Protein AF-0000000084984190 (afdb_homodimer)

Secondary structure (DSSP, 8-state):
-HHHHHHHHHHHHHHHHH-THHHHHHHHHHHHHHHHHHTTSS---SS--S-EEE-GGGT--TT-SEEEEEEE--SHHHHS-SS-TTTTTGGGG-EEESSEEEEEEEESEEEEEETTEEEEEETTEEEEE-TT--EEEE--STT-EEEEEEE-HHHHHHHHHHHHTT--HHHHHHHHHHH--SSS-SEEEEEPPTT-HHHHHHHHHHHHHHHT-TTHHHHHHHHHHHHHHHHHHHHHHHHHT--GGG---HHHHHHHHHHHTTT--HHHHHHHHT--HHHHHHHHHHHHSS-HHHHHHHHHHHHHHHHHHH----HHHHHHHTT-S-HHHHHHHHHHHHSS-HHHHHHHHHHS-SS------/-HHHHHHHHHHHHHHHHH-THHHHHHHHHHHHHHHHHHTTSS---SS--S-EEE-GGGT--TT-SEEEEEEE--SHHHHS-SS-TTTTTGGGG-EEESSEEEEEEEESEEEEEETTEEEEEETTEEEEE-TT--EEEE--STT-EEEEEEE-HHHHHHHHHHHHTT--HHHHHHHHHHH--SSS-SEEEEEPPTT-HHHHHHHHHHHHHHHT-TTHHHHHHHHHHHHHHHHHHHHHHHHHT--GGG---HHHHHHHHHHHTTT--HHHHHHHHT--HHHHHHHHHHHHSS-HHHHHHHHHHHHHHHHHHH----HHHHHHHTT-S-HHHHHHHHHHHHSS-HHHHHHHHHHS-SS------

Sequence (722 aa):
MQENLEARVRAIIHRMRENPVHMYAMQRRSAEIVEKVQKGEIKLPQDTPGFWQMNEYSFFEEDEDICVYLDFRNQVFSRADSLDKTKSHFKEYLHSHEFFELFYVYSGTCHCYFDGREFRLPKGTIWIFNTQCAHNVYLPDDRTNLVNILLRKSTFSAALLGMINDNDLFLSFFLNSIYNSDSAPKQLQFTTEPGGMSEFYIFKIIEEYAGKSPYSQSIMKHLFCCLLAELTRQYRERADNRGRESGLHISQVISYISDNYRIATLQSTAEHFHYNPSYLSKYMLKHTNQTFSEYLTRFKLEKAAHLLTSTALPLE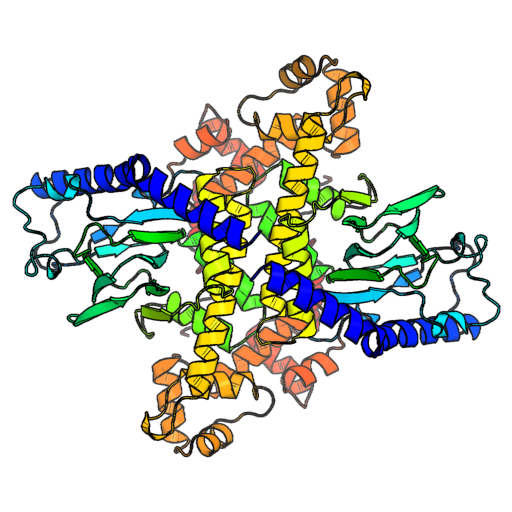RVASLTGYSERSAFDKAFKKFSGLTPRQYRSQKQAAPLVPQEATRMQENLEARVRAIIHRMRENPVHMYAMQRRSAEIVEKVQKGEIKLPQDTPGFWQMNEYSFFEEDEDICVYLDFRNQVFSRADSLDKTKSHFKEYLHSHEFFELFYVYSGTCHCYFDGREFRLPKGTIWIFNTQCAHNVYLPDDRTNLVNILLRKSTFSAALLGMINDNDLFLSFFLNSIYNSDSAPKQLQFTTEPGGMSEFYIFKIIEEYAGKSPYSQSIMKHLFCCLLAELTRQYRERADNRGRESGLHISQVISYISDNYRIATLQSTAEHFHYNPSYLSKYMLKHTNQTFSEYLTRFKLEKAAHLLTSTALPLERVASLTGYSERSAFDKAFKKFSGLTPRQYRSQKQAAPLVPQEATR

Structure (mmCIF, N/CA/C/O backbone):
data_AF-0000000084984190-model_v1
#
loop_
_entity.id
_entity.type
_entity.pdbx_description
1 polymer 'Transcriptional regulator, AraC family'
#
loop_
_atom_site.group_PDB
_atom_site.id
_atom_site.type_symbol
_atom_site.label_atom_id
_atom_site.label_alt_id
_atom_site.label_comp_id
_atom_site.label_asym_id
_atom_site.label_entity_id
_atom_site.label_seq_id
_atom_site.pdbx_PDB_ins_code
_atom_site.Cartn_x
_atom_site.Cartn_y
_atom_site.Cartn_z
_atom_site.occupancy
_atom_site.B_iso_or_equiv
_atom_site.auth_seq_id
_atom_site.auth_comp_id
_atom_site.auth_asym_id
_atom_site.auth_atom_id
_atom_site.pdbx_PDB_model_num
ATOM 1 N N . MET A 1 1 ? 2.18 -13.32 19.375 1 42.28 1 MET A N 1
ATOM 2 C CA . MET A 1 1 ? 2.785 -12.891 18.109 1 42.28 1 MET A CA 1
ATOM 3 C C . MET A 1 1 ? 3.338 -11.477 18.234 1 42.28 1 MET A C 1
ATOM 5 O O . MET A 1 1 ? 4.453 -11.203 17.781 1 42.28 1 MET A O 1
ATOM 9 N N . GLN A 1 2 ? 2.426 -10.484 18.938 1 51.34 2 GLN A N 1
ATOM 10 C CA . GLN A 1 2 ? 2.963 -9.141 19.141 1 51.34 2 GLN A CA 1
ATOM 11 C C . GLN A 1 2 ? 4.121 -9.148 20.125 1 51.34 2 GLN A C 1
ATOM 13 O O . GLN A 1 2 ? 5.141 -8.492 19.906 1 51.34 2 GLN A O 1
ATOM 18 N N . GLU A 1 3 ? 3.758 -9.805 21.344 1 54.53 3 GLU A N 1
ATOM 19 C CA . GLU A 1 3 ? 4.871 -9.945 22.281 1 54.53 3 GLU A CA 1
ATOM 20 C C . GLU A 1 3 ? 6.094 -10.547 21.609 1 54.53 3 GLU A C 1
ATOM 22 O O . GLU A 1 3 ? 7.227 -10.148 21.875 1 54.53 3 GLU A O 1
ATOM 27 N N . ASN A 1 4 ? 5.668 -11.234 20.531 1 82.19 4 ASN A N 1
ATOM 28 C CA . ASN A 1 4 ? 6.727 -11.898 19.781 1 82.19 4 ASN A CA 1
ATOM 29 C C . ASN A 1 4 ? 7.41 -10.938 18.812 1 82.19 4 ASN A C 1
ATOM 31 O O . ASN A 1 4 ? 8.641 -10.922 18.719 1 82.19 4 ASN A O 1
ATOM 35 N N . LEU A 1 5 ? 6.652 -9.922 18.5 1 86.62 5 LEU A N 1
ATOM 36 C CA . LEU A 1 5 ? 7.254 -8.969 17.578 1 86.62 5 LEU A CA 1
ATOM 37 C C . LEU A 1 5 ? 8.195 -8.023 18.312 1 86.62 5 LEU A C 1
ATOM 39 O O . LEU A 1 5 ? 9.297 -7.738 17.828 1 86.62 5 LEU A O 1
ATOM 43 N N . GLU A 1 6 ? 7.734 -7.531 19.562 1 89.44 6 GLU A N 1
ATOM 44 C CA . GLU A 1 6 ? 8.57 -6.633 20.359 1 89.44 6 GLU A CA 1
ATOM 45 C C . GLU A 1 6 ? 9.891 -7.293 20.734 1 89.44 6 GLU A C 1
ATOM 47 O O . GLU A 1 6 ? 10.945 -6.652 20.688 1 89.44 6 GLU A O 1
ATOM 52 N N . ALA A 1 7 ? 9.758 -8.539 21.062 1 92.12 7 ALA A N 1
ATOM 53 C CA . ALA A 1 7 ? 10.969 -9.281 21.406 1 92.12 7 ALA A CA 1
ATOM 54 C C . ALA A 1 7 ? 11.891 -9.43 20.203 1 92.12 7 ALA A C 1
ATOM 56 O O . ALA A 1 7 ? 13.109 -9.281 20.328 1 92.12 7 ALA A O 1
ATOM 57 N N . ARG A 1 8 ? 11.32 -9.711 19.047 1 92.75 8 ARG A N 1
ATOM 58 C CA . ARG A 1 8 ? 12.117 -9.859 17.828 1 92.75 8 ARG A CA 1
ATOM 59 C C . ARG A 1 8 ? 12.781 -8.547 17.438 1 92.75 8 ARG A C 1
ATOM 61 O O . ARG A 1 8 ? 13.961 -8.531 17.078 1 92.75 8 ARG A O 1
ATOM 68 N N . VAL A 1 9 ? 12.07 -7.461 17.609 1 94.5 9 VAL A N 1
ATOM 69 C CA . VAL A 1 9 ? 12.609 -6.152 17.266 1 94.5 9 VAL A CA 1
ATOM 70 C C . VAL A 1 9 ? 13.727 -5.773 18.234 1 94.5 9 VAL A C 1
ATOM 72 O O . VAL A 1 9 ? 14.75 -5.23 17.828 1 94.5 9 VAL A O 1
ATOM 75 N N . ARG A 1 10 ? 13.484 -6.09 19.516 1 94.44 10 ARG A N 1
ATOM 76 C CA . ARG A 1 10 ? 14.523 -5.852 20.5 1 94.44 10 ARG A CA 1
ATOM 77 C C . ARG A 1 10 ? 15.812 -6.586 20.141 1 94.44 10 ARG A C 1
ATOM 79 O O . ARG A 1 10 ? 16.906 -6.02 20.219 1 94.44 10 ARG A O 1
ATOM 86 N N . ALA A 1 11 ? 15.672 -7.82 19.688 1 94.19 11 ALA A N 1
ATOM 87 C CA . ALA A 1 11 ? 16.828 -8.609 19.281 1 94.19 11 ALA A CA 1
ATOM 88 C C . ALA A 1 11 ? 17.5 -7.996 18.047 1 94.19 11 ALA A C 1
ATOM 90 O O . ALA A 1 11 ? 18.719 -7.965 17.969 1 94.19 11 ALA A O 1
ATOM 91 N N . ILE A 1 12 ? 16.703 -7.52 17.156 1 93.75 12 ILE A N 1
ATOM 92 C CA . ILE A 1 12 ? 17.219 -6.91 15.938 1 93.75 12 ILE A CA 1
ATOM 93 C C . ILE A 1 12 ? 18 -5.641 16.281 1 93.75 12 ILE A C 1
ATOM 95 O O . ILE A 1 12 ? 19.109 -5.434 15.781 1 93.75 12 ILE A O 1
ATOM 99 N N . ILE A 1 13 ? 17.391 -4.809 17.156 1 92 13 ILE A N 1
ATOM 100 C CA . ILE A 1 13 ? 18.031 -3.564 17.562 1 92 13 ILE A CA 1
ATOM 101 C C . ILE A 1 13 ? 19.359 -3.869 18.25 1 92 13 ILE A C 1
ATOM 103 O O . ILE A 1 13 ? 20.359 -3.195 17.984 1 92 13 ILE A O 1
ATOM 107 N N . HIS A 1 14 ? 19.344 -4.887 19.016 1 90.38 14 HIS A N 1
ATOM 108 C CA . HIS A 1 14 ? 20.578 -5.301 19.688 1 90.38 14 HIS A CA 1
ATOM 109 C C . HIS A 1 14 ? 21.625 -5.727 18.672 1 90.38 14 HIS A C 1
ATOM 111 O O . HIS A 1 14 ? 22.797 -5.359 18.797 1 90.38 14 HIS A O 1
ATOM 117 N N . ARG A 1 15 ? 21.266 -6.453 17.688 1 88.06 15 ARG A N 1
ATOM 118 C CA . ARG A 1 15 ? 22.188 -6.91 16.641 1 88.06 15 ARG A CA 1
ATOM 119 C C . ARG A 1 15 ? 22.719 -5.734 15.836 1 88.06 15 ARG A C 1
ATOM 121 O O . ARG A 1 15 ? 23.891 -5.715 15.453 1 88.06 15 ARG A O 1
ATOM 128 N N . MET A 1 16 ? 21.859 -4.852 15.547 1 83.94 16 MET A N 1
ATOM 129 C CA . MET A 1 16 ? 22.266 -3.67 14.789 1 83.94 16 MET A CA 1
ATOM 130 C C . MET A 1 16 ? 23.297 -2.859 15.562 1 83.94 16 MET A C 1
ATOM 132 O O . MET A 1 16 ? 24.188 -2.264 14.961 1 83.94 16 MET A O 1
ATOM 136 N N . ARG A 1 17 ? 23.188 -2.832 16.812 1 81.56 17 ARG A N 1
ATOM 137 C CA . ARG A 1 17 ? 24.125 -2.105 17.672 1 81.56 17 ARG A CA 1
ATOM 138 C C . ARG A 1 17 ? 25.5 -2.768 17.656 1 81.56 17 ARG A C 1
ATOM 140 O O . ARG A 1 17 ? 26.516 -2.082 17.703 1 81.56 17 ARG A O 1
ATOM 147 N N . GLU A 1 18 ? 25.516 -4.047 17.594 1 78.31 18 GLU A N 1
ATOM 148 C CA . GLU A 1 18 ? 26.766 -4.801 17.656 1 78.31 18 GLU A CA 1
ATOM 149 C C . GLU A 1 18 ? 27.484 -4.801 16.312 1 78.31 18 GLU A C 1
ATOM 151 O O . GLU A 1 18 ? 28.703 -4.973 16.25 1 78.31 18 GLU A O 1
ATOM 156 N N . ASN A 1 19 ? 26.75 -4.84 15.211 1 65 19 ASN A N 1
ATOM 157 C CA . ASN A 1 19 ? 27.312 -4.832 13.867 1 65 19 ASN A CA 1
ATOM 158 C C . ASN A 1 19 ? 26.875 -3.602 13.078 1 65 19 ASN A C 1
ATOM 160 O O . ASN A 1 19 ? 26 -3.689 12.219 1 65 19 ASN A O 1
ATOM 164 N N . PRO A 1 20 ? 27.516 -2.6 13.469 1 55.41 20 PRO A N 1
ATOM 165 C CA . PRO A 1 20 ? 27.031 -1.354 12.859 1 55.41 20 PRO A CA 1
ATOM 166 C C . PRO A 1 20 ? 27.359 -1.264 11.367 1 55.41 20 PRO A C 1
ATOM 168 O O . PRO A 1 20 ? 27.484 -0.163 10.828 1 55.41 20 PRO A O 1
ATOM 171 N N . VAL A 1 21 ? 27.469 -2.344 10.688 1 47.03 21 VAL A N 1
ATOM 172 C CA . VAL A 1 21 ? 27.844 -2.348 9.273 1 47.03 21 VAL A CA 1
ATOM 173 C C . VAL A 1 21 ? 26.969 -1.345 8.516 1 47.03 21 VAL A C 1
ATOM 175 O O . VAL A 1 21 ? 27.469 -0.592 7.68 1 47.03 21 VAL A O 1
ATOM 178 N N . HIS A 1 22 ? 25.797 -1.426 8.703 1 47.09 22 HIS A N 1
ATOM 179 C CA . HIS A 1 22 ? 24.938 -0.581 7.891 1 47.09 22 HIS A CA 1
ATOM 180 C C . HIS A 1 22 ? 25.125 0.893 8.242 1 47.09 22 HIS A C 1
ATOM 182 O O . HIS A 1 22 ? 24.859 1.769 7.414 1 47.09 22 HIS A O 1
ATOM 188 N N . MET A 1 23 ? 25.531 1.084 9.469 1 45.47 23 MET A N 1
ATOM 189 C CA . MET A 1 23 ? 25.906 2.436 9.883 1 45.47 23 MET A CA 1
ATOM 190 C C . MET A 1 23 ? 27.156 2.912 9.148 1 45.47 23 MET A C 1
ATOM 192 O O . MET A 1 23 ? 27.297 4.105 8.867 1 45.47 23 MET A O 1
ATOM 196 N N . TYR A 1 24 ? 27.891 1.934 8.82 1 41.38 24 TYR A N 1
ATOM 197 C CA . TYR A 1 24 ? 29.172 2.248 8.195 1 41.38 24 TYR A CA 1
ATOM 198 C C . TYR A 1 24 ? 28.969 2.887 6.824 1 41.38 24 TYR A C 1
ATOM 200 O O . TYR A 1 24 ? 29.703 3.787 6.434 1 41.38 24 TYR A O 1
ATOM 208 N N . ALA A 1 25 ? 28 2.373 6.242 1 41.16 25 ALA A N 1
ATOM 209 C CA . ALA A 1 25 ? 27.812 3.039 4.953 1 41.16 25 ALA A CA 1
ATOM 210 C C . ALA A 1 25 ? 27.484 4.52 5.145 1 41.16 25 ALA A C 1
ATOM 212 O O . ALA A 1 25 ? 27.984 5.371 4.402 1 41.16 25 ALA A O 1
ATOM 213 N N . MET A 1 26 ? 26.766 4.809 6.191 1 42.97 26 MET A N 1
ATOM 214 C CA . MET A 1 26 ? 26.5 6.207 6.516 1 42.97 26 MET A CA 1
ATOM 215 C C . MET A 1 26 ? 27.766 6.906 6.992 1 42.97 26 MET A C 1
ATOM 217 O O . MET A 1 26 ? 28.047 8.047 6.602 1 42.97 26 MET A O 1
ATOM 221 N N . GLN A 1 27 ? 28.406 6.148 7.859 1 43.44 27 GLN A N 1
ATOM 222 C CA . GLN A 1 27 ? 29.641 6.703 8.43 1 43.44 27 GLN A CA 1
ATOM 223 C C . GLN A 1 27 ? 30.719 6.863 7.363 1 43.44 27 GLN A C 1
ATOM 225 O O . GLN A 1 27 ? 31.422 7.879 7.332 1 43.44 27 GLN A O 1
ATOM 230 N N . ARG A 1 28 ? 30.844 5.793 6.738 1 42.25 28 ARG A N 1
ATOM 231 C CA . ARG A 1 28 ? 31.891 5.871 5.723 1 42.25 28 ARG A CA 1
ATOM 232 C C . ARG A 1 28 ? 31.609 7.004 4.738 1 42.25 28 ARG A C 1
ATOM 234 O O . ARG A 1 28 ? 32.531 7.754 4.375 1 42.25 28 ARG A O 1
ATOM 241 N N . ARG A 1 29 ? 30.328 7.016 4.398 1 42.56 29 ARG A N 1
ATOM 242 C CA . ARG A 1 29 ? 30.031 8.031 3.393 1 42.56 29 ARG A CA 1
ATOM 243 C C . ARG A 1 29 ? 30 9.422 4.012 1 42.56 29 ARG A C 1
ATOM 245 O O . ARG A 1 29 ? 30.438 10.391 3.398 1 42.56 29 ARG A O 1
ATOM 252 N N . SER A 1 30 ? 29.594 9.383 5.273 1 44.19 30 SER A N 1
ATOM 253 C CA . SER A 1 30 ? 29.719 10.633 6.012 1 44.19 30 SER A CA 1
ATOM 254 C C . SER A 1 30 ? 31.188 10.984 6.262 1 44.19 30 SER A C 1
ATOM 256 O O . SER A 1 30 ? 31.578 12.148 6.137 1 44.19 30 SER A O 1
ATOM 258 N N . ALA A 1 31 ? 31.875 9.93 6.562 1 45.47 31 ALA A N 1
ATOM 259 C CA . ALA A 1 31 ? 33.281 10.164 6.801 1 45.47 31 ALA A CA 1
ATOM 260 C C . ALA A 1 31 ? 34 10.617 5.523 1 45.47 31 ALA A C 1
ATOM 262 O O . ALA A 1 31 ? 34.844 11.5 5.559 1 45.47 31 ALA A O 1
ATOM 263 N N . GLU A 1 32 ? 33.625 10.031 4.496 1 46.75 32 GLU A N 1
ATOM 264 C CA . GLU A 1 32 ? 34.219 10.461 3.2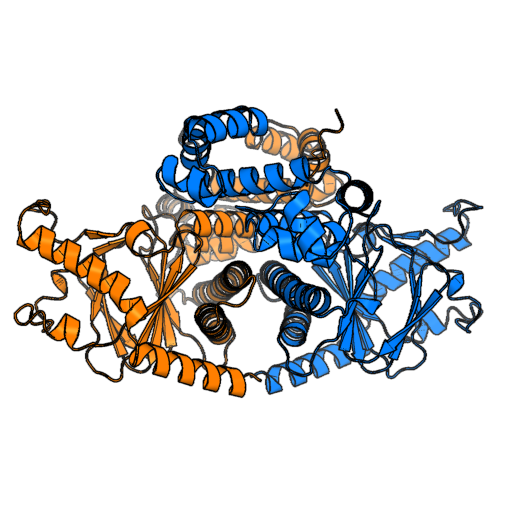38 1 46.75 32 GLU A CA 1
ATOM 265 C C . GLU A 1 32 ? 33.875 11.906 2.91 1 46.75 32 GLU A C 1
ATOM 267 O O . GLU A 1 32 ? 34.719 12.672 2.457 1 46.75 32 GLU A O 1
ATOM 272 N N . ILE A 1 33 ? 32.656 12.195 3.213 1 46.66 33 ILE A N 1
ATOM 273 C CA . ILE A 1 33 ? 32.219 13.57 2.963 1 46.66 33 ILE A CA 1
ATOM 274 C C . ILE A 1 33 ? 32.906 14.508 3.957 1 46.66 33 ILE A C 1
ATOM 276 O O . ILE A 1 33 ? 33.406 15.57 3.576 1 46.66 33 ILE A O 1
ATOM 280 N N . VAL A 1 34 ? 33 14.016 5.145 1 46.94 34 VAL A N 1
ATOM 281 C CA . VAL A 1 34 ? 33.688 14.805 6.152 1 46.94 34 VAL A CA 1
ATOM 282 C C . VAL A 1 34 ? 35.156 14.938 5.777 1 46.94 34 VAL A C 1
ATOM 284 O O . VAL A 1 34 ? 35.75 16.031 5.855 1 46.94 34 VAL A O 1
ATOM 287 N N . GLU A 1 35 ? 35.688 13.812 5.324 1 50.47 35 GLU A N 1
ATOM 288 C CA . GLU A 1 35 ? 37.094 13.852 4.922 1 50.47 35 GLU A CA 1
ATOM 289 C C . GLU A 1 35 ? 37.281 14.75 3.707 1 50.47 35 GLU A C 1
ATOM 291 O O . GLU A 1 35 ? 38.25 15.531 3.656 1 50.47 35 GLU A O 1
ATOM 296 N N . LYS A 1 36 ? 36.375 14.664 2.846 1 48.69 36 LYS A N 1
ATOM 297 C CA . LYS A 1 36 ? 36.531 15.492 1.652 1 48.69 36 LYS A CA 1
ATOM 298 C C . LYS A 1 36 ? 36.281 16.969 1.972 1 48.69 36 LYS A C 1
ATOM 300 O O . LYS A 1 36 ? 36.938 17.844 1.388 1 48.69 36 LYS A O 1
ATOM 305 N N . VAL A 1 37 ? 35.531 17.234 2.857 1 47.47 37 VAL A N 1
ATOM 306 C CA . VAL A 1 37 ? 35.344 18.609 3.32 1 47.47 37 VAL A CA 1
ATOM 307 C C . VAL A 1 37 ? 36.594 19.094 4.059 1 47.47 37 VAL A C 1
ATOM 309 O O . VAL A 1 37 ? 37.031 20.219 3.842 1 47.47 37 VAL A O 1
ATOM 312 N N . GLN A 1 38 ? 37.062 18.141 4.871 1 50.84 38 GLN A N 1
ATOM 313 C CA . GLN A 1 38 ? 38.281 18.469 5.625 1 50.84 38 GLN A CA 1
ATOM 314 C C . GLN A 1 38 ? 39.469 18.688 4.695 1 50.84 38 GLN A C 1
ATOM 316 O O . GLN A 1 38 ? 40.312 19.562 4.938 1 50.84 38 GLN A O 1
ATOM 321 N N . LYS A 1 39 ? 39.375 17.875 3.621 1 53.09 39 LYS A N 1
ATOM 322 C CA . LYS A 1 39 ? 40.469 17.984 2.68 1 53.09 39 LYS A CA 1
ATOM 323 C C . LYS A 1 39 ? 40.25 19.125 1.691 1 53.09 39 LYS A C 1
ATOM 325 O O . LYS A 1 39 ? 41.094 19.391 0.836 1 53.09 39 LYS A O 1
ATOM 330 N N . GLY A 1 40 ? 39.188 19.812 1.853 1 47.97 40 GLY A N 1
ATOM 331 C CA . GLY A 1 40 ? 38.938 20.969 0.998 1 47.97 40 GLY A CA 1
ATOM 332 C C . GLY A 1 40 ? 38.5 20.578 -0.396 1 47.97 40 GLY A C 1
ATOM 333 O O . GLY A 1 40 ? 38.5 21.406 -1.31 1 47.97 40 GLY A O 1
ATOM 334 N N . GLU A 1 41 ? 38.375 19.422 -0.741 1 53.16 41 GLU A N 1
ATOM 335 C CA . GLU A 1 41 ? 38.031 18.953 -2.082 1 53.16 41 GLU A CA 1
ATOM 336 C C . GLU A 1 41 ? 36.562 19.266 -2.412 1 53.16 41 GLU A C 1
ATOM 338 O O . GLU A 1 41 ? 36.219 19.438 -3.582 1 53.16 41 GLU A O 1
ATOM 343 N N . ILE A 1 42 ? 35.844 19.203 -1.594 1 43.69 42 ILE A N 1
ATOM 344 C CA . ILE A 1 42 ? 34.469 19.688 -1.695 1 43.69 42 ILE A CA 1
ATOM 345 C C . ILE A 1 42 ? 34.312 20.969 -0.882 1 43.69 42 ILE A C 1
ATOM 347 O O . ILE A 1 42 ? 34.75 21.031 0.275 1 43.69 42 ILE A O 1
ATOM 351 N N . LYS A 1 43 ? 34.469 22.156 -1.607 1 41.41 43 LYS A N 1
ATOM 352 C CA . LYS A 1 43 ? 34.188 23.422 -0.959 1 41.41 43 LYS A CA 1
ATOM 353 C C . LYS A 1 43 ? 32.781 23.453 -0.374 1 41.41 43 LYS A C 1
ATOM 355 O O . LYS A 1 43 ? 31.797 23.156 -1.07 1 41.41 43 LYS A O 1
ATOM 360 N N . LEU A 1 44 ? 32.844 23.297 0.934 1 40.12 44 LEU A N 1
ATOM 361 C CA . LEU A 1 44 ? 31.547 23.578 1.58 1 40.12 44 LEU A CA 1
ATOM 362 C C . LEU A 1 44 ? 31.047 24.969 1.214 1 40.12 44 LEU A C 1
ATOM 364 O O . LEU A 1 44 ? 31.844 25.906 1.135 1 40.12 44 LEU A O 1
ATOM 368 N N . PRO A 1 45 ? 30.094 25.109 0.47 1 35.88 45 PRO A N 1
ATOM 369 C CA . PRO A 1 45 ? 29.781 26.531 0.292 1 35.88 45 PRO A CA 1
ATOM 370 C C . PRO A 1 45 ? 30 27.344 1.562 1 35.88 45 PRO A C 1
ATOM 372 O O . PRO A 1 45 ? 29.844 26.828 2.67 1 35.88 45 PRO A O 1
ATOM 375 N N . GLN A 1 46 ? 31 28.234 1.627 1 33.75 46 GLN A N 1
ATOM 376 C CA . GLN A 1 46 ? 31.344 29.141 2.709 1 33.75 46 GLN A CA 1
ATOM 377 C C . GLN A 1 46 ? 30.141 29.422 3.604 1 33.75 46 GLN A C 1
ATOM 379 O O . GLN A 1 46 ? 30.266 29.469 4.828 1 33.75 46 GLN A O 1
ATOM 384 N N . ASP A 1 47 ? 29.281 30.422 3.336 1 33.78 47 ASP A N 1
ATOM 385 C CA . ASP A 1 47 ? 28.328 31.172 4.141 1 33.78 47 ASP A CA 1
ATOM 386 C C . ASP A 1 47 ? 27.203 30.25 4.637 1 33.78 47 ASP A C 1
ATOM 388 O O . ASP A 1 47 ? 26.297 30.703 5.34 1 33.78 47 ASP A O 1
ATOM 392 N N . THR A 1 48 ? 26.5 29.438 3.785 1 34.94 48 THR A N 1
ATOM 393 C CA . THR A 1 48 ? 25.328 28.891 4.449 1 34.94 48 THR A CA 1
ATOM 394 C C . THR A 1 48 ? 25.719 27.766 5.398 1 34.94 48 THR A C 1
ATOM 396 O O . THR A 1 48 ? 26.234 26.734 4.965 1 34.94 48 THR A O 1
ATOM 399 N N . PRO A 1 49 ? 26.219 28.016 6.621 1 38.16 49 PRO A N 1
ATOM 400 C CA . PRO A 1 49 ? 26.641 27 7.582 1 38.16 49 PRO A CA 1
ATOM 401 C C . PRO A 1 49 ? 26.141 25.609 7.227 1 38.16 49 PRO A C 1
ATOM 403 O O . PRO A 1 49 ? 26.875 24.625 7.363 1 38.16 49 PRO A O 1
ATOM 406 N N . GLY A 1 50 ? 24.828 25.312 7.625 1 40 50 GLY A N 1
ATOM 407 C CA . GLY A 1 50 ? 24.047 24.109 7.902 1 40 50 GLY A CA 1
ATOM 408 C C . GLY A 1 50 ? 24.125 23.078 6.797 1 40 50 GLY A C 1
ATOM 409 O O . GLY A 1 50 ? 23.953 21.891 7.051 1 40 50 GLY A O 1
ATOM 410 N N . PHE A 1 51 ? 23.688 23.328 5.492 1 47.12 51 PHE A N 1
ATOM 411 C CA . PHE A 1 51 ? 22.719 22.594 4.688 1 47.12 51 PHE A CA 1
ATOM 412 C C . PHE A 1 51 ? 23.375 21.406 3.982 1 47.12 51 PHE A C 1
ATOM 414 O O . PHE A 1 51 ? 23.984 21.578 2.918 1 47.12 51 PHE A O 1
ATOM 421 N N . TRP A 1 52 ? 24.109 20.672 4.648 1 55.12 52 TRP A N 1
ATOM 422 C CA . TRP A 1 52 ? 24.438 19.438 3.951 1 55.12 52 TRP A CA 1
ATOM 423 C C . TRP A 1 52 ? 23.188 18.781 3.373 1 55.12 52 TRP A C 1
ATOM 425 O O . TRP A 1 52 ? 22.234 18.531 4.102 1 55.12 52 TRP A O 1
ATOM 435 N N . GLN A 1 53 ? 23.156 18.969 2.08 1 64.19 53 GLN A N 1
ATOM 436 C CA . GLN A 1 53 ? 22.094 18.172 1.486 1 64.19 53 GLN A CA 1
ATOM 437 C C . GLN A 1 53 ? 22.562 16.766 1.177 1 64.19 53 GLN A C 1
ATOM 439 O O . GLN A 1 53 ? 23.5 16.562 0.398 1 64.19 53 GLN A O 1
ATOM 444 N N . MET A 1 54 ? 22.188 15.852 1.907 1 69.12 54 MET A N 1
ATOM 445 C CA . MET A 1 54 ? 22.516 14.445 1.723 1 69.12 54 MET A CA 1
ATOM 446 C C . MET A 1 54 ? 21.734 13.844 0.567 1 69.12 54 MET A C 1
ATOM 448 O O . MET A 1 54 ? 20.531 14.102 0.436 1 69.12 54 MET A O 1
ATOM 452 N N . ASN A 1 55 ? 22.5 13.164 -0.272 1 71.06 55 ASN A N 1
ATOM 453 C CA . ASN A 1 55 ? 21.859 12.594 -1.457 1 71.06 55 ASN A CA 1
ATOM 454 C C . ASN A 1 55 ? 21.484 11.133 -1.24 1 71.06 55 ASN A C 1
ATOM 456 O O . ASN A 1 55 ? 21.984 10.484 -0.321 1 71.06 55 ASN A O 1
ATOM 460 N N . GLU A 1 56 ? 20.625 10.602 -2.023 1 75.81 56 GLU A N 1
ATOM 461 C CA . GLU A 1 56 ? 20.094 9.242 -1.917 1 75.81 56 GLU A CA 1
ATOM 462 C C . GLU A 1 56 ? 21.188 8.203 -2.164 1 75.81 56 GLU A C 1
ATOM 464 O O . GLU A 1 56 ? 21.156 7.121 -1.574 1 75.81 56 GLU A O 1
ATOM 469 N N . TYR A 1 57 ? 22.094 8.484 -3.021 1 70.12 57 TYR A N 1
ATOM 470 C CA . TYR A 1 57 ? 23.109 7.523 -3.439 1 70.12 57 TYR A CA 1
ATOM 471 C C . TYR A 1 57 ? 23.953 7.066 -2.252 1 70.12 57 TYR A C 1
ATOM 473 O O . TYR A 1 57 ? 24.438 5.934 -2.23 1 70.12 57 TYR A O 1
ATOM 481 N N . SER A 1 58 ? 24 7.922 -1.316 1 68.44 58 SER A N 1
ATOM 482 C CA . SER A 1 58 ? 24.859 7.617 -0.176 1 68.44 58 SER A CA 1
ATOM 483 C C . SER A 1 58 ? 24.141 6.75 0.846 1 68.44 58 SER A C 1
ATOM 485 O O . SER A 1 58 ? 24.766 6.141 1.711 1 68.44 58 SER A O 1
ATOM 487 N N . PHE A 1 59 ? 22.891 6.66 0.698 1 76.44 59 PHE A N 1
ATOM 488 C CA . PHE A 1 59 ? 22.141 6.066 1.802 1 76.44 59 PHE A CA 1
ATOM 489 C C . PHE A 1 59 ? 21.375 4.836 1.336 1 76.44 59 PHE A C 1
ATOM 491 O O . PHE A 1 59 ? 21.016 3.979 2.146 1 76.44 59 PHE A O 1
ATOM 498 N N . PHE A 1 60 ? 21.109 4.734 0.075 1 82.12 60 PHE A N 1
ATOM 499 C CA . PHE A 1 60 ? 20.297 3.637 -0.441 1 82.12 60 PHE A CA 1
ATOM 500 C C . PHE A 1 60 ? 21.141 2.723 -1.33 1 82.12 60 PHE A C 1
ATOM 502 O O . PHE A 1 60 ? 21.938 3.195 -2.141 1 82.12 60 PHE A O 1
ATOM 509 N N . GLU A 1 61 ? 20.953 1.43 -1.095 1 77.88 61 GLU A N 1
ATOM 510 C CA . GLU A 1 61 ? 21.406 0.502 -2.125 1 77.88 61 GLU A CA 1
ATOM 511 C C . GLU A 1 61 ? 20.578 0.628 -3.393 1 77.88 61 GLU A C 1
ATOM 513 O O . GLU A 1 61 ? 19.484 1.212 -3.369 1 77.88 61 GLU A O 1
ATOM 518 N N . GLU A 1 62 ? 21.109 0.097 -4.379 1 72.62 62 GLU A N 1
ATOM 519 C CA . GLU A 1 62 ? 20.516 0.262 -5.699 1 72.62 62 GLU A CA 1
ATOM 520 C C . GLU A 1 62 ? 19.094 -0.301 -5.734 1 72.62 62 GLU A C 1
ATOM 522 O O . GLU A 1 62 ? 18.203 0.285 -6.352 1 72.62 62 GLU A O 1
ATOM 527 N N . ASP A 1 63 ? 18.828 -1.315 -5.047 1 73.25 63 ASP A N 1
ATOM 528 C CA . ASP A 1 63 ? 17.531 -1.982 -5.137 1 73.25 63 ASP A CA 1
ATOM 529 C C . ASP A 1 63 ? 16.656 -1.651 -3.924 1 73.25 63 ASP A C 1
ATOM 531 O O . ASP A 1 63 ? 15.648 -2.312 -3.682 1 73.25 63 ASP A O 1
ATOM 535 N N . GLU A 1 64 ? 17.062 -0.573 -3.217 1 84.56 64 GLU A N 1
ATOM 536 C CA . GLU A 1 64 ? 16.297 -0.227 -2.016 1 84.56 64 GLU A CA 1
ATOM 537 C C . GLU A 1 64 ? 15.477 1.037 -2.229 1 84.56 64 GLU A C 1
ATOM 539 O O . GLU A 1 64 ? 15.961 2.018 -2.795 1 84.56 64 GLU A O 1
ATOM 544 N N . ASP A 1 65 ? 14.234 0.946 -1.867 1 87.56 65 ASP A N 1
ATOM 545 C CA . ASP A 1 65 ? 13.359 2.113 -1.828 1 87.56 65 ASP A CA 1
ATOM 546 C C . ASP A 1 65 ? 13.258 2.674 -0.411 1 87.56 65 ASP A C 1
ATOM 548 O O . ASP A 1 65 ? 13.07 3.879 -0.226 1 87.56 65 ASP A O 1
ATOM 552 N N . ILE A 1 66 ? 13.32 1.771 0.508 1 91.5 66 ILE A N 1
ATOM 553 C CA . ILE A 1 66 ? 13.266 2.096 1.929 1 91.5 66 ILE A CA 1
ATOM 554 C C . ILE A 1 66 ? 14.445 1.452 2.65 1 91.5 66 ILE A C 1
ATOM 556 O O . ILE A 1 66 ? 14.789 0.299 2.383 1 91.5 66 ILE A O 1
ATOM 560 N N . CYS A 1 67 ? 15.07 2.18 3.434 1 91 67 CYS A N 1
ATOM 561 C CA . CYS A 1 67 ? 16.125 1.613 4.266 1 91 67 CYS A CA 1
ATOM 562 C C . CYS A 1 67 ? 15.945 2.018 5.723 1 91 67 CYS A C 1
ATOM 564 O O . CYS A 1 67 ? 15.305 3.027 6.02 1 91 67 CYS A O 1
ATOM 566 N N . VAL A 1 68 ? 16.406 1.211 6.629 1 91.69 68 VAL A N 1
ATOM 567 C CA . VAL A 1 68 ? 16.312 1.43 8.07 1 91.69 68 VAL A CA 1
ATOM 568 C C . VAL A 1 68 ? 17.703 1.433 8.695 1 91.69 68 VAL A C 1
ATOM 570 O O . VAL A 1 68 ? 18.5 0.522 8.453 1 91.69 68 VAL A O 1
ATOM 573 N N . TYR A 1 69 ? 17.891 2.488 9.469 1 86.25 69 TYR A N 1
ATOM 574 C CA . TYR A 1 69 ? 19.172 2.605 10.164 1 86.25 69 TYR A CA 1
ATOM 575 C C . TYR A 1 69 ? 18.969 2.883 11.648 1 86.25 69 TYR A C 1
ATOM 577 O O . TYR A 1 69 ? 17.938 3.439 12.047 1 86.25 69 TYR A O 1
ATOM 585 N N . LEU A 1 70 ? 19.969 2.436 12.359 1 87.81 70 LEU A N 1
ATOM 586 C CA . LEU A 1 70 ? 19.969 2.715 13.789 1 87.81 70 LEU A CA 1
ATOM 587 C C . LEU A 1 70 ? 21.031 3.744 14.141 1 87.81 70 LEU A C 1
ATOM 589 O O . LEU A 1 70 ? 22.203 3.578 13.789 1 87.81 70 LEU A O 1
ATOM 593 N N . ASP A 1 71 ? 20.594 4.844 14.664 1 79.06 71 ASP A N 1
ATOM 594 C CA . ASP A 1 71 ? 21.531 5.805 15.25 1 79.06 71 ASP A CA 1
ATOM 595 C C . ASP A 1 71 ? 21.688 5.574 16.75 1 79.06 71 ASP A C 1
ATOM 597 O O . ASP A 1 71 ? 20.703 5.414 17.469 1 79.06 71 ASP A O 1
ATOM 601 N N . PHE A 1 72 ? 22.938 5.367 17.109 1 64.75 72 PHE A N 1
ATOM 602 C CA . PHE A 1 72 ? 23.266 5.23 18.516 1 64.75 72 PHE A CA 1
ATOM 603 C C . PHE A 1 72 ? 24.625 5.871 18.828 1 64.75 72 PHE A C 1
ATOM 605 O O . PHE A 1 72 ? 25.375 6.188 17.906 1 64.75 72 PHE A O 1
ATOM 612 N N . ARG A 1 73 ? 24.719 6.363 19.969 1 59.78 73 ARG A N 1
ATOM 613 C CA . ARG A 1 73 ? 25.953 7.043 20.328 1 59.78 73 ARG A CA 1
ATOM 614 C C . ARG A 1 73 ? 27.172 6.145 20.078 1 59.78 73 ARG A C 1
ATOM 616 O O . ARG A 1 73 ? 27.266 5.059 20.656 1 59.78 73 ARG A O 1
ATOM 623 N N . ASN A 1 74 ? 27.391 5.82 18.766 1 51.22 74 ASN A N 1
ATOM 624 C CA . ASN A 1 74 ? 28.594 5.008 18.609 1 51.22 74 ASN A CA 1
ATOM 625 C C . ASN A 1 74 ? 29.859 5.812 18.891 1 51.22 74 ASN A C 1
ATOM 627 O O . ASN A 1 74 ? 29.859 7.035 18.734 1 51.22 74 ASN A O 1
ATOM 631 N N . GLN A 1 75 ? 30.844 5.109 19.578 1 41.22 75 GLN A N 1
ATOM 632 C CA . GLN A 1 75 ? 32.219 5.543 19.859 1 41.22 75 GLN A CA 1
ATOM 633 C C . GLN A 1 75 ? 32.906 6.055 18.609 1 41.22 75 GLN A C 1
ATOM 635 O O . GLN A 1 75 ? 33.781 6.906 18.672 1 41.22 75 GLN A O 1
ATOM 640 N N . VAL A 1 76 ? 32.594 5.438 17.578 1 36.59 76 VAL A N 1
ATOM 641 C CA . VAL A 1 76 ? 33.469 5.762 16.469 1 36.59 76 VAL A CA 1
ATOM 642 C C . VAL A 1 76 ? 33.219 7.199 16.016 1 36.59 76 VAL A C 1
ATOM 644 O O . VAL A 1 76 ? 34.188 7.926 15.711 1 36.59 76 VAL A O 1
ATOM 647 N N . PHE A 1 77 ? 31.938 7.523 15.797 1 38.81 77 PHE A N 1
ATOM 648 C CA . PHE A 1 77 ? 31.812 8.953 15.562 1 38.81 77 PHE A CA 1
ATOM 649 C C . PHE A 1 77 ? 32.188 9.742 16.812 1 38.81 77 PHE A C 1
ATOM 651 O O . PHE A 1 77 ? 32.281 10.977 16.766 1 38.81 77 PHE A O 1
ATOM 658 N N . SER A 1 78 ? 32.156 9.023 17.812 1 35.41 78 SER A N 1
ATOM 659 C CA . SER A 1 78 ? 32.75 9.625 19 1 35.41 78 SER A CA 1
ATOM 660 C C . SER A 1 78 ? 34.219 9.883 18.828 1 35.41 78 SER A C 1
ATOM 662 O O . SER A 1 78 ? 34.844 10.633 19.594 1 35.41 78 SER A O 1
ATOM 664 N N . ARG A 1 79 ? 34.875 8.922 18.109 1 32.09 79 ARG A N 1
ATOM 665 C CA . ARG A 1 79 ? 36.312 9.18 17.984 1 32.09 79 ARG A CA 1
ATOM 666 C C . ARG A 1 79 ? 36.562 10.383 17.078 1 32.09 79 ARG A C 1
ATOM 668 O O . ARG A 1 79 ? 37.719 10.695 16.781 1 32.09 79 ARG A O 1
ATOM 675 N N . ALA A 1 80 ? 35.781 10.516 15.93 1 32.69 80 ALA A N 1
ATOM 676 C CA . ALA A 1 80 ? 36.25 11.844 15.578 1 32.69 80 ALA A CA 1
ATOM 677 C C . ALA A 1 80 ? 36.406 12.719 16.828 1 32.69 80 ALA A C 1
ATOM 679 O O . ALA A 1 80 ? 35.438 12.977 17.531 1 32.69 80 ALA A O 1
ATOM 680 N N . ASP A 1 81 ? 37.438 12.531 17.562 1 34.03 81 ASP A N 1
ATOM 681 C CA . ASP A 1 81 ? 38.031 13.156 18.75 1 34.03 81 ASP A CA 1
ATOM 682 C C . ASP A 1 81 ? 37.281 14.445 19.094 1 34.03 81 ASP A C 1
ATOM 684 O O . ASP A 1 81 ? 36.875 14.633 20.25 1 34.03 81 ASP A O 1
ATOM 688 N N . SER A 1 82 ? 37.906 15.648 18.531 1 32.66 82 SER A N 1
ATOM 689 C CA . SER A 1 82 ? 37.812 17.078 18.828 1 32.66 82 SER A CA 1
ATOM 690 C C . SER A 1 82 ? 36.438 17.609 18.547 1 32.66 82 SER A C 1
ATOM 692 O O . SER A 1 82 ? 36.188 18.812 18.703 1 32.66 82 SER A O 1
ATOM 694 N N . LEU A 1 83 ? 35.719 17.047 17.531 1 34.59 83 LEU A N 1
ATOM 695 C CA . LEU A 1 83 ? 34.406 17.719 17.516 1 34.59 83 LEU A CA 1
ATOM 696 C C . LEU A 1 83 ? 33.594 17.312 18.734 1 34.59 83 LEU A C 1
ATOM 698 O O . LEU A 1 83 ? 33.156 16.156 18.859 1 34.59 83 LEU A O 1
ATOM 702 N N . ASP A 1 84 ? 33.906 17.656 19.906 1 35.03 84 ASP A N 1
ATOM 703 C CA . ASP A 1 84 ? 33.125 17.781 21.141 1 35.03 84 ASP A CA 1
ATOM 704 C C . ASP A 1 84 ? 31.625 17.766 20.828 1 35.03 84 ASP A C 1
ATOM 706 O O . ASP A 1 84 ? 31.078 18.766 20.375 1 35.03 84 ASP A O 1
ATOM 710 N N . LYS A 1 85 ? 31.125 16.781 20.234 1 41.09 85 LYS A N 1
ATOM 711 C CA . LYS A 1 85 ? 29.656 16.688 20.281 1 41.09 85 LYS A CA 1
ATOM 712 C C . LYS A 1 85 ? 29.109 17.234 21.594 1 41.09 85 LYS A C 1
ATOM 714 O O . LYS A 1 85 ? 28.062 16.797 22.047 1 41.09 85 LYS A O 1
ATOM 719 N N . THR A 1 86 ? 29.844 17.781 22.453 1 37.56 86 THR A N 1
ATOM 720 C CA . THR A 1 86 ? 29.281 18.672 23.469 1 37.56 86 THR A CA 1
ATOM 721 C C . THR A 1 86 ? 28.203 19.562 22.875 1 37.56 86 THR A C 1
ATOM 723 O O . THR A 1 86 ? 28.141 19.75 21.656 1 37.56 86 THR A O 1
ATOM 726 N N . LYS A 1 87 ? 27.328 20.156 23.719 1 46.25 87 LYS A N 1
ATOM 727 C CA . LYS A 1 87 ? 26.203 21.062 23.5 1 46.25 87 LYS A CA 1
ATOM 728 C C . LYS A 1 87 ? 26.453 21.969 22.297 1 46.25 87 LYS A C 1
ATOM 730 O O . LYS A 1 87 ? 25.531 22.266 21.531 1 46.25 87 LYS A O 1
ATOM 735 N N . SER A 1 88 ? 27.688 22.453 22.203 1 43.5 88 SER A N 1
ATOM 736 C CA . SER A 1 88 ? 27.922 23.656 21.406 1 43.5 88 SER A CA 1
ATOM 737 C C . SER A 1 88 ? 27.969 23.312 19.906 1 43.5 88 SER A C 1
ATOM 739 O O . SER A 1 88 ? 27.547 24.125 19.078 1 43.5 88 SER A O 1
ATOM 741 N N . HIS A 1 89 ? 28.328 22.047 19.469 1 48.91 89 HIS A N 1
ATOM 742 C CA . HIS A 1 89 ? 28.641 21.938 18.047 1 48.91 89 HIS A CA 1
ATOM 743 C C . HIS A 1 89 ? 27.5 21.266 17.297 1 48.91 89 HIS A C 1
ATOM 745 O O . HIS A 1 89 ? 27.516 21.203 16.062 1 48.91 89 HIS A O 1
ATOM 751 N N . PHE A 1 90 ? 26.609 20.766 18 1 54.91 90 PHE A N 1
ATOM 752 C CA . PHE A 1 90 ? 25.516 20.078 17.328 1 54.91 90 PHE A CA 1
ATOM 753 C C . PHE A 1 90 ? 24.734 21.016 16.438 1 54.91 90 PHE A C 1
ATOM 755 O O . PHE A 1 90 ? 24.281 20.641 15.352 1 54.91 90 PHE A O 1
ATOM 762 N N . LYS A 1 91 ? 24.797 22.234 16.812 1 58.72 91 LYS A N 1
ATOM 763 C CA . LYS A 1 91 ? 24.109 23.266 16.047 1 58.72 91 LYS A CA 1
ATOM 764 C C . LYS A 1 91 ? 24.844 23.547 14.727 1 58.72 91 LYS A C 1
ATOM 766 O O . LYS A 1 91 ? 24.266 24.109 13.797 1 58.72 91 LYS A O 1
ATOM 771 N N . GLU A 1 92 ? 26.094 23.016 14.773 1 58.03 92 GLU A N 1
ATOM 772 C CA . GLU A 1 92 ? 26.938 23.375 13.641 1 58.03 92 GLU A CA 1
ATOM 773 C C . GLU A 1 92 ? 26.797 22.375 12.5 1 58.03 92 GLU A C 1
ATOM 775 O O . GLU A 1 92 ? 27.172 22.656 11.359 1 58.03 92 GLU A O 1
ATOM 780 N N . TYR A 1 93 ? 26.062 21.297 12.844 1 65.06 93 TYR A N 1
ATOM 781 C CA . TYR A 1 93 ? 26.062 20.281 11.797 1 65.06 93 TYR A CA 1
ATOM 782 C C . TYR A 1 93 ? 24.656 20.016 11.289 1 65.06 93 TYR A C 1
ATOM 784 O O . TYR A 1 93 ? 24.25 18.875 11.117 1 65.06 93 TYR A O 1
ATOM 792 N N . LEU A 1 94 ? 24.031 21.141 11.008 1 73 94 LEU A N 1
ATOM 793 C CA . LEU A 1 94 ? 22.703 21.016 10.414 1 73 94 LEU A CA 1
ATOM 794 C C . LEU A 1 94 ? 22.781 20.422 9.008 1 73 94 LEU A C 1
ATOM 796 O O . LEU A 1 94 ? 23.703 20.734 8.258 1 73 94 LEU A O 1
ATOM 800 N N . HIS A 1 95 ? 21.953 19.484 8.742 1 75.06 95 HIS A N 1
ATOM 801 C CA . HIS A 1 95 ? 21.922 18.891 7.406 1 75.06 95 HIS A CA 1
ATOM 802 C C . HIS A 1 95 ? 20.5 18.734 6.906 1 75.06 95 HIS A C 1
ATOM 804 O O . HIS A 1 95 ? 19.547 18.781 7.695 1 75.06 95 HIS A O 1
ATOM 810 N N . SER A 1 96 ? 20.359 18.719 5.602 1 76.31 96 SER A N 1
ATOM 811 C CA . SER A 1 96 ? 19.109 18.375 4.926 1 76.31 96 SER A CA 1
ATOM 812 C C . SER A 1 96 ? 19.297 17.188 3.988 1 76.31 96 SER A C 1
ATOM 814 O O . SER A 1 96 ? 20.422 16.719 3.789 1 76.31 96 SER A O 1
ATOM 816 N N . HIS A 1 97 ? 18.312 16.625 3.6 1 75.94 97 HIS A N 1
ATOM 817 C CA . HIS A 1 97 ? 18.391 15.469 2.721 1 75.94 97 HIS A CA 1
ATOM 818 C C . HIS A 1 97 ? 17.328 15.539 1.618 1 75.94 97 HIS A C 1
ATOM 820 O O . HIS A 1 97 ? 16.297 16.172 1.789 1 75.94 97 HIS A O 1
ATOM 826 N N . GLU A 1 98 ? 17.719 14.844 0.507 1 75.88 98 GLU A N 1
ATOM 827 C CA . GLU A 1 98 ? 16.844 14.789 -0.656 1 75.88 98 GLU A CA 1
ATOM 828 C C . GLU A 1 98 ? 15.781 13.695 -0.501 1 75.88 98 GLU A C 1
ATOM 830 O O . GLU A 1 98 ? 14.914 13.539 -1.358 1 75.88 98 GLU A O 1
ATOM 835 N N . PHE A 1 99 ? 15.93 12.961 0.486 1 80.94 99 PHE A N 1
ATOM 836 C CA . PHE A 1 99 ? 15.016 11.844 0.732 1 80.94 99 PHE A CA 1
ATOM 837 C C . PHE A 1 99 ? 14.172 12.102 1.972 1 80.94 99 PHE A C 1
ATOM 839 O O . PHE A 1 99 ? 14.422 13.055 2.717 1 80.94 99 PHE A O 1
ATOM 846 N N . PHE A 1 100 ? 13.172 11.336 2.109 1 84.75 100 PHE A N 1
ATOM 847 C CA . PHE A 1 100 ? 12.305 11.453 3.275 1 84.75 100 PHE A CA 1
ATOM 848 C C . PHE A 1 100 ? 12.859 10.656 4.449 1 84.75 100 PHE A C 1
ATOM 850 O O . PHE A 1 100 ? 13.375 9.547 4.266 1 84.75 100 PHE A O 1
ATOM 857 N N . GLU A 1 101 ? 12.766 11.32 5.594 1 87.25 101 GLU A N 1
ATOM 858 C CA . GLU A 1 101 ? 13.297 10.688 6.797 1 87.25 101 GLU A CA 1
ATOM 859 C C . GLU A 1 101 ? 12.281 10.719 7.934 1 87.25 101 GLU A C 1
ATOM 861 O O . GLU A 1 101 ? 11.695 11.766 8.219 1 87.25 101 GLU A O 1
ATOM 866 N N . LEU A 1 102 ? 12.023 9.578 8.516 1 91.88 102 LEU A N 1
ATOM 867 C CA . LEU A 1 102 ? 11.211 9.422 9.711 1 91.88 102 LEU A CA 1
ATOM 868 C C . LEU A 1 102 ? 12.039 8.891 10.875 1 91.88 102 LEU A C 1
ATOM 870 O O . LEU A 1 102 ? 12.664 7.832 10.758 1 91.88 102 LEU A O 1
ATOM 874 N N . PHE A 1 103 ? 12.031 9.641 12.031 1 91.69 103 PHE A N 1
ATOM 875 C CA . PHE A 1 103 ? 12.703 9.211 13.25 1 91.69 103 PHE A CA 1
ATOM 876 C C . PHE A 1 103 ? 11.719 8.531 14.195 1 91.69 103 PHE A C 1
ATOM 878 O O . PHE A 1 103 ? 10.57 8.969 14.336 1 91.69 103 PHE A O 1
ATOM 885 N N . TYR A 1 104 ? 12.242 7.465 14.719 1 95.94 104 TYR A N 1
ATOM 886 C CA . TYR A 1 104 ? 11.508 6.805 15.789 1 95.94 104 TYR A CA 1
ATOM 887 C C . TYR A 1 104 ? 12.406 6.539 16.984 1 95.94 104 TYR A C 1
ATOM 889 O O . TYR A 1 104 ? 13.359 5.758 16.906 1 95.94 104 TYR A O 1
ATOM 897 N N . VAL A 1 105 ? 12.078 7.191 18.141 1 95.75 105 VAL A N 1
ATOM 898 C CA . VAL A 1 105 ? 12.859 6.969 19.359 1 95.75 105 VAL A CA 1
ATOM 899 C C . VAL A 1 105 ? 12.453 5.641 19.984 1 95.75 105 VAL A C 1
ATOM 901 O O . VAL A 1 105 ? 11.492 5.586 20.766 1 95.75 105 VAL A O 1
ATOM 904 N N . TYR A 1 106 ? 13.266 4.656 19.703 1 95.5 106 TYR A N 1
ATOM 905 C CA . TYR A 1 106 ? 12.953 3.309 20.172 1 95.5 106 TYR A CA 1
ATOM 906 C C . TYR A 1 106 ? 13.188 3.188 21.672 1 95.5 106 TYR A C 1
ATOM 908 O O . TYR A 1 106 ? 12.391 2.568 22.391 1 95.5 106 TYR A O 1
ATOM 916 N N . SER A 1 107 ? 14.234 3.725 22.172 1 94.62 107 SER A N 1
ATOM 917 C CA . SER A 1 107 ? 14.547 3.756 23.594 1 94.62 107 SER A CA 1
ATOM 918 C C . SER A 1 107 ? 15.328 5.008 23.969 1 94.62 107 SER A C 1
ATOM 920 O O . SER A 1 107 ? 15.938 5.645 23.094 1 94.62 107 SER A O 1
ATOM 922 N N . GLY A 1 108 ? 15.266 5.434 25.25 1 93.75 108 GLY A N 1
ATOM 923 C CA . GLY A 1 108 ? 15.977 6.609 25.734 1 93.75 108 GLY A CA 1
ATOM 924 C C . GLY A 1 108 ? 15.32 7.914 25.312 1 93.75 108 GLY A C 1
ATOM 925 O O . GLY A 1 108 ? 14.086 8.016 25.312 1 93.75 108 GLY A O 1
ATOM 926 N N . THR A 1 109 ? 16.25 8.93 25.203 1 92.94 109 THR A N 1
ATOM 927 C CA . THR A 1 109 ? 15.797 10.273 24.844 1 92.94 109 THR A CA 1
ATOM 928 C C . THR A 1 109 ? 16.734 10.891 23.797 1 92.94 109 THR A C 1
ATOM 930 O O . THR A 1 109 ? 17.953 10.914 23.984 1 92.94 109 THR A O 1
ATOM 933 N N . CYS A 1 110 ? 16.062 11.367 22.703 1 89.31 110 CYS A N 1
ATOM 934 C CA . CYS A 1 110 ? 16.828 12.016 21.641 1 89.31 110 CYS A CA 1
ATOM 935 C C . CYS A 1 110 ? 16.641 13.523 21.672 1 89.31 110 CYS A C 1
ATOM 937 O O . CYS A 1 110 ? 15.562 14.016 22.016 1 89.31 110 CYS A O 1
ATOM 939 N N . HIS A 1 111 ? 17.719 14.219 21.375 1 86.69 111 HIS A N 1
ATOM 940 C CA . HIS A 1 111 ? 17.625 15.664 21.234 1 86.69 111 HIS A CA 1
ATOM 941 C C . HIS A 1 111 ? 17.766 16.078 19.766 1 86.69 111 HIS A C 1
ATOM 943 O O . HIS A 1 111 ? 18.609 15.547 19.047 1 86.69 111 HIS A O 1
ATOM 949 N N . CYS A 1 112 ? 16.891 16.953 19.359 1 84.06 112 CYS A N 1
ATOM 950 C CA . CYS A 1 112 ? 16.906 17.438 17.969 1 84.06 112 CYS A CA 1
ATOM 951 C C . CYS A 1 112 ? 16.969 18.969 17.938 1 84.06 112 CYS A C 1
ATOM 953 O O . CYS A 1 112 ? 16.359 19.641 18.781 1 84.06 112 CYS A O 1
ATOM 955 N N . TYR A 1 113 ? 17.797 19.406 17.047 1 80.25 113 TYR A N 1
ATOM 956 C CA . TYR A 1 113 ? 17.906 20.844 16.828 1 80.25 113 TYR A CA 1
ATOM 957 C C . TYR A 1 113 ? 17.391 21.219 15.438 1 80.25 113 TYR A C 1
ATOM 959 O O . TYR A 1 113 ? 17.828 20.656 14.43 1 80.25 113 TYR A O 1
ATOM 967 N N . PHE A 1 114 ? 16.406 22.016 15.453 1 78.5 114 PHE A N 1
ATOM 968 C CA . PHE A 1 114 ? 15.875 22.516 14.188 1 78.5 114 PHE A CA 1
ATOM 969 C C . PHE A 1 114 ? 15.312 23.922 14.367 1 78.5 114 PHE A C 1
ATOM 971 O O . PHE A 1 114 ? 14.711 24.234 15.398 1 78.5 114 PHE A O 1
ATOM 978 N N . ASP A 1 115 ? 15.484 24.75 13.328 1 77.62 115 ASP A N 1
ATOM 979 C CA . ASP A 1 115 ? 14.977 26.109 13.281 1 77.62 115 ASP A CA 1
ATOM 980 C C . ASP A 1 115 ? 15.383 26.891 14.539 1 77.62 115 ASP A C 1
ATOM 982 O O . ASP A 1 115 ? 14.555 27.562 15.156 1 77.62 115 ASP A O 1
ATOM 986 N N . GLY A 1 116 ? 16.547 26.703 15 1 76.75 116 GLY A N 1
ATOM 987 C CA . GLY A 1 116 ? 17.125 27.469 16.094 1 76.75 116 GLY A CA 1
ATOM 988 C C . GLY A 1 116 ? 16.641 27 17.453 1 76.75 116 GLY A C 1
ATOM 989 O O . GLY A 1 116 ? 16.922 27.641 18.484 1 76.75 116 GLY A O 1
ATOM 990 N N . ARG A 1 117 ? 15.906 25.969 17.484 1 83.5 117 ARG A N 1
ATOM 991 C CA . ARG A 1 117 ? 15.352 25.469 18.734 1 83.5 117 ARG A CA 1
ATOM 992 C C . ARG A 1 117 ? 15.758 24.016 18.969 1 83.5 117 ARG A C 1
ATOM 994 O O . ARG A 1 117 ? 15.977 23.266 18.016 1 83.5 117 ARG A O 1
ATOM 1001 N N . GLU A 1 118 ? 15.859 23.75 20.266 1 84.88 118 GLU A N 1
ATOM 1002 C CA . GLU A 1 118 ? 16.156 22.391 20.672 1 84.88 118 GLU A CA 1
ATOM 1003 C C . GLU A 1 118 ? 14.906 21.688 21.188 1 84.88 118 GLU A C 1
ATOM 1005 O O . GLU A 1 118 ? 14.125 22.266 21.953 1 84.88 118 GLU A O 1
ATOM 1010 N N . PHE A 1 119 ? 14.75 20.484 20.734 1 87.12 119 PHE A N 1
ATOM 1011 C CA . PHE A 1 119 ? 13.609 19.672 21.156 1 87.12 119 PHE A CA 1
ATOM 1012 C C . PHE A 1 119 ? 14.086 18.375 21.797 1 87.12 119 PHE A C 1
ATOM 1014 O O . PHE A 1 119 ? 15.031 17.75 21.328 1 87.12 119 PHE A O 1
ATOM 1021 N N . ARG A 1 120 ? 13.461 18.125 22.922 1 91.19 120 ARG A N 1
ATOM 1022 C CA . ARG A 1 120 ? 13.68 16.844 23.562 1 91.19 120 ARG A CA 1
ATOM 1023 C C . ARG A 1 120 ? 12.625 15.828 23.141 1 91.19 120 ARG A C 1
ATOM 1025 O O . ARG A 1 120 ? 11.422 16.047 23.328 1 91.19 120 ARG A O 1
ATOM 1032 N N . LEU A 1 121 ? 13.086 14.688 22.594 1 92.5 121 LEU A N 1
ATOM 1033 C CA . LEU A 1 121 ? 12.18 13.664 22.078 1 92.5 121 LEU A CA 1
ATOM 1034 C C . LEU A 1 121 ? 12.25 12.398 22.938 1 92.5 121 LEU A C 1
ATOM 1036 O O . LEU A 1 121 ? 13.234 11.664 22.891 1 92.5 121 LEU A O 1
ATOM 1040 N N . PRO A 1 122 ? 11.234 12.133 23.703 1 94.44 122 PRO A N 1
ATOM 1041 C CA . PRO A 1 122 ? 11.234 10.93 24.531 1 94.44 122 PRO A CA 1
ATOM 1042 C C . PRO A 1 122 ? 10.953 9.656 23.734 1 94.44 122 PRO A C 1
ATOM 1044 O O . PRO A 1 122 ? 10.578 9.727 22.562 1 94.44 122 PRO A O 1
ATOM 1047 N N . LYS A 1 123 ? 11.109 8.484 24.438 1 95.31 123 LYS A N 1
ATOM 1048 C CA . LYS A 1 123 ? 10.781 7.188 23.859 1 95.31 123 LYS A CA 1
ATOM 1049 C C . LYS A 1 123 ? 9.375 7.191 23.25 1 95.31 123 LYS A C 1
ATOM 1051 O O . LYS A 1 123 ? 8.438 7.73 23.859 1 95.31 123 LYS A O 1
ATOM 1056 N N . GLY A 1 124 ? 9.281 6.656 22.016 1 95.56 124 GLY A N 1
ATOM 1057 C CA . GLY A 1 124 ? 7.98 6.527 21.391 1 95.56 124 GLY A CA 1
ATOM 1058 C C . GLY A 1 124 ? 7.652 7.68 20.453 1 95.56 124 GLY A C 1
ATOM 1059 O O . GLY A 1 124 ? 6.633 7.652 19.766 1 95.56 124 GLY A O 1
ATOM 1060 N N . THR A 1 125 ? 8.516 8.664 20.391 1 95.38 125 THR A N 1
ATOM 1061 C CA . THR A 1 125 ? 8.273 9.812 19.516 1 95.38 125 THR A CA 1
ATOM 1062 C C . THR A 1 125 ? 8.57 9.469 18.062 1 95.38 125 THR A C 1
ATOM 1064 O O . THR A 1 125 ? 9.57 8.797 17.766 1 95.38 125 THR A O 1
ATOM 1067 N N . ILE A 1 126 ? 7.605 9.805 17.188 1 95.44 126 ILE A N 1
ATOM 1068 C CA . ILE A 1 126 ? 7.809 9.789 15.734 1 95.44 126 ILE A CA 1
ATOM 1069 C C . ILE A 1 126 ? 7.988 11.211 15.219 1 95.44 126 ILE A C 1
ATOM 1071 O O . ILE A 1 126 ? 7.176 12.094 15.516 1 95.44 126 ILE A O 1
ATOM 1075 N N . TRP A 1 127 ? 9.023 11.406 14.555 1 90.31 127 TRP A N 1
ATOM 1076 C CA . TRP A 1 127 ? 9.273 12.719 13.961 1 90.31 127 TRP A CA 1
ATOM 1077 C C . TRP A 1 127 ? 9.492 12.609 12.461 1 90.31 127 TRP A C 1
ATOM 1079 O O . TRP A 1 127 ? 10.328 11.82 12.008 1 90.31 127 TRP A O 1
ATOM 1089 N N . ILE A 1 128 ? 8.734 13.391 11.727 1 87 128 ILE A N 1
ATOM 1090 C CA . ILE A 1 128 ? 8.828 13.391 10.273 1 87 128 ILE A CA 1
ATOM 1091 C C . ILE A 1 128 ? 9.336 14.742 9.781 1 87 128 ILE A C 1
ATOM 1093 O O . ILE A 1 128 ? 8.828 15.789 10.188 1 87 128 ILE A O 1
ATOM 1097 N N . PHE A 1 129 ? 10.359 14.641 8.938 1 75.25 129 PHE A N 1
ATOM 1098 C CA . PHE A 1 129 ? 10.938 15.859 8.383 1 75.25 129 PHE A CA 1
ATOM 1099 C C . PHE A 1 129 ? 10.727 15.922 6.875 1 75.25 129 PHE A C 1
ATOM 1101 O O . PHE A 1 129 ? 10.812 14.898 6.188 1 75.25 129 PHE A O 1
ATOM 1108 N N . ASN A 1 130 ? 10.375 17.062 6.484 1 72.38 130 ASN A N 1
ATOM 1109 C CA . ASN A 1 130 ? 10.367 17.234 5.035 1 72.38 130 ASN A CA 1
ATOM 1110 C C . ASN A 1 130 ? 11.781 17.391 4.48 1 72.38 130 ASN A C 1
ATOM 1112 O O . ASN A 1 130 ? 12.742 17.547 5.238 1 72.38 130 ASN A O 1
ATOM 1116 N N . THR A 1 131 ? 11.977 17.297 3.186 1 71.06 131 THR A N 1
ATOM 1117 C CA . THR A 1 131 ? 13.281 17.234 2.535 1 71.06 131 THR A CA 1
ATOM 1118 C C . THR A 1 131 ? 14 18.578 2.645 1 71.06 131 THR A C 1
ATOM 1120 O O . THR A 1 131 ? 15.211 18.656 2.436 1 71.06 131 THR A O 1
ATOM 1123 N N . GLN A 1 132 ? 13.352 19.594 3.082 1 69.62 132 GLN A N 1
ATOM 1124 C CA . GLN A 1 132 ? 13.977 20.922 3.1 1 69.62 132 GLN A CA 1
ATOM 1125 C C . GLN A 1 132 ? 14.328 21.344 4.523 1 69.62 132 GLN A C 1
ATOM 1127 O O . GLN A 1 132 ? 14.938 22.391 4.73 1 69.62 132 GLN A O 1
ATOM 1132 N N . CYS A 1 133 ? 13.953 20.578 5.457 1 74.06 133 CYS A N 1
ATOM 1133 C CA . CYS A 1 133 ? 14.188 20.938 6.852 1 74.06 133 CYS A CA 1
ATOM 1134 C C . CYS A 1 133 ? 15.609 20.594 7.273 1 74.06 133 CYS A C 1
ATOM 1136 O O . CYS A 1 133 ? 15.992 19.422 7.301 1 74.06 133 CYS A O 1
ATOM 1138 N N . ALA A 1 134 ? 16.344 21.672 7.543 1 76.69 134 ALA A N 1
ATOM 1139 C CA . ALA A 1 134 ? 17.672 21.469 8.125 1 76.69 134 ALA A CA 1
ATOM 1140 C C . ALA A 1 134 ? 17.578 21.109 9.602 1 76.69 134 ALA A C 1
ATOM 1142 O O . ALA A 1 134 ? 16.906 21.797 10.367 1 76.69 134 ALA A O 1
ATOM 1143 N N . HIS A 1 135 ? 18.047 19.938 9.961 1 79.62 135 HIS A N 1
ATOM 1144 C CA . HIS A 1 135 ? 17.969 19.484 11.352 1 79.62 135 HIS A CA 1
ATOM 1145 C C . HIS A 1 135 ? 19.219 18.688 11.742 1 79.62 135 HIS A C 1
ATOM 1147 O O . HIS A 1 135 ? 20.047 18.391 10.898 1 79.62 135 HIS A O 1
ATOM 1153 N N . ASN A 1 136 ? 19.359 18.609 13.008 1 79.81 136 ASN A N 1
ATOM 1154 C CA . ASN A 1 136 ? 20.375 17.719 13.57 1 79.81 136 ASN A CA 1
ATOM 1155 C C . ASN A 1 136 ? 19.875 17 14.812 1 79.81 136 ASN A C 1
ATOM 1157 O O . ASN A 1 136 ? 18.953 17.469 15.469 1 79.81 136 ASN A O 1
ATOM 1161 N N . VAL A 1 137 ? 20.5 15.812 14.984 1 80.12 137 VAL A N 1
ATOM 1162 C CA . VAL A 1 137 ? 20.094 15.016 16.141 1 80.12 137 VAL A CA 1
ATOM 1163 C C . VAL A 1 137 ? 21.312 14.719 17.016 1 80.12 137 VAL A C 1
ATOM 1165 O O . VAL A 1 137 ? 22.438 14.602 16.516 1 80.12 137 VAL A O 1
ATOM 1168 N N . TYR A 1 138 ? 21.031 14.75 18.297 1 77.94 138 TYR A N 1
ATOM 1169 C CA . TYR A 1 138 ? 22.047 14.43 19.297 1 77.94 138 TYR A CA 1
ATOM 1170 C C . TYR A 1 138 ? 21.531 13.391 20.281 1 77.94 138 TYR A C 1
ATOM 1172 O O . TYR A 1 138 ? 20.406 13.508 20.781 1 77.94 138 TYR A O 1
ATOM 1180 N N . LEU A 1 139 ? 22.344 12.32 20.438 1 83.75 139 LEU A N 1
ATOM 1181 C CA . LEU A 1 139 ? 22.031 11.273 21.406 1 83.75 139 LEU A CA 1
ATOM 1182 C C . LEU A 1 139 ? 22.844 11.43 22.672 1 83.75 139 LEU A C 1
ATOM 1184 O O . LEU A 1 139 ? 24.047 11.172 22.672 1 83.75 139 LEU A O 1
ATOM 1188 N N . PRO A 1 140 ? 22.266 11.766 23.75 1 78.5 140 PRO A N 1
ATOM 1189 C CA . PRO A 1 140 ? 22.984 12.156 24.953 1 78.5 140 PRO A CA 1
ATOM 1190 C C . PRO A 1 140 ? 23.625 10.969 25.672 1 78.5 140 PRO A C 1
ATOM 1192 O O . PRO A 1 140 ? 24.562 11.141 26.453 1 78.5 140 PRO A O 1
ATOM 1195 N N . ASP A 1 141 ? 23.062 9.742 25.469 1 82.19 141 ASP A N 1
ATOM 1196 C CA . ASP A 1 141 ? 23.578 8.586 26.188 1 82.19 141 ASP A CA 1
ATOM 1197 C C . ASP A 1 141 ? 23.516 7.328 25.328 1 82.19 141 ASP A C 1
ATOM 1199 O O . ASP A 1 141 ? 22.984 7.359 24.219 1 82.19 141 ASP A O 1
ATOM 1203 N N . ASP A 1 142 ? 24.109 6.207 25.891 1 80.88 142 ASP A N 1
ATOM 1204 C CA . ASP A 1 142 ? 24.234 4.957 25.156 1 80.88 142 ASP A CA 1
ATOM 1205 C C . ASP A 1 142 ? 22.938 4.168 25.172 1 80.88 142 ASP A C 1
ATOM 1207 O O . ASP A 1 142 ? 22.766 3.201 24.438 1 80.88 142 ASP A O 1
ATOM 1211 N N . ARG A 1 143 ? 22.062 4.648 25.969 1 87.56 143 ARG A N 1
ATOM 1212 C CA . ARG A 1 143 ? 20.797 3.932 26.078 1 87.56 143 ARG A CA 1
ATOM 1213 C C . ARG A 1 143 ? 19.828 4.34 24.969 1 87.56 143 ARG A C 1
ATOM 1215 O O . ARG A 1 143 ? 18.828 3.674 24.734 1 87.56 143 ARG A O 1
ATOM 1222 N N . THR A 1 144 ? 20.172 5.398 24.375 1 90.5 144 THR A N 1
ATOM 1223 C CA . THR A 1 144 ? 19.281 5.93 23.344 1 90.5 144 THR A CA 1
ATOM 1224 C C . THR A 1 144 ? 19.484 5.195 22.016 1 90.5 144 THR A C 1
ATOM 1226 O O . THR A 1 144 ? 20.625 5.066 21.547 1 90.5 144 THR A O 1
ATOM 1229 N N . ASN A 1 145 ? 18.375 4.586 21.531 1 91.38 145 ASN A N 1
ATOM 1230 C CA . ASN A 1 145 ? 18.328 4.016 20.188 1 91.38 145 ASN A CA 1
ATOM 1231 C C . ASN A 1 145 ? 17.344 4.754 19.297 1 91.38 145 ASN A C 1
ATOM 1233 O O . ASN A 1 145 ? 16.141 4.777 19.578 1 91.38 145 ASN A O 1
ATOM 1237 N N . LEU A 1 146 ? 17.891 5.402 18.297 1 92.12 146 LEU A N 1
ATOM 1238 C CA . LEU A 1 146 ? 17.078 6.141 17.328 1 92.12 146 LEU A CA 1
ATOM 1239 C C . LEU A 1 146 ? 17 5.402 16 1 92.12 146 LEU A C 1
ATOM 1241 O O . LEU A 1 146 ? 18.031 5.215 15.336 1 92.12 146 LEU A O 1
ATOM 1245 N N . VAL A 1 147 ? 15.805 4.996 15.656 1 93.31 147 VAL A N 1
ATOM 1246 C CA . VAL A 1 147 ? 15.609 4.312 14.383 1 93.31 147 VAL A CA 1
ATOM 1247 C C . VAL A 1 147 ? 15.273 5.332 13.297 1 93.31 147 VAL A C 1
ATOM 1249 O O . VAL A 1 147 ? 14.375 6.156 13.477 1 93.31 147 VAL A O 1
ATOM 1252 N N . ASN A 1 148 ? 15.984 5.297 12.188 1 90.81 148 ASN A N 1
ATOM 1253 C CA . ASN A 1 148 ? 15.727 6.121 11.016 1 90.81 148 ASN A CA 1
ATOM 1254 C C . ASN A 1 148 ? 15.156 5.297 9.867 1 90.81 148 ASN A C 1
ATOM 1256 O O . ASN A 1 148 ? 15.766 4.32 9.43 1 90.81 148 ASN A O 1
ATOM 1260 N N . ILE A 1 149 ? 14.031 5.652 9.469 1 93.5 149 ILE A N 1
ATOM 1261 C CA . ILE A 1 149 ? 13.438 5.066 8.273 1 93.5 149 ILE A CA 1
ATOM 1262 C C . ILE A 1 149 ? 13.5 6.066 7.121 1 93.5 149 ILE A C 1
ATOM 1264 O O . ILE A 1 149 ? 12.875 7.129 7.18 1 93.5 149 ILE A O 1
ATOM 1268 N N . LEU A 1 150 ? 14.266 5.738 6.125 1 90.31 150 LEU A N 1
ATOM 1269 C CA . LEU A 1 150 ? 14.477 6.617 4.98 1 90.31 150 LEU A CA 1
ATOM 1270 C C . LEU A 1 150 ? 13.703 6.117 3.764 1 90.31 150 LEU A C 1
ATOM 1272 O O . LEU A 1 150 ? 13.656 4.914 3.508 1 90.31 150 LEU A O 1
ATOM 1276 N N . LEU A 1 151 ? 13.109 6.992 3.092 1 90.19 151 LEU A N 1
ATOM 1277 C CA . LEU A 1 151 ? 12.414 6.691 1.842 1 90.19 151 LEU A CA 1
ATOM 1278 C C . LEU A 1 151 ? 12.938 7.566 0.708 1 90.19 151 LEU A C 1
ATOM 1280 O O . LEU A 1 151 ? 13.102 8.781 0.878 1 90.19 151 LEU A O 1
ATOM 1284 N N . ARG A 1 152 ? 13.227 6.895 -0.421 1 86.25 152 ARG A N 1
ATOM 1285 C CA . ARG A 1 152 ? 13.562 7.695 -1.594 1 86.25 152 ARG A CA 1
ATOM 1286 C C . ARG A 1 152 ? 12.461 8.695 -1.913 1 86.25 152 ARG A C 1
ATOM 1288 O O . ARG A 1 152 ? 11.281 8.43 -1.655 1 86.25 152 ARG A O 1
ATOM 1295 N N . LYS A 1 153 ? 12.836 9.781 -2.434 1 83.5 153 LYS A N 1
ATOM 1296 C CA . LYS A 1 153 ? 11.875 10.82 -2.803 1 83.5 153 LYS A CA 1
ATOM 1297 C C . LYS A 1 153 ? 10.844 10.289 -3.793 1 83.5 153 LYS A C 1
ATOM 1299 O O . LYS A 1 153 ? 9.648 10.57 -3.664 1 83.5 153 LYS A O 1
ATOM 1304 N N . SER A 1 154 ? 11.281 9.547 -4.711 1 81.06 154 SER A N 1
ATOM 1305 C CA . SER A 1 154 ? 10.398 8.977 -5.723 1 81.06 154 SER A CA 1
ATOM 1306 C C . SER A 1 154 ? 9.383 8.023 -5.102 1 81.06 154 SER A C 1
ATOM 1308 O O . SER A 1 154 ? 8.211 8.023 -5.484 1 81.06 154 SER A O 1
ATOM 1310 N N . THR A 1 155 ? 9.875 7.281 -4.168 1 83.56 155 THR A N 1
ATOM 1311 C CA . THR A 1 155 ? 9 6.332 -3.486 1 83.56 155 THR A CA 1
ATOM 1312 C C . THR A 1 155 ? 7.949 7.062 -2.66 1 83.56 155 THR A C 1
ATOM 1314 O O . THR A 1 155 ? 6.777 6.68 -2.664 1 83.56 155 THR A O 1
ATOM 1317 N N . PHE A 1 156 ? 8.352 8.086 -1.999 1 83.12 156 PHE A N 1
ATOM 1318 C CA . PHE A 1 156 ? 7.406 8.859 -1.214 1 83.12 156 PHE A CA 1
ATOM 1319 C C . PHE A 1 156 ? 6.379 9.531 -2.117 1 83.12 156 PHE A C 1
ATOM 1321 O O . PHE A 1 156 ? 5.184 9.547 -1.806 1 83.12 156 PHE A O 1
ATOM 1328 N N . SER A 1 157 ? 6.836 10.039 -3.158 1 77.25 157 SER A N 1
ATOM 1329 C CA . SER A 1 157 ? 5.941 10.695 -4.109 1 77.25 157 SER A CA 1
ATOM 1330 C C . SER A 1 157 ? 4.906 9.719 -4.656 1 77.25 157 SER A C 1
ATOM 1332 O O . SER A 1 157 ? 3.727 10.055 -4.773 1 77.25 157 SER A O 1
ATOM 1334 N N . ALA A 1 158 ? 5.348 8.562 -4.961 1 75.94 158 ALA A N 1
ATOM 1335 C CA . ALA A 1 158 ? 4.434 7.531 -5.457 1 75.94 158 ALA A CA 1
ATOM 1336 C C . ALA A 1 158 ? 3.418 7.141 -4.391 1 75.94 158 ALA A C 1
ATOM 1338 O O . ALA A 1 158 ? 2.23 6.977 -4.684 1 75.94 158 ALA A O 1
ATOM 1339 N N . ALA A 1 159 ? 3.947 6.961 -3.232 1 74.56 159 ALA A N 1
ATOM 1340 C CA . ALA A 1 159 ? 3.066 6.633 -2.113 1 74.56 159 ALA A CA 1
ATOM 1341 C C . ALA A 1 159 ? 2.029 7.73 -1.892 1 74.56 159 ALA A C 1
ATOM 1343 O O . ALA A 1 159 ? 0.847 7.445 -1.692 1 74.56 159 ALA A O 1
ATOM 1344 N N . LEU A 1 160 ? 2.557 8.93 -1.956 1 71.38 160 LEU A N 1
ATOM 1345 C CA . LEU A 1 160 ? 1.69 10.094 -1.787 1 71.38 160 LEU A CA 1
ATOM 1346 C C . LEU A 1 160 ? 0.592 10.109 -2.846 1 71.38 160 LEU A C 1
ATOM 1348 O O . LEU A 1 160 ? -0.586 10.273 -2.521 1 71.38 160 LEU A O 1
ATOM 1352 N N . LEU A 1 161 ? 1.004 9.891 -3.99 1 67.5 161 LEU A N 1
ATOM 1353 C CA . LEU A 1 161 ? 0.055 9.906 -5.098 1 67.5 161 LEU A CA 1
ATOM 1354 C C . LEU A 1 161 ? -0.985 8.805 -4.938 1 67.5 161 LEU A C 1
ATOM 1356 O O . LEU A 1 161 ? -2.174 9.031 -5.172 1 67.5 161 LEU A O 1
ATOM 1360 N N . GLY A 1 162 ? -0.53 7.703 -4.523 1 71.81 162 GLY A N 1
ATOM 1361 C CA . GLY A 1 162 ? -1.446 6.598 -4.305 1 71.81 162 GLY A CA 1
ATOM 1362 C C . GLY A 1 162 ? -2.453 6.863 -3.203 1 71.81 162 GLY A C 1
ATOM 1363 O O . GLY A 1 162 ? -3.631 6.527 -3.336 1 71.81 162 GLY A O 1
ATOM 1364 N N . MET A 1 163 ? -1.998 7.484 -2.238 1 75.25 163 MET A N 1
ATOM 1365 C CA . MET A 1 163 ? -2.855 7.734 -1.083 1 75.25 163 MET A CA 1
ATOM 1366 C C . MET A 1 163 ? -3.803 8.898 -1.35 1 75.25 163 MET A C 1
ATOM 1368 O O . MET A 1 163 ? -4.93 8.914 -0.855 1 75.25 163 MET A O 1
ATOM 1372 N N . ILE A 1 164 ? -3.33 9.797 -2.09 1 64.75 164 ILE A N 1
ATOM 1373 C CA . ILE A 1 164 ? -4.16 10.953 -2.412 1 64.75 164 ILE A CA 1
ATOM 1374 C C . ILE A 1 164 ? -5.336 10.516 -3.281 1 64.75 164 ILE A C 1
ATOM 1376 O O . ILE A 1 164 ? -6.438 11.07 -3.17 1 64.75 164 ILE A O 1
ATOM 1380 N N . ASN A 1 165 ? -5.082 9.523 -4.035 1 63 165 ASN A N 1
ATOM 1381 C CA . ASN A 1 165 ? -6.145 9 -4.883 1 63 165 ASN A CA 1
ATOM 1382 C C . ASN A 1 165 ? -7.266 8.375 -4.055 1 63 165 ASN A C 1
ATOM 1384 O O . ASN A 1 165 ? -8.328 8.055 -4.586 1 63 165 ASN A O 1
ATOM 1388 N N . ASP A 1 166 ? -7.02 8.312 -2.762 1 66 166 ASP A N 1
ATOM 1389 C CA . ASP A 1 166 ? -8.078 7.852 -1.866 1 66 166 ASP A CA 1
ATOM 1390 C C . ASP A 1 166 ? -9.125 8.945 -1.652 1 66 166 ASP A C 1
ATOM 1392 O O . ASP A 1 166 ? -10.18 8.688 -1.068 1 66 166 ASP A O 1
ATOM 1396 N N . ASN A 1 167 ? -8.789 10.109 -2.182 1 65.44 167 ASN A N 1
ATOM 1397 C CA . ASN A 1 167 ? -9.695 11.25 -2.273 1 65.44 167 ASN A CA 1
ATOM 1398 C C . ASN A 1 167 ? -10.172 11.703 -0.895 1 65.44 167 ASN A C 1
ATOM 1400 O O . ASN A 1 167 ? -11.367 11.867 -0.671 1 65.44 167 ASN A O 1
ATOM 1404 N N . ASP A 1 168 ? -9.227 11.766 0.013 1 78.56 168 ASP A N 1
ATOM 1405 C CA . ASP A 1 168 ? -9.469 12.383 1.312 1 78.56 168 ASP A CA 1
ATOM 1406 C C . ASP A 1 168 ? -8.664 13.672 1.471 1 78.56 168 ASP A C 1
ATOM 1408 O O . ASP A 1 168 ? -7.43 13.648 1.435 1 78.56 168 ASP A O 1
ATOM 1412 N N . LEU A 1 169 ? -9.477 14.656 1.657 1 80.94 169 LEU A N 1
ATOM 1413 C CA . LEU A 1 169 ? -8.883 15.992 1.658 1 80.94 169 LEU A CA 1
ATOM 1414 C C . LEU A 1 169 ? -7.887 16.141 2.801 1 80.94 169 LEU A C 1
ATOM 1416 O O . LEU A 1 169 ? -6.816 16.734 2.625 1 80.94 169 LEU A O 1
ATOM 1420 N N . PHE A 1 170 ? -8.203 15.695 3.924 1 83.38 170 PHE A N 1
ATOM 1421 C CA . PHE A 1 170 ? -7.336 15.875 5.082 1 83.38 170 PHE A CA 1
ATOM 1422 C C . PHE A 1 170 ? -6.07 15.039 4.945 1 83.38 170 PHE A C 1
ATOM 1424 O O . PHE A 1 170 ? -4.98 15.484 5.301 1 83.38 170 PHE A O 1
ATOM 1431 N N . LEU A 1 171 ? -6.227 13.898 4.488 1 82 171 LEU A N 1
ATOM 1432 C CA . LEU A 1 171 ? -5.062 13.07 4.207 1 82 171 LEU A CA 1
ATOM 1433 C C . LEU A 1 171 ? -4.133 13.75 3.209 1 82 171 LEU A C 1
ATOM 1435 O O . LEU A 1 171 ? -2.918 13.797 3.418 1 82 171 LEU A O 1
ATOM 1439 N N . SER A 1 172 ? -4.746 14.242 2.201 1 78.94 172 SER A N 1
ATOM 1440 C CA . SER A 1 172 ? -3.965 14.969 1.201 1 78.94 172 SER A CA 1
ATOM 1441 C C . SER A 1 172 ? -3.234 16.156 1.819 1 78.94 172 SER A C 1
ATOM 1443 O O . SER A 1 172 ? -2.059 16.391 1.528 1 78.94 172 SER A O 1
ATOM 1445 N N . PHE A 1 173 ? -3.934 16.844 2.648 1 80.81 173 PHE A N 1
ATOM 1446 C CA . PHE A 1 173 ? -3.354 17.984 3.348 1 80.81 173 PHE A CA 1
ATOM 1447 C C . PHE A 1 173 ? -2.174 17.547 4.207 1 80.81 173 PHE A C 1
ATOM 1449 O O . PHE A 1 173 ? -1.102 18.156 4.156 1 80.81 173 PHE A O 1
ATOM 1456 N N . PHE A 1 174 ? -2.35 16.547 4.914 1 82.19 174 PHE A N 1
ATOM 1457 C CA . PHE A 1 174 ? -1.318 16 5.793 1 82.19 174 PHE A CA 1
ATOM 1458 C C . PHE A 1 174 ? -0.084 15.602 4.996 1 82.19 174 PHE A C 1
ATOM 1460 O O . PHE A 1 174 ? 1.036 15.992 5.336 1 82.19 174 PHE A O 1
ATOM 1467 N N . LEU A 1 175 ? -0.308 14.938 3.957 1 78.81 175 LEU A N 1
ATOM 1468 C CA . LEU A 1 175 ? 0.793 14.43 3.146 1 78.81 175 LEU A CA 1
ATOM 1469 C C . LEU A 1 175 ? 1.525 15.57 2.447 1 78.81 175 LEU A C 1
ATOM 1471 O O . LEU A 1 175 ? 2.754 15.547 2.334 1 78.81 175 LEU A O 1
ATOM 1475 N N . ASN A 1 176 ? 0.765 16.453 1.99 1 76.44 176 ASN A N 1
ATOM 1476 C CA . ASN A 1 176 ? 1.371 17.625 1.357 1 76.44 176 ASN A CA 1
ATOM 1477 C C . ASN A 1 176 ? 2.209 18.422 2.348 1 76.44 176 ASN A C 1
ATOM 1479 O O . ASN A 1 176 ? 3.213 19.031 1.97 1 76.44 176 ASN A O 1
ATOM 1483 N N . SER A 1 177 ? 1.706 18.453 3.553 1 76.94 177 SER A N 1
ATOM 1484 C CA . SER A 1 177 ? 2.459 19.156 4.586 1 76.94 177 SER A CA 1
ATOM 1485 C C . SER A 1 177 ? 3.822 18.516 4.812 1 76.94 177 SER A C 1
ATOM 1487 O O . SER A 1 177 ? 4.793 19.188 5.145 1 76.94 177 SER A O 1
ATOM 1489 N N . ILE A 1 178 ? 3.875 17.281 4.602 1 76.88 178 ILE A N 1
ATOM 1490 C CA . ILE A 1 178 ? 5.133 16.562 4.766 1 76.88 178 ILE A CA 1
ATOM 1491 C C . ILE A 1 178 ? 5.988 16.734 3.514 1 76.88 178 ILE A C 1
ATOM 1493 O O . ILE A 1 178 ? 7.215 16.859 3.604 1 76.88 178 ILE A O 1
ATOM 1497 N N . TYR A 1 179 ? 5.312 16.75 2.377 1 72.25 179 TYR A N 1
ATOM 1498 C CA . TYR A 1 179 ? 6.023 16.781 1.103 1 72.25 179 TYR A CA 1
ATOM 1499 C C . TYR A 1 179 ? 6.52 18.188 0.782 1 72.25 179 TYR A C 1
ATOM 1501 O O . TYR A 1 179 ? 7.656 18.359 0.336 1 72.25 179 TYR A O 1
ATOM 1509 N N . ASN A 1 180 ? 5.422 19.172 0.72 1 62.84 180 ASN A N 1
ATOM 1510 C CA . ASN A 1 180 ? 5.691 20.531 0.22 1 62.84 180 ASN A CA 1
ATOM 1511 C C . ASN A 1 180 ? 6.316 21.406 1.297 1 62.84 180 ASN A C 1
ATOM 1513 O O . ASN A 1 180 ? 5.789 21.5 2.406 1 62.84 180 ASN A O 1
ATOM 1517 N N . SER A 1 181 ? 7.637 21.828 1.155 1 54.47 181 SER A N 1
ATOM 1518 C CA . SER A 1 181 ? 8.492 22.594 2.061 1 54.47 181 SER A CA 1
ATOM 1519 C C . SER A 1 181 ? 8.047 24.047 2.139 1 54.47 181 SER A C 1
ATOM 1521 O O . SER A 1 181 ? 8.336 24.75 3.117 1 54.47 181 SER A O 1
ATOM 1523 N N . ASP A 1 182 ? 7.414 24.5 1.107 1 51.88 182 ASP A N 1
ATOM 1524 C CA . ASP A 1 182 ? 7.473 25.969 1.133 1 51.88 182 ASP A CA 1
ATOM 1525 C C . ASP A 1 182 ? 6.574 26.531 2.227 1 51.88 182 ASP A C 1
ATOM 1527 O O . ASP A 1 182 ? 6.91 27.547 2.852 1 51.88 182 ASP A O 1
ATOM 1531 N N . SER A 1 183 ? 5.289 26.109 2.305 1 48.81 183 SER A N 1
ATOM 1532 C CA . SER A 1 183 ? 4.379 26.828 3.188 1 48.81 183 SER A CA 1
ATOM 1533 C C . SER A 1 183 ? 4.062 26.016 4.438 1 48.81 183 SER A C 1
ATOM 1535 O O . SER A 1 183 ? 3.32 26.469 5.309 1 48.81 183 SER A O 1
ATOM 1537 N N . ALA A 1 184 ? 4.469 24.891 4.527 1 54 184 ALA A N 1
ATOM 1538 C CA . ALA A 1 184 ? 3.955 24.047 5.609 1 54 184 ALA A CA 1
ATOM 1539 C C . ALA A 1 184 ? 5.039 23.781 6.648 1 54 184 ALA A C 1
ATOM 1541 O O . ALA A 1 184 ? 6.219 24.031 6.402 1 54 184 ALA A O 1
ATOM 1542 N N . PRO A 1 185 ? 4.27 23.5 7.898 1 56.12 185 PRO A N 1
ATOM 1543 C CA . PRO A 1 185 ? 5.23 23.156 8.945 1 56.12 185 PRO A CA 1
ATOM 1544 C C . PRO A 1 185 ? 6.316 22.188 8.461 1 56.12 185 PRO A C 1
ATOM 1546 O O . PRO A 1 185 ? 6.031 21.266 7.703 1 56.12 185 PRO A O 1
ATOM 1549 N N . LYS A 1 186 ? 7.562 22.562 8.742 1 62.56 186 LYS A N 1
ATOM 1550 C CA . LYS A 1 186 ? 8.797 21.922 8.297 1 62.56 186 LYS A CA 1
ATOM 1551 C C . LYS A 1 186 ? 8.953 20.531 8.922 1 62.56 186 LYS A C 1
ATOM 1553 O O . LYS A 1 186 ? 9.695 19.703 8.406 1 62.56 186 LYS A O 1
ATOM 1558 N N . GLN A 1 187 ? 8.055 20.344 10.047 1 69.88 187 GLN A N 1
ATOM 1559 C CA . GLN A 1 187 ? 8.219 19.094 10.758 1 69.88 187 GLN A CA 1
ATOM 1560 C C . GLN A 1 187 ? 6.945 18.703 11.5 1 69.88 187 GLN A C 1
ATOM 1562 O O . GLN A 1 187 ? 6.137 19.578 11.844 1 69.88 187 GLN A O 1
ATOM 1567 N N . LEU A 1 188 ? 6.602 17.391 11.602 1 83.19 188 LEU A N 1
ATOM 1568 C CA . LEU A 1 188 ? 5.484 16.875 12.375 1 83.19 188 LEU A CA 1
ATOM 1569 C C . LEU A 1 188 ? 5.965 15.852 13.398 1 83.19 188 LEU A C 1
ATOM 1571 O O . LEU A 1 188 ? 6.773 14.977 13.086 1 83.19 188 LEU A O 1
ATOM 1575 N N . GLN A 1 189 ? 5.492 16.062 14.656 1 87.19 189 GLN A N 1
ATOM 1576 C CA . GLN A 1 189 ? 5.832 15.148 15.734 1 87.19 189 GLN A CA 1
ATOM 1577 C C . GLN A 1 189 ? 4.609 14.367 16.203 1 87.19 189 GLN A C 1
ATOM 1579 O O . GLN A 1 189 ? 3.518 14.922 16.328 1 87.19 189 GLN A O 1
ATOM 1584 N N . PHE A 1 190 ? 4.844 13.086 16.422 1 92.44 190 PHE A N 1
ATOM 1585 C CA . PHE A 1 190 ? 3.797 12.211 16.938 1 92.44 190 PHE A CA 1
ATOM 1586 C C . PHE A 1 190 ? 4.316 11.359 18.094 1 92.44 190 PHE A C 1
ATOM 1588 O O . PHE A 1 190 ? 5.527 11.242 18.281 1 92.44 190 PHE A O 1
ATOM 1595 N N . THR A 1 191 ? 3.402 10.906 18.875 1 91.12 191 THR A N 1
ATOM 1596 C CA . THR A 1 191 ? 3.729 9.961 19.938 1 91.12 191 THR A CA 1
ATOM 1597 C C . THR A 1 191 ? 3.023 8.625 19.703 1 91.12 191 THR A C 1
ATOM 1599 O O . THR A 1 191 ? 1.824 8.594 19.422 1 91.12 191 THR A O 1
ATOM 1602 N N . THR A 1 192 ? 3.799 7.562 19.797 1 90.81 192 THR A N 1
ATOM 1603 C CA . THR A 1 192 ? 3.203 6.238 19.672 1 90.81 192 THR A CA 1
ATOM 1604 C C . THR A 1 192 ? 2.736 5.723 21.031 1 90.81 192 THR A C 1
ATOM 1606 O O . THR A 1 192 ? 3.357 6.008 22.047 1 90.81 192 THR A O 1
ATOM 1609 N N . GLU A 1 193 ? 1.659 5.051 20.969 1 87.19 193 GLU A N 1
ATOM 1610 C CA . GLU A 1 193 ? 1.23 4.309 22.156 1 87.19 193 GLU A CA 1
ATOM 1611 C C . GLU A 1 193 ? 1.838 2.91 22.188 1 87.19 193 GLU A C 1
ATOM 1613 O O . GLU A 1 193 ? 1.857 2.219 21.156 1 87.19 193 GLU A O 1
ATOM 1618 N N . PRO A 1 194 ? 2.355 2.6 23.406 1 86 194 PRO A N 1
ATOM 1619 C CA . PRO A 1 194 ? 2.873 1.231 23.484 1 86 194 PRO A CA 1
ATOM 1620 C C . PRO A 1 194 ? 1.846 0.186 23.062 1 86 194 PRO A C 1
ATOM 1622 O O . PRO A 1 194 ? 0.724 0.173 23.578 1 86 194 PRO A O 1
ATOM 1625 N N . GLY A 1 195 ? 2.24 -0.572 22.109 1 83.31 195 GLY A N 1
ATOM 1626 C CA . GLY A 1 195 ? 1.335 -1.6 21.625 1 83.31 195 GLY A CA 1
ATOM 1627 C C . GLY A 1 195 ? 0.345 -1.082 20.594 1 83.31 195 GLY A C 1
ATOM 1628 O O . GLY A 1 195 ? -0.518 -1.827 20.125 1 83.31 195 GLY A O 1
ATOM 1629 N N . GLY A 1 196 ? 0.478 0.135 20.25 1 88.81 196 GLY A N 1
ATOM 1630 C CA . GLY A 1 196 ? -0.422 0.723 19.281 1 88.81 196 GLY A CA 1
ATOM 1631 C C . GLY A 1 196 ? -0.044 0.393 17.844 1 88.81 196 GLY A C 1
ATOM 1632 O O . GLY A 1 196 ? 1.007 -0.201 17.594 1 88.81 196 GLY A O 1
ATOM 1633 N N . MET A 1 197 ? -0.866 0.829 16.953 1 90.31 197 MET A N 1
ATOM 1634 C CA . MET A 1 197 ? -0.709 0.441 15.555 1 90.31 197 MET A CA 1
ATOM 1635 C C . MET A 1 197 ? 0.493 1.141 14.93 1 90.31 197 MET A C 1
ATOM 1637 O O . MET A 1 197 ? 1.189 0.559 14.094 1 90.31 197 MET A O 1
ATOM 1641 N N . SER A 1 198 ? 0.672 2.371 15.281 1 94.44 198 SER A N 1
ATOM 1642 C CA . SER A 1 198 ? 1.836 3.061 14.734 1 94.44 198 SER A CA 1
ATOM 1643 C C . SER A 1 198 ? 3.131 2.346 15.109 1 94.44 198 SER A C 1
ATOM 1645 O O . SER A 1 198 ? 4.008 2.158 14.266 1 94.44 198 SER A O 1
ATOM 1647 N N . GLU A 1 199 ? 3.225 1.97 16.328 1 94.5 199 GLU A N 1
ATOM 1648 C CA . GLU A 1 199 ? 4.398 1.224 16.766 1 94.5 199 GLU A CA 1
ATOM 1649 C C . GLU A 1 199 ? 4.508 -0.116 16.047 1 94.5 199 GLU A C 1
ATOM 1651 O O . GLU A 1 199 ? 5.602 -0.526 15.648 1 94.5 199 GLU A O 1
ATOM 1656 N N . PHE A 1 200 ? 3.416 -0.754 15.914 1 93.19 200 PHE A N 1
ATOM 1657 C CA . PHE A 1 200 ? 3.402 -2.031 15.211 1 93.19 200 PHE A CA 1
ATOM 1658 C C . PHE A 1 200 ? 3.982 -1.881 13.812 1 93.19 200 PHE A C 1
ATOM 1660 O O . PHE A 1 200 ? 4.832 -2.674 13.398 1 93.19 200 PHE A O 1
ATOM 1667 N N . TYR A 1 201 ? 3.49 -0.948 13.062 1 96 201 TYR A N 1
ATOM 1668 C CA . TYR A 1 201 ? 3.957 -0.755 11.695 1 96 201 TYR A CA 1
ATOM 1669 C C . TYR A 1 201 ? 5.457 -0.479 11.664 1 96 201 TYR A C 1
ATOM 1671 O O . TYR A 1 201 ? 6.176 -1.022 10.828 1 96 201 TYR A O 1
ATOM 1679 N N . ILE A 1 202 ? 5.926 0.313 12.578 1 96.88 202 ILE A N 1
ATOM 1680 C CA . ILE A 1 202 ? 7.352 0.617 12.648 1 96.88 202 ILE A CA 1
ATOM 1681 C C . ILE A 1 202 ? 8.141 -0.659 12.945 1 96.88 202 ILE A C 1
ATOM 1683 O O . ILE A 1 202 ? 9.133 -0.948 12.281 1 96.88 202 ILE A O 1
ATOM 1687 N N . PHE A 1 203 ? 7.66 -1.42 13.898 1 96 203 PHE A N 1
ATOM 1688 C CA . PHE A 1 203 ? 8.344 -2.652 14.281 1 96 203 PHE A CA 1
ATOM 1689 C C . PHE A 1 203 ? 8.383 -3.631 13.109 1 96 203 PHE A C 1
ATOM 1691 O O . PHE A 1 203 ? 9.406 -4.277 12.875 1 96 203 PHE A O 1
ATOM 1698 N N . LYS A 1 204 ? 7.32 -3.662 12.422 1 95.5 204 LYS A N 1
ATOM 1699 C CA . LYS A 1 204 ? 7.277 -4.59 11.289 1 95.5 204 LYS A CA 1
ATOM 1700 C C . LYS A 1 204 ? 8.195 -4.129 10.164 1 95.5 204 LYS A C 1
ATOM 1702 O O . LYS A 1 204 ? 8.805 -4.953 9.484 1 95.5 204 LYS A O 1
ATOM 1707 N N . ILE A 1 205 ? 8.258 -2.842 9.961 1 96.81 205 ILE A N 1
ATOM 1708 C CA . ILE A 1 205 ? 9.188 -2.305 8.977 1 96.81 205 ILE A CA 1
ATOM 1709 C C . ILE A 1 205 ? 10.617 -2.672 9.359 1 96.81 205 ILE A C 1
ATOM 1711 O O . ILE A 1 205 ? 11.391 -3.139 8.523 1 96.81 205 ILE A O 1
ATOM 1715 N N . ILE A 1 206 ? 10.945 -2.531 10.648 1 95.69 206 ILE A N 1
ATOM 1716 C CA . ILE A 1 206 ? 12.266 -2.877 11.156 1 95.69 206 ILE A CA 1
ATOM 1717 C C . ILE A 1 206 ? 12.547 -4.359 10.906 1 95.69 206 ILE A C 1
ATOM 1719 O O . ILE A 1 206 ? 13.609 -4.723 10.406 1 95.69 206 ILE A O 1
ATOM 1723 N N . GLU A 1 207 ? 11.609 -5.148 11.195 1 95.06 207 GLU A N 1
ATOM 1724 C CA . GLU A 1 207 ? 11.758 -6.594 11.047 1 95.06 207 GLU A CA 1
ATOM 1725 C C . GLU A 1 207 ? 11.945 -6.98 9.586 1 95.06 207 GLU A C 1
ATOM 1727 O O . GLU A 1 207 ? 12.812 -7.801 9.258 1 95.06 207 GLU A O 1
ATOM 1732 N N . GLU A 1 208 ? 11.125 -6.395 8.734 1 94.38 208 GLU A N 1
ATOM 1733 C CA . GLU A 1 208 ? 11.219 -6.695 7.309 1 94.38 208 GLU A CA 1
ATOM 1734 C C . GLU A 1 208 ? 12.586 -6.297 6.75 1 94.38 208 GLU A C 1
ATOM 1736 O O . GLU A 1 208 ? 13.188 -7.043 5.973 1 94.38 208 GLU A O 1
ATOM 1741 N N . TYR A 1 209 ? 13 -5.184 7.145 1 93.88 209 TYR A N 1
ATOM 1742 C CA . TYR A 1 209 ? 14.273 -4.711 6.633 1 93.88 209 TYR A CA 1
ATOM 1743 C C . TYR A 1 209 ? 15.422 -5.605 7.094 1 93.88 209 TYR A C 1
ATOM 1745 O O . TYR A 1 209 ? 16.297 -5.949 6.309 1 93.88 209 TYR A O 1
ATOM 1753 N N . ALA A 1 210 ? 15.43 -5.957 8.328 1 91.5 210 ALA A N 1
ATOM 1754 C CA . ALA A 1 210 ? 16.5 -6.758 8.914 1 91.5 210 ALA A CA 1
ATOM 1755 C C . ALA A 1 210 ? 16.516 -8.164 8.32 1 91.5 210 ALA A C 1
ATOM 1757 O O . ALA A 1 210 ? 17.594 -8.758 8.156 1 91.5 210 ALA A O 1
ATOM 1758 N N . GLY A 1 211 ? 15.406 -8.68 8.016 1 88.88 211 GLY A N 1
ATOM 1759 C CA . GLY A 1 211 ? 15.312 -10.047 7.531 1 88.88 211 GLY A CA 1
ATOM 1760 C C . GLY A 1 211 ? 15.695 -10.195 6.074 1 88.88 211 GLY A C 1
ATOM 1761 O O . GLY A 1 211 ? 16.078 -11.281 5.633 1 88.88 211 GLY A O 1
ATOM 1762 N N . LYS A 1 212 ? 15.547 -9.141 5.285 1 85.56 212 LYS A N 1
ATOM 1763 C CA . LYS A 1 212 ? 15.859 -9.117 3.861 1 85.56 212 LYS A CA 1
ATOM 1764 C C . LYS A 1 212 ? 15.172 -10.258 3.127 1 85.56 212 LYS A C 1
ATOM 1766 O O . LYS A 1 212 ? 15.773 -10.914 2.271 1 85.56 212 LYS A O 1
ATOM 1771 N N . SER A 1 213 ? 13.992 -10.594 3.586 1 86.5 213 SER A N 1
ATOM 1772 C CA . SER A 1 213 ? 13.211 -11.633 2.922 1 86.5 213 SER A CA 1
ATOM 1773 C C . SER A 1 213 ? 12.672 -11.141 1.579 1 86.5 213 SER A C 1
ATOM 1775 O O . SER A 1 213 ? 12.625 -9.938 1.323 1 86.5 213 SER A O 1
ATOM 1777 N N . PRO A 1 214 ? 12.32 -12.07 0.717 1 86.88 214 PRO A N 1
ATOM 1778 C CA . PRO A 1 214 ? 11.727 -11.656 -0.554 1 86.88 214 PRO A CA 1
ATOM 1779 C C . PRO A 1 214 ? 10.531 -10.727 -0.369 1 86.88 214 PRO A C 1
ATOM 1781 O O . PRO A 1 214 ? 9.734 -10.906 0.557 1 86.88 214 PRO A O 1
ATOM 1784 N N . TYR A 1 215 ? 10.523 -9.672 -1.157 1 89.88 215 TYR A N 1
ATOM 1785 C CA . TYR A 1 215 ? 9.422 -8.719 -1.264 1 89.88 215 TYR A CA 1
ATOM 1786 C C . TYR A 1 215 ? 9.359 -7.816 -0.037 1 89.88 215 TYR A C 1
ATOM 1788 O O . TYR A 1 215 ? 8.328 -7.195 0.232 1 89.88 215 TYR A O 1
ATOM 1796 N N . SER A 1 216 ? 10.43 -7.828 0.744 1 91.88 216 SER A N 1
ATOM 1797 C CA . SER A 1 216 ? 10.484 -6.973 1.925 1 91.88 216 SER A CA 1
ATOM 1798 C C . SER A 1 216 ? 10.273 -5.508 1.558 1 91.88 216 SER A C 1
ATOM 1800 O O . SER A 1 216 ? 9.562 -4.785 2.254 1 91.88 216 SER A O 1
ATOM 1802 N N . GLN A 1 217 ? 10.844 -5.07 0.432 1 90.75 217 GLN A N 1
ATOM 1803 C CA . GLN A 1 217 ? 10.711 -3.68 0.012 1 90.75 217 GLN A CA 1
ATOM 1804 C C . GLN A 1 217 ? 9.25 -3.334 -0.283 1 90.75 217 GLN A C 1
ATOM 1806 O O . GLN A 1 217 ? 8.766 -2.273 0.118 1 90.75 217 GLN A O 1
ATOM 1811 N N . SER A 1 218 ? 8.586 -4.246 -0.919 1 90.06 218 SER A N 1
ATOM 1812 C CA . SER A 1 218 ? 7.176 -4.039 -1.21 1 90.06 218 SER A CA 1
ATOM 1813 C C . SER A 1 218 ? 6.355 -3.951 0.072 1 90.06 218 SER A C 1
ATOM 1815 O O . SER A 1 218 ? 5.551 -3.031 0.238 1 90.06 218 SER A O 1
ATOM 1817 N N . ILE A 1 219 ? 6.559 -4.875 0.935 1 93.69 219 ILE A N 1
ATOM 1818 C CA . ILE A 1 219 ? 5.816 -4.918 2.189 1 93.69 219 ILE A CA 1
ATOM 1819 C C . ILE A 1 219 ? 6.094 -3.652 2.996 1 93.69 219 ILE A C 1
ATOM 1821 O O . ILE A 1 219 ? 5.168 -3.021 3.51 1 93.69 219 ILE A O 1
ATOM 1825 N N . MET A 1 220 ? 7.348 -3.25 3.076 1 94.56 220 MET A N 1
ATOM 1826 C CA . MET A 1 220 ? 7.715 -2.061 3.84 1 94.56 220 MET A CA 1
ATOM 1827 C C . MET A 1 220 ? 7.027 -0.82 3.281 1 94.56 220 MET A C 1
ATOM 1829 O O . MET A 1 220 ? 6.574 0.037 4.039 1 94.56 220 MET A O 1
ATOM 1833 N N . LYS A 1 221 ? 6.922 -0.708 1.999 1 92.56 221 LYS A N 1
ATOM 1834 C CA . LYS A 1 221 ? 6.25 0.435 1.385 1 92.56 221 LYS A CA 1
ATOM 1835 C C . LYS A 1 221 ? 4.789 0.507 1.812 1 92.56 221 LYS A C 1
ATOM 1837 O O . LYS A 1 221 ? 4.293 1.579 2.168 1 92.56 221 LYS A O 1
ATOM 1842 N N . HIS A 1 222 ? 4.164 -0.571 1.773 1 93.56 222 HIS A N 1
ATOM 1843 C CA . HIS A 1 222 ? 2.75 -0.591 2.133 1 93.56 222 HIS A CA 1
ATOM 1844 C C . HIS A 1 222 ? 2.559 -0.389 3.631 1 93.56 222 HIS A C 1
ATOM 1846 O O . HIS A 1 222 ? 1.605 0.268 4.059 1 93.56 222 HIS A O 1
ATOM 1852 N N . LEU A 1 223 ? 3.439 -0.979 4.41 1 96 223 LEU A N 1
ATOM 1853 C CA . LEU A 1 223 ? 3.389 -0.744 5.852 1 96 223 LEU A CA 1
ATOM 1854 C C . LEU A 1 223 ? 3.605 0.731 6.168 1 96 223 LEU A C 1
ATOM 1856 O O . LEU A 1 223 ? 2.971 1.276 7.074 1 96 223 LEU A O 1
ATOM 1860 N N . PHE A 1 224 ? 4.48 1.312 5.457 1 94.81 224 PHE A N 1
ATOM 1861 C CA . PHE A 1 224 ? 4.734 2.736 5.645 1 94.81 224 PHE A CA 1
ATOM 1862 C C . PHE A 1 224 ? 3.484 3.553 5.34 1 94.81 224 PHE A C 1
ATOM 1864 O O . PHE A 1 224 ? 3.162 4.496 6.066 1 94.81 224 PHE A O 1
ATOM 1871 N N . CYS A 1 225 ? 2.787 3.215 4.309 1 93.38 225 CYS A N 1
ATOM 1872 C CA . CYS A 1 225 ? 1.548 3.904 3.967 1 93.38 225 CYS A CA 1
ATOM 1873 C C . CYS A 1 225 ? 0.499 3.709 5.055 1 93.38 225 CYS A C 1
ATOM 1875 O O . CYS A 1 225 ? -0.241 4.641 5.383 1 93.38 225 CYS A O 1
ATOM 1877 N N . CYS A 1 226 ? 0.414 2.516 5.613 1 95.06 226 CYS A N 1
ATOM 1878 C CA . CYS A 1 226 ? -0.464 2.295 6.758 1 95.06 226 CYS A CA 1
ATOM 1879 C C . CYS A 1 226 ? -0.09 3.211 7.918 1 95.06 226 CYS A C 1
ATOM 1881 O O . CYS A 1 226 ? -0.966 3.783 8.57 1 95.06 226 CYS A O 1
ATOM 1883 N N . LEU A 1 227 ? 1.227 3.342 8.125 1 95.44 227 LEU A N 1
ATOM 1884 C CA . LEU A 1 227 ? 1.726 4.211 9.188 1 95.44 227 LEU A CA 1
ATOM 1885 C C . LEU A 1 227 ? 1.295 5.656 8.953 1 95.44 227 LEU A C 1
ATOM 1887 O O . LEU A 1 227 ? 0.782 6.309 9.867 1 95.44 227 LEU A O 1
ATOM 1891 N N . LEU A 1 228 ? 1.467 6.125 7.711 1 92.56 228 LEU A N 1
ATOM 1892 C CA . LEU A 1 228 ? 1.084 7.496 7.391 1 92.56 228 LEU A CA 1
ATOM 1893 C C . LEU A 1 228 ? -0.408 7.711 7.621 1 92.56 228 LEU A C 1
ATOM 1895 O O . LEU A 1 228 ? -0.816 8.75 8.141 1 92.56 228 LEU A O 1
ATOM 1899 N N . ALA A 1 229 ? -1.186 6.75 7.207 1 93.12 229 ALA A N 1
ATOM 1900 C CA . ALA A 1 229 ? -2.625 6.852 7.43 1 93.12 229 ALA A CA 1
ATOM 1901 C C . ALA A 1 229 ? -2.949 6.922 8.922 1 93.12 229 ALA A C 1
ATOM 1903 O O . ALA A 1 229 ? -3.791 7.719 9.336 1 93.12 229 ALA A O 1
ATOM 1904 N N . GLU A 1 230 ? -2.307 6.117 9.68 1 93.31 230 GLU A N 1
ATOM 1905 C CA . GLU A 1 230 ? -2.5 6.125 11.125 1 93.31 230 GLU A CA 1
ATOM 1906 C C . GLU A 1 230 ? -2.098 7.469 11.727 1 93.31 230 GLU A C 1
ATOM 1908 O O . GLU A 1 230 ? -2.775 7.98 12.625 1 93.31 230 GLU A O 1
ATOM 1913 N N . LEU A 1 231 ? -1.006 7.988 11.305 1 92.69 231 LEU A N 1
ATOM 1914 C CA . LEU A 1 231 ? -0.548 9.281 11.805 1 92.69 231 LEU A CA 1
ATOM 1915 C C . LEU A 1 231 ? -1.512 10.391 11.398 1 92.69 231 LEU A C 1
ATOM 1917 O O . LEU A 1 231 ? -1.718 11.344 12.156 1 92.69 231 LEU A O 1
ATOM 1921 N N . THR A 1 232 ? -2.084 10.234 10.25 1 90.69 232 THR A N 1
ATOM 1922 C CA . THR A 1 232 ? -3.1 11.188 9.82 1 90.69 232 THR A CA 1
ATOM 1923 C C . THR A 1 232 ? -4.293 11.172 10.773 1 90.69 232 THR A C 1
ATOM 1925 O O . THR A 1 232 ? -4.852 12.219 11.102 1 90.69 232 THR A O 1
ATOM 1928 N N . ARG A 1 233 ? -4.68 9.977 11.211 1 90.81 233 ARG A N 1
ATOM 1929 C CA . ARG A 1 233 ? -5.762 9.852 12.18 1 90.81 233 ARG A CA 1
ATOM 1930 C C . ARG A 1 233 ? -5.449 10.641 13.445 1 90.81 233 ARG A C 1
ATOM 1932 O O . ARG A 1 233 ? -6.297 11.383 13.945 1 90.81 233 ARG A O 1
ATOM 1939 N N . GLN A 1 234 ? -4.27 10.484 13.891 1 89.44 234 GLN A N 1
ATOM 1940 C CA . GLN A 1 234 ? -3.85 11.172 15.109 1 89.44 234 GLN A CA 1
ATOM 1941 C C . GLN A 1 234 ? -3.812 12.688 14.906 1 89.44 234 GLN A C 1
ATOM 1943 O O . GLN A 1 234 ? -4.254 13.445 15.773 1 89.44 234 GLN A O 1
ATOM 1948 N N . TYR A 1 235 ? -3.303 13.023 13.805 1 88.88 235 TYR A N 1
ATOM 1949 C CA . TYR A 1 235 ? -3.205 14.445 13.477 1 88.88 235 TYR A CA 1
ATOM 1950 C C . TYR A 1 235 ? -4.586 15.086 13.414 1 88.88 235 TYR A C 1
ATOM 1952 O O . TYR A 1 235 ? -4.793 16.188 13.93 1 88.88 235 TYR A O 1
ATOM 1960 N N . ARG A 1 236 ? -5.453 14.445 12.82 1 89.69 236 ARG A N 1
ATOM 1961 C CA . ARG A 1 236 ? -6.824 14.93 12.695 1 89.69 236 ARG A CA 1
ATOM 1962 C C . ARG A 1 236 ? -7.496 15.031 14.062 1 89.69 236 ARG A C 1
ATOM 1964 O O . ARG A 1 236 ? -8.172 16.016 14.359 1 89.69 236 ARG A O 1
ATOM 1971 N N . GLU A 1 237 ? -7.336 14.07 14.82 1 89.12 237 GLU A N 1
ATOM 1972 C CA . GLU A 1 237 ? -7.91 14.078 16.156 1 89.12 237 GLU A CA 1
ATOM 1973 C C . GLU A 1 237 ? -7.398 15.266 16.969 1 89.12 237 GLU A C 1
ATOM 1975 O O . GLU A 1 237 ? -8.172 15.906 17.688 1 89.12 237 GLU A O 1
ATOM 1980 N N . ARG A 1 238 ? -6.18 15.523 16.906 1 86.75 238 ARG A N 1
ATOM 1981 C CA . ARG A 1 238 ? -5.59 16.672 17.609 1 86.75 238 ARG A CA 1
ATOM 1982 C C . ARG A 1 238 ? -6.172 17.984 17.078 1 86.75 238 ARG A C 1
ATOM 1984 O O . ARG A 1 238 ? -6.449 18.891 17.859 1 86.75 238 ARG A O 1
ATOM 1991 N N . ALA A 1 239 ? -6.285 18 15.789 1 85.12 239 ALA A N 1
ATOM 1992 C CA . ALA A 1 239 ? -6.859 19.203 15.18 1 85.12 239 ALA A CA 1
ATOM 1993 C C . ALA A 1 239 ? -8.289 19.422 15.648 1 85.12 239 ALA A C 1
ATOM 1995 O O . ALA A 1 239 ? -8.664 20.547 16.031 1 85.12 239 ALA A O 1
ATOM 1996 N N . ASP A 1 240 ? -9.016 18.406 15.711 1 87.12 240 ASP A N 1
ATOM 1997 C CA . ASP A 1 240 ? -10.438 18.484 16.062 1 87.12 240 ASP A CA 1
ATOM 1998 C C . ASP A 1 240 ? -10.617 18.797 17.531 1 87.12 240 ASP A C 1
ATOM 2000 O O . ASP A 1 240 ? -11.625 19.391 17.938 1 87.12 240 ASP A O 1
ATOM 2004 N N . ASN A 1 241 ? -9.641 18.469 18.297 1 86.88 241 ASN A N 1
ATOM 2005 C CA . ASN A 1 241 ? -9.773 18.641 19.734 1 86.88 241 ASN A CA 1
ATOM 2006 C C . ASN A 1 241 ? -9.086 19.906 20.219 1 86.88 241 ASN A C 1
ATOM 2008 O O . ASN A 1 241 ? -9.047 20.188 21.422 1 86.88 241 ASN A O 1
ATOM 2012 N N . ARG A 1 242 ? -8.516 20.594 19.266 1 83.25 242 ARG A N 1
ATOM 2013 C CA . ARG A 1 242 ? -7.883 21.844 19.641 1 83.25 242 ARG A CA 1
ATOM 2014 C C . ARG A 1 242 ? -8.914 22.828 20.188 1 83.25 242 ARG A C 1
ATOM 2016 O O . ARG A 1 242 ? -9.977 23.016 19.594 1 83.25 242 ARG A O 1
ATOM 2023 N N . GLY A 1 243 ? -8.586 23.297 21.375 1 74.44 243 GLY A N 1
ATOM 2024 C CA . GLY A 1 243 ? -9.484 24.266 21.984 1 74.44 243 GLY A CA 1
ATOM 2025 C C . GLY A 1 243 ? -9.477 25.609 21.297 1 74.44 243 GLY A C 1
ATOM 2026 O O . GLY A 1 243 ? -8.531 25.938 20.562 1 74.44 243 GLY A O 1
ATOM 2027 N N . ARG A 1 244 ? -10.5 26.406 21.438 1 73.5 244 ARG A N 1
ATOM 2028 C CA . ARG A 1 244 ? -10.672 27.734 20.844 1 73.5 244 ARG A CA 1
ATOM 2029 C C . ARG A 1 244 ? -9.586 28.688 21.312 1 73.5 244 ARG A C 1
ATOM 2031 O O . ARG A 1 244 ? -9.203 29.609 20.578 1 73.5 244 ARG A O 1
ATOM 2038 N N . GLU A 1 245 ? -9.086 28.375 22.391 1 75.25 245 GLU A N 1
ATOM 2039 C CA . GLU A 1 245 ? -8.109 29.281 22.984 1 75.25 245 GLU A CA 1
ATOM 2040 C C . GLU A 1 245 ? -6.785 29.25 22.234 1 75.25 245 GLU A C 1
ATOM 2042 O O . GLU A 1 245 ? -5.996 30.188 22.312 1 75.25 245 GLU A O 1
ATOM 2047 N N . SER A 1 246 ? -6.609 28.266 21.438 1 75.19 246 SER A N 1
ATOM 2048 C CA . SER A 1 246 ? -5.348 28.094 20.719 1 75.19 246 SER A CA 1
ATOM 2049 C C . SER A 1 246 ? -5.371 28.828 19.375 1 75.19 246 SER A C 1
ATOM 2051 O O . SER A 1 246 ? -4.359 28.875 18.672 1 75.19 246 SER A O 1
ATOM 2053 N N . GLY A 1 247 ? -6.492 29.5 19.125 1 82.25 247 GLY A N 1
ATOM 2054 C CA . GLY A 1 247 ? -6.621 30.156 17.828 1 82.25 247 GLY A CA 1
ATOM 2055 C C . GLY A 1 247 ? -6.992 29.219 16.703 1 82.25 247 GLY A C 1
ATOM 2056 O O . GLY A 1 247 ? -7.137 28.016 16.922 1 82.25 247 GLY A O 1
ATOM 2057 N N . LEU A 1 248 ? -7.113 29.812 15.602 1 85.38 248 LEU A N 1
ATOM 2058 C CA . LEU A 1 248 ? -7.5 29.047 14.422 1 85.38 248 LEU A CA 1
ATOM 2059 C C . LEU A 1 248 ? -6.289 28.344 13.805 1 85.38 248 LEU A C 1
ATOM 2061 O O . LEU A 1 248 ? -5.219 28.953 13.68 1 85.38 248 LEU A O 1
ATOM 2065 N N . HIS A 1 249 ? -6.469 27.094 13.547 1 88.81 249 HIS A N 1
ATOM 2066 C CA . HIS A 1 249 ? -5.441 26.328 12.844 1 88.81 249 HIS A CA 1
ATOM 2067 C C . HIS A 1 249 ? -5.969 25.781 11.531 1 88.81 249 HIS A C 1
ATOM 2069 O O . HIS A 1 249 ? -7.102 25.281 11.469 1 88.81 249 HIS A O 1
ATOM 2075 N N . ILE A 1 250 ? -5.137 25.797 10.547 1 90.5 250 ILE A N 1
ATOM 2076 C CA . ILE A 1 250 ? -5.555 25.438 9.195 1 90.5 250 ILE A CA 1
ATOM 2077 C C . ILE A 1 250 ? -6.008 23.969 9.18 1 90.5 250 ILE A C 1
ATOM 2079 O O . ILE A 1 250 ? -6.934 23.609 8.445 1 90.5 250 ILE A O 1
ATOM 2083 N N . SER A 1 251 ? -5.391 23.141 10.008 1 88.25 251 SER A N 1
ATOM 2084 C CA . SER A 1 251 ? -5.762 21.734 10.055 1 88.25 251 SER A CA 1
ATOM 2085 C C . SER A 1 251 ? -7.215 21.547 10.492 1 88.25 251 SER A C 1
ATOM 2087 O O . SER A 1 251 ? -7.906 20.656 10.016 1 88.25 251 SER A O 1
ATOM 2089 N N . GLN A 1 252 ? -7.68 22.391 11.328 1 91.56 252 GLN A N 1
ATOM 2090 C CA . GLN A 1 252 ? -9.07 22.344 11.766 1 91.56 252 GLN A CA 1
ATOM 2091 C C . GLN A 1 252 ? -10.016 22.719 10.625 1 91.56 252 GLN A C 1
ATOM 2093 O O . GLN A 1 252 ? -11.07 22.094 10.461 1 91.56 252 GLN A O 1
ATOM 2098 N N . VAL A 1 253 ? -9.594 23.719 9.969 1 93.06 253 VAL A N 1
ATOM 2099 C CA . VAL A 1 253 ? -10.414 24.188 8.859 1 93.06 253 VAL A CA 1
ATOM 2100 C C . VAL A 1 253 ? -10.516 23.109 7.793 1 93.06 253 VAL A C 1
ATOM 2102 O O . VAL A 1 253 ? -11.617 22.797 7.32 1 93.06 253 VAL A O 1
ATOM 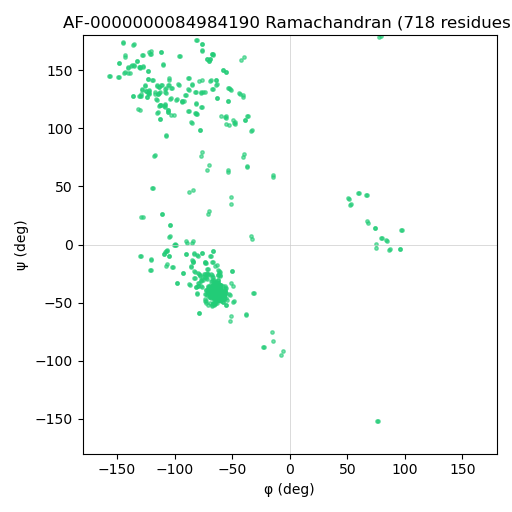2105 N N . ILE A 1 254 ? -9.391 22.516 7.492 1 92.06 254 ILE A N 1
ATOM 2106 C CA . ILE A 1 254 ? -9.359 21.484 6.461 1 92.06 254 ILE A CA 1
ATOM 2107 C C . ILE A 1 254 ? -10.156 20.266 6.926 1 92.06 254 ILE A C 1
ATOM 2109 O O . ILE A 1 254 ? -10.867 19.641 6.129 1 92.06 254 ILE A O 1
ATOM 2113 N N . SER A 1 255 ? -10.039 19.906 8.172 1 91.38 255 SER A N 1
ATOM 2114 C CA . SER A 1 255 ? -10.828 18.812 8.727 1 91.38 255 SER A CA 1
ATOM 2115 C C . SER A 1 255 ? -12.32 19.078 8.555 1 91.38 255 SER A C 1
ATOM 2117 O O . SER A 1 255 ? -13.062 18.188 8.141 1 91.38 255 SER A O 1
ATOM 2119 N N . TYR A 1 256 ? -12.75 20.297 8.859 1 93.25 256 TYR A N 1
ATOM 2120 C CA . TYR A 1 256 ? -14.156 20.672 8.719 1 93.25 256 TYR A CA 1
ATOM 2121 C C . TYR A 1 256 ? -14.609 20.578 7.273 1 93.25 256 TYR A C 1
ATOM 2123 O O . TYR A 1 256 ? -15.672 20.016 6.984 1 93.25 256 TYR A O 1
ATOM 2131 N N . ILE A 1 257 ? -13.773 21.094 6.406 1 92.75 257 ILE A N 1
ATOM 2132 C CA . ILE A 1 257 ? -14.117 21.078 4.988 1 92.75 257 ILE A CA 1
ATOM 2133 C C . ILE A 1 257 ? -14.195 19.641 4.488 1 92.75 257 ILE A C 1
ATOM 2135 O O . ILE A 1 257 ? -15.078 19.297 3.695 1 92.75 257 ILE A O 1
ATOM 2139 N N . SER A 1 258 ? -13.281 18.844 4.922 1 90.5 258 SER A N 1
ATOM 2140 C CA . SER A 1 258 ? -13.258 17.438 4.523 1 90.5 258 SER A CA 1
ATOM 2141 C C . SER A 1 258 ? -14.57 16.75 4.863 1 90.5 258 SER A C 1
ATOM 2143 O O . SER A 1 258 ? -15.078 15.953 4.07 1 90.5 258 SER A O 1
ATOM 2145 N N . ASP A 1 259 ? -15.125 17.109 5.973 1 90.38 259 ASP A N 1
ATOM 2146 C CA . ASP A 1 259 ? -16.344 16.453 6.453 1 90.38 259 ASP A CA 1
ATOM 2147 C C . ASP A 1 259 ? -17.578 17.094 5.844 1 90.38 259 ASP A C 1
ATOM 2149 O O . ASP A 1 259 ? -18.656 16.484 5.816 1 90.38 259 ASP A O 1
ATOM 2153 N N . ASN A 1 260 ? -17.438 18.312 5.328 1 93.44 260 ASN A N 1
ATOM 2154 C CA . ASN A 1 260 ? -18.609 19.078 4.918 1 93.44 260 ASN A CA 1
ATOM 2155 C C . ASN A 1 260 ? -18.469 19.609 3.494 1 93.44 260 ASN A C 1
ATOM 2157 O O . ASN A 1 260 ? -19.141 20.562 3.115 1 93.44 260 ASN A O 1
ATOM 2161 N N . TYR A 1 261 ? -17.656 18.953 2.727 1 92.62 261 TYR A N 1
ATOM 2162 C CA . TYR A 1 261 ? -17.266 19.516 1.434 1 92.62 261 TYR A CA 1
ATOM 2163 C C . TYR A 1 261 ? -18.484 19.688 0.529 1 92.62 261 TYR A C 1
ATOM 2165 O O . TYR A 1 261 ? -18.469 20.516 -0.379 1 92.62 261 TYR A O 1
ATOM 2173 N N . ARG A 1 262 ? -19.531 19.031 0.712 1 93.06 262 ARG A N 1
ATOM 2174 C CA . ARG A 1 262 ? -20.688 19.078 -0.165 1 93.06 262 ARG A CA 1
ATOM 2175 C C . ARG A 1 262 ? -21.469 20.375 0.016 1 93.06 262 ARG A C 1
ATOM 2177 O O . ARG A 1 262 ? -22.078 20.875 -0.93 1 93.06 262 ARG A O 1
ATOM 2184 N N . ILE A 1 263 ? -21.359 20.953 1.233 1 93.69 263 ILE A N 1
ATOM 2185 C CA . ILE A 1 263 ? -22.25 22.078 1.51 1 93.69 263 ILE A CA 1
ATOM 2186 C C . ILE A 1 263 ? -21.453 23.25 2.049 1 93.69 263 ILE A C 1
ATOM 2188 O O . ILE A 1 263 ? -21.969 24.375 2.145 1 93.69 263 ILE A O 1
ATOM 2192 N N . ALA A 1 264 ? -20.234 23.047 2.357 1 95.56 264 ALA A N 1
ATOM 2193 C CA . ALA A 1 264 ? -19.422 24.078 3.006 1 95.56 264 ALA A CA 1
ATOM 2194 C C . ALA A 1 264 ? -19.234 25.297 2.094 1 95.56 264 ALA A C 1
ATOM 2196 O O . ALA A 1 264 ? -19.062 25.141 0.882 1 95.56 264 ALA A O 1
ATOM 2197 N N . THR A 1 265 ? -19.344 26.469 2.676 1 96.12 265 THR A N 1
ATOM 2198 C CA . THR A 1 265 ? -19.016 27.75 2.051 1 96.12 265 THR A CA 1
ATOM 2199 C C . THR A 1 265 ? -18.047 28.547 2.928 1 96.12 265 THR A C 1
ATOM 2201 O O . THR A 1 265 ? -17.828 28.203 4.09 1 96.12 265 THR A O 1
ATOM 2204 N N . LEU A 1 266 ? -17.453 29.547 2.199 1 97.38 266 LEU A N 1
ATOM 2205 C CA . LEU A 1 266 ? -16.609 30.438 2.982 1 97.38 266 LEU A CA 1
ATOM 2206 C C . LEU A 1 266 ? -17.359 30.984 4.184 1 97.38 266 LEU A C 1
ATOM 2208 O O . LEU A 1 266 ? -16.828 31 5.301 1 97.38 266 LEU A O 1
ATOM 2212 N N . GLN A 1 267 ? -18.594 31.375 3.984 1 97.19 267 GLN A N 1
ATOM 2213 C CA . GLN A 1 267 ? -19.422 31.969 5.023 1 97.19 267 GLN A CA 1
ATOM 2214 C C . GLN A 1 267 ? -19.75 30.969 6.117 1 97.19 267 GLN A C 1
ATOM 2216 O O . GLN A 1 267 ? -19.547 31.234 7.301 1 97.19 267 GLN A O 1
ATOM 2221 N N . SER A 1 268 ? -20.219 29.812 5.738 1 96.94 268 SER A N 1
ATOM 2222 C CA . SER A 1 268 ? -20.609 28.812 6.715 1 96.94 268 SER A CA 1
ATOM 2223 C C . SER A 1 268 ? -19.406 28.328 7.523 1 96.94 268 SER A C 1
ATOM 2225 O O . SER A 1 268 ? -19.531 28.062 8.719 1 96.94 268 SER A O 1
ATOM 2227 N N . THR A 1 269 ? -18.297 28.219 6.855 1 96.81 269 THR A N 1
ATOM 2228 C CA . THR A 1 269 ? -17.078 27.766 7.527 1 96.81 269 THR A CA 1
ATOM 2229 C C . THR A 1 269 ? -16.594 28.812 8.516 1 96.81 269 THR A C 1
ATOM 2231 O O . THR A 1 269 ? -16.219 28.5 9.641 1 96.81 269 THR A O 1
ATOM 2234 N N . ALA A 1 270 ? -16.578 30.016 8.102 1 96.69 270 ALA A N 1
ATOM 2235 C CA . ALA A 1 270 ? -16.203 31.109 8.984 1 96.69 270 ALA A CA 1
ATOM 2236 C C . ALA A 1 270 ? -17.094 31.156 10.227 1 96.69 270 ALA A C 1
ATOM 2238 O O . ALA A 1 270 ? -16.594 31.328 11.344 1 96.69 270 ALA A O 1
ATOM 2239 N N . GLU A 1 271 ? -18.359 31 10.016 1 96 271 GLU A N 1
ATOM 2240 C CA . GLU A 1 271 ? -19.312 31 11.117 1 96 271 GLU A CA 1
ATOM 2241 C C . GLU A 1 271 ? -19.031 29.859 12.086 1 96 271 GLU A C 1
ATOM 2243 O O . GLU A 1 271 ? -19.125 30.031 13.305 1 96 271 GLU A O 1
ATOM 2248 N N . HIS A 1 272 ? -18.703 28.734 11.539 1 94.44 272 HIS A N 1
ATOM 2249 C CA . HIS A 1 272 ? -18.422 27.562 12.359 1 94.44 272 HIS A CA 1
ATOM 2250 C C . HIS A 1 272 ? -17.266 27.828 13.32 1 94.44 272 HIS A C 1
ATOM 2252 O O . HIS A 1 272 ? -17.297 27.406 14.477 1 94.44 272 HIS A O 1
ATOM 2258 N N . PHE A 1 273 ? -16.297 28.516 12.875 1 94.06 273 PHE A N 1
ATOM 2259 C CA . PHE A 1 273 ? -15.102 28.734 13.68 1 94.06 273 PHE A CA 1
ATOM 2260 C C . PHE A 1 273 ? -15.141 30.109 14.344 1 94.06 273 PHE A C 1
ATOM 2262 O O . PHE A 1 273 ? -14.18 30.516 15.008 1 94.06 273 PHE A O 1
ATOM 2269 N N . HIS A 1 274 ? -16.234 30.859 14.078 1 94.19 274 HIS A N 1
ATOM 2270 C CA . HIS A 1 274 ? -16.484 32.156 14.703 1 94.19 274 HIS A CA 1
ATOM 2271 C C . HIS A 1 274 ? -15.453 33.188 14.266 1 94.19 274 HIS A C 1
ATOM 2273 O O . HIS A 1 274 ? -14.914 33.906 15.086 1 94.19 274 HIS A O 1
ATOM 2279 N N . TYR A 1 275 ? -15.18 33.156 13.023 1 94.44 275 TYR A N 1
ATOM 2280 C CA . TYR A 1 275 ? -14.328 34.156 12.406 1 94.44 275 TYR A CA 1
ATOM 2281 C C . TYR A 1 275 ? -15.062 34.906 11.281 1 94.44 275 TYR A C 1
ATOM 2283 O O . TYR A 1 275 ? -16.109 34.438 10.828 1 94.44 275 TYR A O 1
ATOM 2291 N N . ASN A 1 276 ? -14.477 36 10.867 1 95.75 276 ASN A N 1
ATOM 2292 C CA . ASN A 1 276 ? -14.992 36.719 9.703 1 95.75 276 ASN A CA 1
ATOM 2293 C C . ASN A 1 276 ? -14.578 36.062 8.398 1 95.75 276 ASN A C 1
ATOM 2295 O O . ASN A 1 276 ? -13.453 35.562 8.273 1 95.75 276 ASN A O 1
ATOM 2299 N N . PRO A 1 277 ? -15.484 36.031 7.434 1 96.94 277 PRO A N 1
ATOM 2300 C CA . PRO A 1 277 ? -15.156 35.406 6.152 1 96.94 277 PRO A CA 1
ATOM 2301 C C . PRO A 1 277 ? -13.922 36 5.492 1 96.94 277 PRO A C 1
ATOM 2303 O O . PRO A 1 277 ? -13.148 35.281 4.844 1 96.94 277 PRO A O 1
ATOM 2306 N N . SER A 1 278 ? -13.82 37.25 5.688 1 96.94 278 SER A N 1
ATOM 2307 C CA . SER A 1 278 ? -12.648 37.906 5.105 1 96.94 278 SER A CA 1
ATOM 2308 C C . SER A 1 278 ? -11.359 37.375 5.723 1 96.94 278 SER A C 1
ATOM 2310 O O . SER A 1 278 ? -10.375 37.125 5.012 1 96.94 278 SER A O 1
ATOM 2312 N N . TYR A 1 279 ? -11.422 37.219 6.938 1 95.69 279 TYR A N 1
ATOM 2313 C CA . TYR A 1 279 ? -10.258 36.688 7.633 1 95.69 279 TYR A CA 1
ATOM 2314 C C . TYR A 1 279 ? -9.977 35.25 7.195 1 95.69 279 TYR A C 1
ATOM 2316 O O . TYR A 1 279 ? -8.828 34.906 6.898 1 95.69 279 TYR A O 1
ATOM 2324 N N . LEU A 1 280 ? -10.961 34.469 7.223 1 96.38 280 LEU A N 1
ATOM 2325 C CA . LEU A 1 280 ? -10.789 33.062 6.832 1 96.38 280 LEU A CA 1
ATOM 2326 C C . LEU A 1 280 ? -10.266 32.969 5.402 1 96.38 280 LEU A C 1
ATOM 2328 O O . LEU A 1 280 ? -9.445 32.094 5.098 1 96.38 280 LEU A O 1
ATOM 2332 N N . SER A 1 281 ? -10.773 33.781 4.59 1 96.44 281 SER A N 1
ATOM 2333 C CA . SER A 1 281 ? -10.336 33.781 3.197 1 96.44 281 SER A CA 1
ATOM 2334 C C . SER A 1 281 ? -8.828 34.031 3.092 1 96.44 281 SER A C 1
ATOM 2336 O O . SER A 1 281 ? -8.125 33.281 2.406 1 96.44 281 SER A O 1
ATOM 2338 N N . LYS A 1 282 ? -8.383 35.062 3.787 1 95.81 282 LYS A N 1
ATOM 2339 C CA . LYS A 1 282 ? -6.957 35.375 3.795 1 95.81 282 LYS A CA 1
ATOM 2340 C C . LYS A 1 282 ? -6.152 34.25 4.438 1 95.81 282 LYS A C 1
ATOM 2342 O O . LYS A 1 282 ? -5.051 33.906 3.98 1 95.81 282 LYS A O 1
ATOM 2347 N N . TYR A 1 283 ? -6.742 33.75 5.414 1 93.62 283 TYR A N 1
ATOM 2348 C CA . TYR A 1 283 ? -6.098 32.656 6.16 1 93.62 283 TYR A CA 1
ATOM 2349 C C . TYR A 1 283 ? -5.91 31.438 5.285 1 93.62 283 TYR A C 1
ATOM 2351 O O . TYR A 1 283 ? -4.836 30.828 5.285 1 93.62 283 TYR A O 1
ATOM 2359 N N . MET A 1 284 ? -6.914 31.062 4.559 1 93.19 284 MET A N 1
ATOM 2360 C CA . MET A 1 284 ? -6.867 29.922 3.637 1 93.19 284 MET A CA 1
ATOM 2361 C C . MET A 1 284 ? -5.82 30.156 2.551 1 93.19 284 MET A C 1
ATOM 2363 O O . MET A 1 284 ? -5.02 29.266 2.266 1 93.19 284 MET A O 1
ATOM 2367 N N . LEU A 1 285 ? -5.824 31.25 2.014 1 92.81 285 LEU A N 1
ATOM 2368 C CA . LEU A 1 285 ? -4.871 31.578 0.959 1 92.81 285 LEU A CA 1
ATOM 2369 C C . LEU A 1 285 ? -3.439 31.5 1.474 1 92.81 285 LEU A C 1
ATOM 2371 O O . LEU A 1 285 ? -2.568 30.938 0.804 1 92.81 285 LEU A O 1
ATOM 2375 N N . LYS A 1 286 ? -3.246 32 2.602 1 89 286 LYS A N 1
ATOM 2376 C CA . LYS A 1 286 ? -1.918 32.031 3.209 1 89 286 LYS A CA 1
ATOM 2377 C C . LYS A 1 286 ? -1.392 30.625 3.438 1 89 286 LYS A C 1
ATOM 2379 O O . LYS A 1 286 ? -0.204 30.359 3.238 1 89 286 LYS A O 1
ATOM 2384 N N . HIS A 1 287 ? -2.248 29.734 3.799 1 86.31 287 HIS A N 1
ATOM 2385 C CA . HIS A 1 287 ? -1.784 28.438 4.281 1 86.31 287 HIS A CA 1
ATOM 2386 C C . HIS A 1 287 ? -1.916 27.375 3.203 1 86.31 287 HIS A C 1
ATOM 2388 O O . HIS A 1 287 ? -1.312 26.297 3.309 1 86.31 287 HIS A O 1
ATOM 2394 N N . THR A 1 288 ? -2.742 27.578 2.166 1 86.19 288 THR A N 1
ATOM 2395 C CA . THR A 1 288 ? -2.949 26.547 1.157 1 86.19 288 THR A CA 1
ATOM 2396 C C . THR A 1 288 ? -2.543 27.062 -0.224 1 86.19 288 THR A C 1
ATOM 2398 O O . THR A 1 288 ? -2.473 26.281 -1.179 1 86.19 288 THR A O 1
ATOM 2401 N N . ASN A 1 289 ? -2.348 28.344 -0.329 1 87.69 289 ASN A N 1
ATOM 2402 C CA . ASN A 1 289 ? -2.023 29 -1.583 1 87.69 289 ASN A CA 1
ATOM 2403 C C . ASN A 1 289 ? -3.195 28.969 -2.559 1 87.69 289 ASN A C 1
ATOM 2405 O O . ASN A 1 289 ? -3.006 29.094 -3.77 1 87.69 289 ASN A O 1
ATOM 2409 N N . GLN A 1 290 ? -4.371 28.734 -2.057 1 92.38 290 GLN A N 1
ATOM 2410 C CA . GLN A 1 290 ? -5.613 28.734 -2.82 1 92.38 290 GLN A CA 1
ATOM 2411 C C . GLN A 1 290 ? -6.738 29.406 -2.045 1 92.38 290 GLN A C 1
ATOM 2413 O O . GLN A 1 290 ? -6.746 29.406 -0.812 1 92.38 290 GLN A O 1
ATOM 2418 N N . THR A 1 291 ? -7.586 30.016 -2.828 1 95.62 291 THR A N 1
ATOM 2419 C CA . THR A 1 291 ? -8.781 30.531 -2.17 1 95.62 291 THR A CA 1
ATOM 2420 C C . THR A 1 291 ? -9.648 29.391 -1.649 1 95.62 291 THR A C 1
ATOM 2422 O O . THR A 1 291 ? -9.469 28.234 -2.041 1 95.62 291 THR A O 1
ATOM 2425 N N . PHE A 1 292 ? -10.547 29.766 -0.763 1 95.81 292 PHE A N 1
ATOM 2426 C CA . PHE A 1 292 ? -11.477 28.781 -0.212 1 95.81 292 PHE A CA 1
ATOM 2427 C C . PHE A 1 292 ? -12.227 28.062 -1.325 1 95.81 292 PHE A C 1
ATOM 2429 O O . PHE A 1 292 ? -12.273 26.828 -1.356 1 95.81 292 PHE A O 1
ATOM 2436 N N . SER A 1 293 ? -12.727 28.828 -2.24 1 95 293 SER A N 1
ATOM 2437 C CA . SER A 1 293 ? -13.539 28.297 -3.32 1 9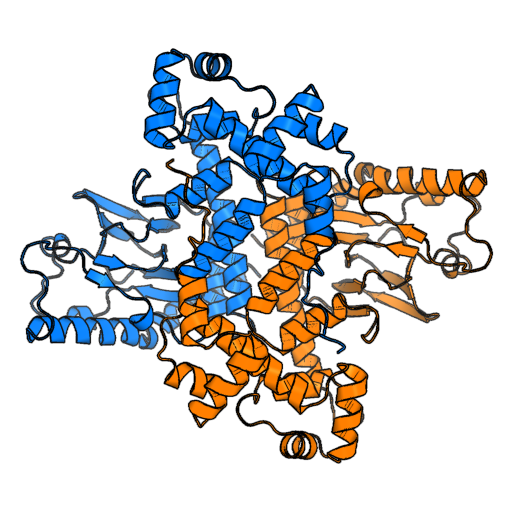5 293 SER A CA 1
ATOM 2438 C C . SER A 1 293 ? -12.711 27.406 -4.242 1 95 293 SER A C 1
ATOM 2440 O O . SER A 1 293 ? -13.172 26.328 -4.652 1 95 293 SER A O 1
ATOM 2442 N N . GLU A 1 294 ? -11.57 27.859 -4.559 1 94.62 294 GLU A N 1
ATOM 2443 C CA . GLU A 1 294 ? -10.68 27.062 -5.41 1 94.62 294 GLU A CA 1
ATOM 2444 C C . GLU A 1 294 ? -10.32 25.75 -4.746 1 94.62 294 GLU A C 1
ATOM 2446 O O . GLU A 1 294 ? -10.352 24.688 -5.395 1 94.62 294 GLU A O 1
ATOM 2451 N N . TYR A 1 295 ? -10 25.859 -3.482 1 93.06 295 TYR A N 1
ATOM 2452 C CA . TYR A 1 295 ? -9.602 24.688 -2.717 1 93.06 295 TYR A CA 1
ATOM 2453 C C . TYR A 1 295 ? -10.719 23.656 -2.656 1 93.06 295 TYR A C 1
ATOM 2455 O O . TYR A 1 295 ? -10.5 22.469 -2.914 1 93.06 295 TYR A O 1
ATOM 2463 N N . LEU A 1 296 ? -11.891 24.109 -2.363 1 94.25 296 LEU A N 1
ATOM 2464 C CA . LEU A 1 296 ? -13.062 23.25 -2.232 1 94.25 296 LEU A CA 1
ATOM 2465 C C . LEU A 1 296 ? -13.445 22.641 -3.582 1 94.25 296 LEU A C 1
ATOM 2467 O O . LEU A 1 296 ? -13.719 21.453 -3.678 1 94.25 296 LEU A O 1
ATOM 2471 N N . THR A 1 297 ? -13.461 23.453 -4.586 1 94.31 297 THR A N 1
ATOM 2472 C CA . THR A 1 297 ? -13.852 23 -5.918 1 94.31 297 THR A CA 1
ATOM 2473 C C . THR A 1 297 ? -12.891 21.953 -6.449 1 94.31 297 THR A C 1
ATOM 2475 O O . THR A 1 297 ? -13.312 20.938 -7.016 1 94.31 297 THR A O 1
ATOM 2478 N N . ARG A 1 298 ? -11.703 22.188 -6.273 1 91.62 298 ARG A N 1
ATOM 2479 C CA . ARG A 1 298 ? -10.703 21.219 -6.711 1 91.62 298 ARG A CA 1
ATOM 2480 C C . ARG A 1 298 ? -10.93 19.859 -6.043 1 91.62 298 ARG A C 1
ATOM 2482 O O . ARG A 1 298 ? -10.883 18.828 -6.707 1 91.62 298 ARG A O 1
ATOM 2489 N N . PHE A 1 299 ? -11.156 19.891 -4.773 1 90 299 PHE A N 1
ATOM 2490 C CA . PHE A 1 299 ? -11.391 18.641 -4.051 1 90 299 PHE A CA 1
ATOM 2491 C C . PHE A 1 299 ? -12.609 17.922 -4.602 1 90 299 PHE A C 1
ATOM 2493 O O . PHE A 1 299 ? -12.57 16.703 -4.832 1 90 299 PHE A O 1
ATOM 2500 N N . LYS A 1 300 ? -13.656 18.688 -4.754 1 93.25 300 LYS A N 1
ATOM 2501 C CA . LYS A 1 300 ? -14.891 18.109 -5.266 1 93.25 300 LYS A CA 1
ATOM 2502 C C . LYS A 1 300 ? -14.672 17.438 -6.625 1 93.25 300 LYS A C 1
ATOM 2504 O O . LYS A 1 300 ? -15.141 16.328 -6.867 1 93.25 300 LYS A O 1
ATOM 2509 N N . LEU A 1 301 ? -13.953 18.078 -7.426 1 93.5 301 LEU A N 1
ATOM 2510 C CA . LEU A 1 301 ? -13.758 17.594 -8.789 1 93.5 301 LEU A CA 1
ATOM 2511 C C . LEU A 1 301 ? -12.781 16.422 -8.812 1 93.5 301 LEU A C 1
ATOM 2513 O O . LEU A 1 301 ? -12.914 15.516 -9.633 1 93.5 301 LEU A O 1
ATOM 2517 N N . GLU A 1 302 ? -11.773 16.453 -7.984 1 88.88 302 GLU A N 1
ATOM 2518 C CA . GLU A 1 302 ? -10.891 15.305 -7.848 1 88.88 302 GLU A CA 1
ATOM 2519 C C . GLU A 1 302 ? -11.656 14.078 -7.363 1 88.88 302 GLU A C 1
ATOM 2521 O O . GLU A 1 302 ? -11.414 12.961 -7.84 1 88.88 302 GLU A O 1
ATOM 2526 N N . LYS A 1 303 ? -12.453 14.273 -6.441 1 88.94 303 LYS A N 1
ATOM 2527 C CA . LYS A 1 303 ? -13.312 13.195 -5.969 1 88.94 303 LYS A CA 1
ATOM 2528 C C . LYS A 1 303 ? -14.203 12.664 -7.09 1 88.94 303 LYS A C 1
ATOM 2530 O O . LYS A 1 303 ? -14.391 11.453 -7.227 1 88.94 303 LYS A O 1
ATOM 2535 N N . ALA A 1 304 ? -14.727 13.578 -7.852 1 92.25 304 ALA A N 1
ATOM 2536 C CA . ALA A 1 304 ? -15.547 13.18 -8.992 1 92.25 304 ALA A CA 1
ATOM 2537 C C . ALA A 1 304 ? -14.742 12.344 -9.977 1 92.25 304 ALA A C 1
ATOM 2539 O O . ALA A 1 304 ? -15.227 11.312 -10.469 1 92.25 304 ALA A O 1
ATOM 2540 N N . ALA A 1 305 ? -13.578 12.781 -10.234 1 90 305 ALA A N 1
ATOM 2541 C CA . ALA A 1 305 ? -12.703 12.039 -11.141 1 90 305 ALA A CA 1
ATOM 2542 C C . ALA A 1 305 ? -12.469 10.617 -10.641 1 90 305 ALA A C 1
ATOM 2544 O O . ALA A 1 305 ? -12.508 9.664 -11.422 1 90 305 ALA A O 1
ATOM 2545 N N . HIS A 1 306 ? -12.297 10.5 -9.43 1 84.5 306 HIS A N 1
ATOM 2546 C CA . HIS A 1 306 ? -12.094 9.188 -8.828 1 84.5 306 HIS A CA 1
ATOM 2547 C C . HIS A 1 306 ? -13.336 8.312 -8.977 1 84.5 306 HIS A C 1
ATOM 2549 O O . HIS A 1 306 ? -13.234 7.148 -9.367 1 84.5 306 HIS A O 1
ATOM 2555 N N . LEU A 1 307 ? -14.445 8.898 -8.688 1 86.88 307 LEU A N 1
ATOM 2556 C CA . LEU A 1 307 ? -15.695 8.148 -8.797 1 86.88 307 LEU A CA 1
ATOM 2557 C C . LEU A 1 307 ? -15.953 7.723 -10.234 1 86.88 307 LEU A C 1
ATOM 2559 O O . LEU A 1 307 ? -16.422 6.605 -10.484 1 86.88 307 LEU A O 1
ATOM 2563 N N . LEU A 1 308 ? -15.602 8.562 -11.133 1 89 308 LEU A N 1
ATOM 2564 C CA . LEU A 1 308 ? -15.828 8.289 -12.547 1 89 308 LEU A CA 1
ATOM 2565 C C . LEU A 1 308 ? -14.953 7.137 -13.031 1 89 308 LEU A C 1
ATOM 2567 O O . LEU A 1 308 ? -15.367 6.344 -13.883 1 89 308 LEU A O 1
ATOM 2571 N N . THR A 1 309 ? -13.828 7.02 -12.453 1 83.69 309 THR A N 1
ATOM 2572 C CA . THR A 1 309 ? -12.883 6.016 -12.922 1 83.69 309 THR A CA 1
ATOM 2573 C C . THR A 1 309 ? -13.047 4.711 -12.148 1 83.69 309 THR A C 1
ATOM 2575 O O . THR A 1 309 ? -12.758 3.633 -12.672 1 83.69 309 THR A O 1
ATOM 2578 N N . SER A 1 310 ? -13.539 4.785 -11.008 1 78.88 310 SER A N 1
ATOM 2579 C CA . SER A 1 310 ? -13.492 3.619 -10.141 1 78.88 310 SER A CA 1
ATOM 2580 C C . SER A 1 310 ? -14.875 3.006 -9.961 1 78.88 310 SER A C 1
ATOM 2582 O O . SER A 1 310 ? -15.016 1.924 -9.383 1 78.88 310 SER A O 1
ATOM 2584 N N . THR A 1 311 ? -15.891 3.689 -10.453 1 79.75 311 THR A N 1
ATOM 2585 C CA . THR A 1 311 ? -17.25 3.188 -10.273 1 79.75 311 THR A CA 1
ATOM 2586 C C . THR A 1 311 ? -18.047 3.299 -11.578 1 79.75 311 THR A C 1
ATOM 2588 O O . THR A 1 311 ? -17.562 3.883 -12.555 1 79.75 311 THR A O 1
ATOM 2591 N N . ALA A 1 312 ? -19.188 2.727 -11.508 1 78.75 312 ALA A N 1
ATOM 2592 C CA . ALA A 1 312 ? -20.125 2.84 -12.633 1 78.75 312 ALA A CA 1
ATOM 2593 C C . ALA A 1 312 ? -21.328 3.684 -12.258 1 78.75 312 ALA A C 1
ATOM 2595 O O . ALA A 1 312 ? -22.406 3.527 -12.836 1 78.75 312 ALA A O 1
ATOM 2596 N N . LEU A 1 313 ? -21.141 4.535 -11.344 1 85.25 313 LEU A N 1
ATOM 2597 C CA . LEU A 1 313 ? -22.25 5.367 -10.883 1 85.25 313 LEU A CA 1
ATOM 2598 C C . LEU A 1 313 ? -22.75 6.281 -11.992 1 85.25 313 LEU A C 1
ATOM 2600 O O . LEU A 1 313 ? -21.953 6.812 -12.766 1 85.25 313 LEU A O 1
ATOM 2604 N N . PRO A 1 314 ? -24.078 6.422 -11.984 1 89.69 314 PRO A N 1
ATOM 2605 C CA . PRO A 1 314 ? -24.594 7.422 -12.93 1 89.69 314 PRO A CA 1
ATOM 2606 C C . PRO A 1 314 ? -24 8.812 -12.688 1 89.69 314 PRO A C 1
ATOM 2608 O O . PRO A 1 314 ? -23.734 9.18 -11.539 1 89.69 314 PRO A O 1
ATOM 2611 N N . LEU A 1 315 ? -23.891 9.562 -13.758 1 94.12 315 LEU A N 1
ATOM 2612 C CA . LEU A 1 315 ? -23.266 10.883 -13.688 1 94.12 315 LEU A CA 1
ATOM 2613 C C . LEU A 1 315 ? -24.016 11.789 -12.719 1 94.12 315 LEU A C 1
ATOM 2615 O O . LEU A 1 315 ? -23.406 12.609 -12.031 1 94.12 315 LEU A O 1
ATOM 2619 N N . GLU A 1 316 ? -25.359 11.602 -12.68 1 94.12 316 GLU A N 1
ATOM 2620 C CA . GLU A 1 316 ? -26.172 12.398 -11.758 1 94.12 316 GLU A CA 1
ATOM 2621 C C . GLU A 1 316 ? -25.797 12.109 -10.312 1 94.12 316 GLU A C 1
ATOM 2623 O O . GLU A 1 316 ? -25.766 13.023 -9.484 1 94.12 316 GLU A O 1
ATOM 2628 N N . ARG A 1 317 ? -25.547 10.898 -10.094 1 92.5 317 ARG A N 1
ATOM 2629 C CA . ARG A 1 317 ? -25.172 10.5 -8.742 1 92.5 317 ARG A CA 1
ATOM 2630 C C . ARG A 1 317 ? -23.781 11.008 -8.383 1 92.5 317 ARG A C 1
ATOM 2632 O O . ARG A 1 317 ? -23.547 11.438 -7.25 1 92.5 317 ARG A O 1
ATOM 2639 N N . VAL A 1 318 ? -22.891 10.93 -9.305 1 93.81 318 VAL A N 1
ATOM 2640 C CA . VAL A 1 318 ? -21.547 11.461 -9.086 1 93.81 318 VAL A CA 1
ATOM 2641 C C . VAL A 1 318 ? -21.625 12.945 -8.75 1 93.81 318 VAL A C 1
ATOM 2643 O O . VAL A 1 318 ? -20.969 13.414 -7.812 1 93.81 318 VAL A O 1
ATOM 2646 N N . ALA A 1 319 ? -22.406 13.641 -9.516 1 95.5 319 ALA A N 1
ATOM 2647 C CA . ALA A 1 319 ? -22.594 15.07 -9.273 1 95.5 319 ALA A CA 1
ATOM 2648 C C . ALA A 1 319 ? -23.109 15.328 -7.863 1 95.5 319 ALA A C 1
ATOM 2650 O O . ALA A 1 319 ? -22.562 16.156 -7.133 1 95.5 319 ALA A O 1
ATOM 2651 N N . SER A 1 320 ? -24.094 14.586 -7.48 1 93.44 320 SER A N 1
ATOM 2652 C CA . SER A 1 320 ? -24.703 14.75 -6.168 1 93.44 320 SER A CA 1
ATOM 2653 C C . SER A 1 320 ? -23.719 14.422 -5.051 1 93.44 320 SER A C 1
ATOM 2655 O O . SER A 1 320 ? -23.625 15.148 -4.062 1 93.44 320 SER A O 1
ATOM 2657 N N . LEU A 1 321 ? -22.938 13.453 -5.25 1 90.88 321 LEU A N 1
ATOM 2658 C CA . LEU A 1 321 ? -22 12.992 -4.234 1 90.88 321 LEU A CA 1
ATOM 2659 C C . LEU A 1 321 ? -20.859 13.984 -4.066 1 90.88 321 LEU A C 1
ATOM 2661 O O . LEU A 1 321 ? -20.156 13.977 -3.043 1 90.88 321 LEU A O 1
ATOM 2665 N N . THR A 1 322 ? -20.688 14.766 -5.07 1 93.25 322 THR A N 1
ATOM 2666 C CA . THR A 1 322 ? -19.594 15.711 -5.004 1 93.25 322 THR A CA 1
ATOM 2667 C C . THR A 1 322 ? -20.094 17.125 -4.715 1 93.25 322 THR A C 1
ATOM 2669 O O . THR A 1 322 ? -19.344 18.094 -4.793 1 93.25 322 THR A O 1
ATOM 2672 N N . GLY A 1 323 ? -21.359 17.219 -4.441 1 93.81 323 GLY A N 1
ATOM 2673 C CA . GLY A 1 323 ? -21.906 18.453 -3.904 1 93.81 323 GLY A CA 1
ATOM 2674 C C . GLY A 1 323 ? -22.531 19.344 -4.965 1 93.81 323 GLY A C 1
ATOM 2675 O O . GLY A 1 323 ? -22.797 20.531 -4.715 1 93.81 323 GLY A O 1
ATOM 2676 N N . TYR A 1 324 ? -22.734 18.844 -6.113 1 94.94 324 TYR A N 1
ATOM 2677 C CA . TYR A 1 324 ? -23.406 19.625 -7.156 1 94.94 324 TYR A CA 1
ATOM 2678 C C . TYR A 1 324 ? -24.875 19.266 -7.25 1 94.94 324 TYR A C 1
ATOM 2680 O O . TYR A 1 324 ? -25.219 18.094 -7.398 1 94.94 324 TYR A O 1
ATOM 2688 N N . SER A 1 325 ? -25.656 20.219 -7.133 1 91.69 325 SER A N 1
ATOM 2689 C CA . SER A 1 325 ? -27.094 20 -7.215 1 91.69 325 SER A CA 1
ATOM 2690 C C . SER A 1 325 ? -27.562 19.938 -8.664 1 91.69 325 SER A C 1
ATOM 2692 O O . SER A 1 325 ? -28.578 19.297 -8.969 1 91.69 325 SER A O 1
ATOM 2694 N N . GLU A 1 326 ? -26.875 20.625 -9.547 1 92.94 326 GLU A N 1
ATOM 2695 C CA . GLU A 1 326 ? -27.234 20.672 -10.961 1 92.94 326 GLU A CA 1
ATOM 2696 C C . GLU A 1 326 ? -26.188 19.969 -11.812 1 92.94 326 GLU A C 1
ATOM 2698 O O . GLU A 1 326 ? -25 20.312 -11.75 1 92.94 326 GLU A O 1
ATOM 2703 N N . ARG A 1 327 ? -26.688 19.125 -12.656 1 94.06 327 ARG A N 1
ATOM 2704 C CA . ARG A 1 327 ? -25.828 18.344 -13.531 1 94.06 327 ARG A CA 1
ATOM 2705 C C . ARG A 1 327 ? -25.062 19.25 -14.5 1 94.06 327 ARG A C 1
ATOM 2707 O O . ARG A 1 327 ? -23.891 19.016 -14.797 1 94.06 327 ARG A O 1
ATOM 2714 N N . SER A 1 328 ? -25.719 20.234 -14.914 1 95.19 328 SER A N 1
ATOM 2715 C CA . SER A 1 328 ? -25.109 21.156 -15.867 1 95.19 328 SER A CA 1
ATOM 2716 C C . SER A 1 328 ? -23.922 21.875 -15.25 1 95.19 328 SER A C 1
ATOM 2718 O O . SER A 1 328 ? -22.875 22.047 -15.891 1 95.19 328 SER A O 1
ATOM 2720 N N . ALA A 1 329 ? -24.109 22.281 -14.039 1 95.69 329 ALA A N 1
ATOM 2721 C CA . ALA A 1 329 ? -23.031 22.953 -13.328 1 95.69 329 ALA A CA 1
ATOM 2722 C C . ALA A 1 329 ? -21.844 22.016 -13.109 1 95.69 329 ALA A C 1
ATOM 2724 O O . ALA A 1 329 ? -20.688 22.422 -13.25 1 95.69 329 ALA A O 1
ATOM 2725 N N . PHE A 1 330 ? -22.172 20.797 -12.789 1 97.06 330 PHE A N 1
ATOM 2726 C CA . PHE A 1 330 ? -21.141 19.781 -12.602 1 97.06 330 PHE A CA 1
ATOM 2727 C C . PHE A 1 330 ? -20.375 19.562 -13.898 1 97.06 330 PHE A C 1
ATOM 2729 O O . PHE A 1 330 ? -19.141 19.547 -13.898 1 97.06 330 PHE A O 1
ATOM 2736 N N . ASP A 1 331 ? -21.031 19.438 -14.953 1 97 331 ASP A N 1
ATOM 2737 C CA . ASP A 1 331 ? -20.422 19.156 -16.25 1 97 331 ASP A CA 1
ATOM 2738 C C . ASP A 1 331 ? -19.469 20.281 -16.656 1 97 331 ASP A C 1
ATOM 2740 O O . ASP A 1 331 ? -18.359 20.016 -17.109 1 97 331 ASP A O 1
ATOM 2744 N N . LYS A 1 332 ? -19.922 21.453 -16.453 1 96.56 332 LYS A N 1
ATOM 2745 C CA . LYS A 1 332 ? -19.109 22.609 -16.797 1 96.56 332 LYS A CA 1
ATOM 2746 C C . LYS A 1 332 ? -17.844 22.688 -15.945 1 96.56 332 LYS A C 1
ATOM 2748 O O . LYS A 1 332 ? -16.75 22.922 -16.453 1 96.56 332 LYS A O 1
ATOM 2753 N N . ALA A 1 333 ? -18.016 22.516 -14.719 1 96.5 333 ALA A N 1
ATOM 2754 C CA . ALA A 1 333 ? -16.906 22.594 -13.781 1 96.5 333 ALA A CA 1
ATOM 2755 C C . ALA A 1 333 ? -15.875 21.5 -14.055 1 96.5 333 ALA A C 1
ATOM 2757 O O . ALA A 1 333 ? -14.672 21.734 -14.023 1 96.5 333 ALA A O 1
ATOM 2758 N N . PHE A 1 334 ? -16.391 20.312 -14.297 1 97.38 334 PHE A N 1
ATOM 2759 C CA . PHE A 1 334 ? -15.5 19.172 -14.539 1 97.38 334 PHE A CA 1
ATOM 2760 C C . PHE A 1 334 ? -14.727 19.359 -15.836 1 97.38 334 PHE A C 1
ATOM 2762 O O . PHE A 1 334 ? -13.531 19.047 -15.906 1 97.38 334 PHE A O 1
ATOM 2769 N N . LYS A 1 335 ? -15.344 19.844 -16.812 1 96.81 335 LYS A N 1
ATOM 2770 C CA . LYS A 1 335 ? -14.68 20.094 -18.078 1 96.81 335 LYS A CA 1
ATOM 2771 C C . LYS A 1 335 ? -13.578 21.141 -17.922 1 96.81 335 LYS A C 1
ATOM 2773 O O . LYS A 1 335 ? -12.492 21 -18.484 1 96.81 335 LYS A O 1
ATOM 2778 N N . LYS A 1 336 ? -13.875 22.141 -17.234 1 95.94 336 LYS A N 1
ATOM 2779 C CA . LYS A 1 336 ? -12.867 23.172 -16.969 1 95.94 336 LYS A CA 1
ATOM 2780 C C . LYS A 1 336 ? -11.68 22.594 -16.219 1 95.94 336 LYS A C 1
ATOM 2782 O O . LYS A 1 336 ? -10.531 22.969 -16.469 1 95.94 336 LYS A O 1
ATOM 2787 N N . PHE A 1 337 ? -11.945 21.719 -15.352 1 93.5 337 PHE A N 1
ATOM 2788 C CA . PHE A 1 337 ? -10.953 21.109 -14.484 1 93.5 337 PHE A CA 1
ATOM 2789 C C . PHE A 1 337 ? -10.086 20.109 -15.25 1 93.5 337 PHE A C 1
ATOM 2791 O O . PHE A 1 337 ? -8.859 20.141 -15.164 1 93.5 337 PHE A O 1
ATOM 2798 N N . SER A 1 338 ? -10.703 19.234 -16.031 1 93.25 338 SER A N 1
ATOM 2799 C CA . SER A 1 338 ? -9.984 18.094 -16.609 1 93.25 338 SER A CA 1
ATOM 2800 C C . SER A 1 338 ? -9.758 18.297 -18.109 1 93.25 338 SER A C 1
ATOM 2802 O O . SER A 1 338 ? -8.945 17.594 -18.703 1 93.25 338 SER A O 1
ATOM 2804 N N . GLY A 1 339 ? -10.5 19.156 -18.641 1 95.19 339 GLY A N 1
ATOM 2805 C CA . GLY A 1 339 ? -10.477 19.344 -20.094 1 95.19 339 GLY A CA 1
ATOM 2806 C C . GLY A 1 339 ? -11.422 18.406 -20.812 1 95.19 339 GLY A C 1
ATOM 2807 O O . GLY A 1 339 ? -11.609 18.531 -22.031 1 95.19 339 GLY A O 1
ATOM 2808 N N . LEU A 1 340 ? -12.062 17.531 -20.109 1 96.06 340 LEU A N 1
ATOM 2809 C CA . LEU A 1 340 ? -13 16.562 -20.656 1 96.06 340 LEU A CA 1
ATOM 2810 C C . LEU A 1 340 ? -14.336 16.609 -19.922 1 96.06 340 LEU A C 1
ATOM 2812 O O . LEU A 1 340 ? -14.391 17.016 -18.766 1 96.06 340 LEU A O 1
ATOM 2816 N N . THR A 1 341 ? -15.383 16.219 -20.656 1 96.19 341 THR A N 1
ATOM 2817 C CA . THR A 1 341 ? -16.641 16.016 -19.953 1 96.19 341 THR A CA 1
ATOM 2818 C C . THR A 1 341 ? -16.562 14.797 -19.047 1 96.19 341 THR A C 1
ATOM 2820 O O . THR A 1 341 ? -15.711 13.93 -19.234 1 96.19 341 THR A O 1
ATOM 2823 N N . PRO A 1 342 ? -17.422 14.719 -18.078 1 95.88 342 PRO A N 1
ATOM 2824 C CA . PRO A 1 342 ? -17.406 13.539 -17.203 1 95.88 342 PRO A CA 1
ATOM 2825 C C . PRO A 1 342 ? -17.531 12.234 -17.984 1 95.88 342 PRO A C 1
ATOM 2827 O O . PRO A 1 342 ? -16.828 11.266 -17.703 1 95.88 342 PRO A O 1
ATOM 2830 N N . ARG A 1 343 ? -18.359 12.195 -18.953 1 94.06 343 ARG A N 1
ATOM 2831 C CA . ARG A 1 343 ? -18.562 11 -19.766 1 94.06 343 ARG A CA 1
ATOM 2832 C C . ARG A 1 343 ? -17.297 10.633 -20.531 1 94.06 343 ARG A C 1
ATOM 2834 O O . ARG A 1 343 ? -16.906 9.461 -20.578 1 94.06 343 ARG A O 1
ATOM 2841 N N . GLN A 1 344 ? -16.703 11.594 -21.141 1 93.94 344 GLN A N 1
ATOM 2842 C CA . GLN A 1 344 ? -15.469 11.383 -21.875 1 93.94 344 GLN A CA 1
ATOM 2843 C C . GLN A 1 344 ? -14.359 10.883 -20.953 1 93.94 344 GLN A C 1
ATOM 2845 O O . GLN A 1 344 ? -13.602 9.977 -21.312 1 93.94 344 GLN A O 1
ATOM 2850 N N . TYR A 1 345 ? -14.328 11.484 -19.797 1 93.62 345 TYR A N 1
ATOM 2851 C CA . TYR A 1 345 ? -13.297 11.125 -18.828 1 93.62 345 TYR A CA 1
ATOM 2852 C C . TYR A 1 345 ? -13.43 9.664 -18.406 1 93.62 345 TYR A C 1
ATOM 2854 O O . TYR A 1 345 ? -12.438 8.93 -18.375 1 93.62 345 TYR A O 1
ATOM 2862 N N . ARG A 1 346 ? -14.578 9.273 -18.094 1 90.88 346 ARG A N 1
ATOM 2863 C CA . ARG A 1 346 ? -14.852 7.891 -17.703 1 90.88 346 ARG A CA 1
ATOM 2864 C C . ARG A 1 346 ? -14.484 6.926 -18.828 1 90.88 346 ARG A C 1
ATOM 2866 O O . ARG A 1 346 ? -13.82 5.914 -18.594 1 90.88 346 ARG A O 1
ATOM 2873 N N . SER A 1 347 ? -14.859 7.176 -19.984 1 88.38 347 SER A N 1
ATOM 2874 C CA . SER A 1 347 ? -14.609 6.305 -21.125 1 88.38 347 SER A CA 1
ATOM 2875 C C . SER A 1 347 ? -13.117 6.156 -21.406 1 88.38 347 SER A C 1
ATOM 2877 O O . SER A 1 347 ? -12.641 5.059 -21.688 1 88.38 347 SER A O 1
ATOM 2879 N N . GLN A 1 348 ? -12.469 7.195 -21.297 1 83.88 348 GLN A N 1
ATOM 2880 C CA . GLN A 1 348 ? -11.039 7.195 -21.562 1 83.88 348 GLN A CA 1
ATOM 2881 C C . GLN A 1 348 ? -10.273 6.418 -20.484 1 83.88 348 GLN A C 1
ATOM 2883 O O . GLN A 1 348 ? -9.367 5.648 -20.797 1 83.88 348 GLN A O 1
ATOM 2888 N N . LYS A 1 349 ? -10.656 6.582 -19.297 1 78.31 349 LYS A N 1
ATOM 2889 C CA . LYS A 1 349 ? -9.867 6.047 -18.188 1 78.31 349 LYS A CA 1
ATOM 2890 C C . LYS A 1 349 ? -10.258 4.602 -17.891 1 78.31 349 LYS A C 1
ATOM 2892 O O . LYS A 1 349 ? -9.438 3.822 -17.406 1 78.31 349 LYS A O 1
ATOM 2897 N N . GLN A 1 350 ? -11.508 4.301 -18.078 1 70.19 350 GLN A N 1
ATOM 2898 C CA . GLN A 1 350 ? -11.938 2.922 -17.859 1 70.19 350 GLN A CA 1
ATOM 2899 C C . GLN A 1 350 ? -11.539 2.027 -19.016 1 70.19 350 GLN A C 1
ATOM 2901 O O . GLN A 1 350 ? -11.367 0.817 -18.859 1 70.19 350 GLN A O 1
ATOM 2906 N N . ALA A 1 351 ? -11.477 2.562 -20.266 1 57.38 351 ALA A N 1
ATOM 2907 C CA . ALA A 1 351 ? -11.055 1.809 -21.438 1 57.38 351 ALA A CA 1
ATOM 2908 C C . ALA A 1 351 ? -9.562 1.504 -21.391 1 57.38 351 ALA A C 1
ATOM 2910 O O . ALA A 1 351 ? -9.102 0.51 -21.953 1 57.38 351 ALA A O 1
ATOM 2911 N N . ALA A 1 352 ? -8.797 2.314 -20.984 1 51.81 352 ALA A N 1
ATOM 2912 C CA . ALA A 1 352 ? -7.355 2.078 -20.984 1 51.81 352 ALA A CA 1
ATOM 2913 C C . ALA A 1 352 ? -7.004 0.803 -20.234 1 51.81 352 ALA A C 1
ATOM 2915 O O . ALA A 1 352 ? -7.445 0.606 -19.094 1 51.81 352 ALA A O 1
ATOM 2916 N N . PRO A 1 353 ? -6.547 -0.227 -21.031 1 47.94 353 PRO A N 1
ATOM 2917 C CA . PRO A 1 353 ? -6.18 -1.466 -20.344 1 47.94 353 PRO A CA 1
ATOM 2918 C C . PRO A 1 353 ? -5.258 -1.225 -19.156 1 47.94 353 PRO A C 1
ATOM 2920 O O . PRO A 1 353 ? -4.359 -0.379 -19.219 1 47.94 353 PRO A O 1
ATOM 2923 N N . LEU A 1 354 ? -5.781 -1.354 -17.953 1 45.06 354 LEU A N 1
ATOM 2924 C CA . LEU A 1 354 ? -5.035 -1.132 -16.719 1 45.06 354 LEU A CA 1
ATOM 2925 C C . LEU A 1 354 ? -3.607 -1.652 -16.844 1 45.06 354 LEU A C 1
ATOM 2927 O O . LEU A 1 354 ? -2.689 -1.113 -16.219 1 45.06 354 LEU A O 1
ATOM 2931 N N . VAL A 1 355 ? -3.469 -3.041 -17.125 1 43.38 355 VAL A N 1
ATOM 2932 C CA . VAL A 1 355 ? -2.152 -3.611 -17.391 1 43.38 355 VAL A CA 1
ATOM 2933 C C . VAL A 1 355 ? -1.84 -3.506 -18.891 1 43.38 355 VAL A C 1
ATOM 2935 O O . VAL A 1 355 ? -2.701 -3.773 -19.719 1 43.38 355 VAL A O 1
ATOM 2938 N N . PRO A 1 356 ? -0.804 -2.703 -19.297 1 36.16 356 PRO A N 1
ATOM 2939 C CA . PRO A 1 356 ? -0.482 -2.676 -20.734 1 36.16 356 PRO A CA 1
ATOM 2940 C C . PRO A 1 356 ? -0.721 -4.02 -21.422 1 36.16 356 PRO A C 1
ATOM 2942 O O . PRO A 1 356 ? -0.274 -5.055 -20.922 1 36.16 356 PRO A O 1
ATOM 2945 N N . GLN A 1 357 ? -1.847 -4.23 -22.094 1 32.69 357 GLN A N 1
ATOM 2946 C CA . GLN A 1 357 ? -2.072 -5.387 -22.953 1 32.69 357 GLN A CA 1
ATOM 2947 C C . GLN A 1 357 ? -0.823 -5.723 -23.766 1 32.69 357 GLN A C 1
ATOM 2949 O O . GLN A 1 357 ? -0.064 -4.828 -24.141 1 32.69 357 GLN A O 1
ATOM 2954 N N . GLU A 1 358 ? -0.374 -7.055 -23.719 1 31.02 358 GLU A N 1
ATOM 2955 C CA . GLU A 1 358 ? 0.595 -7.613 -24.656 1 31.02 358 GLU A CA 1
ATOM 2956 C C . GLU A 1 358 ? 0.357 -7.094 -26.078 1 31.02 358 GLU A C 1
ATOM 2958 O O . GLU A 1 358 ? -0.782 -7.051 -26.547 1 31.02 358 GLU A O 1
ATOM 2963 N N . ALA A 1 359 ? 1.158 -6.227 -26.609 1 31.06 359 ALA A N 1
ATOM 2964 C CA . ALA A 1 359 ? 1.216 -5.977 -28.047 1 31.06 359 ALA A CA 1
ATOM 2965 C C . ALA A 1 359 ? 1.029 -7.266 -28.828 1 31.06 359 ALA A C 1
ATOM 2967 O O . ALA A 1 359 ? 1.913 -8.125 -28.844 1 31.06 359 ALA A O 1
ATOM 2968 N N . THR A 1 360 ? -0.068 -7.949 -28.859 1 26.59 360 THR A N 1
ATOM 2969 C CA . THR A 1 360 ? -0.23 -8.875 -29.984 1 26.59 360 THR A CA 1
ATOM 2970 C C . THR A 1 360 ? 0.026 -8.164 -31.312 1 26.59 360 THR A C 1
ATOM 2972 O O . THR A 1 360 ? -0.783 -7.348 -31.75 1 26.59 360 THR A O 1
ATOM 2975 N N . ARG A 1 361 ? 0.944 -7.289 -31.594 1 25.03 361 ARG A N 1
ATOM 2976 C CA . ARG A 1 361 ? 1.156 -7.379 -33.031 1 25.03 361 ARG A CA 1
ATOM 2977 C C . ARG A 1 361 ? 1.904 -8.656 -33.406 1 25.03 361 ARG A C 1
ATOM 2979 O O . ARG A 1 361 ? 2.848 -9.047 -32.719 1 25.03 361 ARG A O 1
ATOM 2986 N N . MET B 1 1 ? -1.22 -7.152 22.516 1 42.25 1 MET B N 1
ATOM 2987 C CA . MET B 1 1 ? -1.844 -6.414 21.422 1 42.25 1 MET B CA 1
ATOM 2988 C C . MET B 1 1 ? -2.416 -7.363 20.375 1 42.25 1 MET B C 1
ATOM 2990 O O . MET B 1 1 ? -3.547 -7.188 19.922 1 42.25 1 MET B O 1
ATOM 2994 N N . GLN B 1 2 ? -1.494 -8.508 19.984 1 51.09 2 GLN B N 1
ATOM 2995 C CA . GLN B 1 2 ? -2.047 -9.484 19.047 1 51.09 2 GLN B CA 1
ATOM 2996 C C . GLN B 1 2 ? -3.18 -10.281 19.703 1 51.09 2 GLN B C 1
ATOM 2998 O O . GLN B 1 2 ? -4.211 -10.523 19.062 1 51.09 2 GLN B O 1
ATOM 3003 N N . GLU B 1 3 ? -2.779 -10.836 20.953 1 54.38 3 GLU B N 1
ATOM 3004 C CA . GLU B 1 3 ? -3.865 -11.5 21.656 1 54.38 3 GLU B CA 1
ATOM 3005 C C . GLU B 1 3 ? -5.098 -10.602 21.75 1 54.38 3 GLU B C 1
ATOM 3007 O O . GLU B 1 3 ? -6.227 -11.078 21.625 1 54.38 3 GLU B O 1
ATOM 3012 N N . ASN B 1 4 ? -4.688 -9.32 21.625 1 82.25 4 ASN B N 1
ATOM 3013 C CA . ASN B 1 4 ? -5.758 -8.328 21.703 1 82.25 4 ASN B CA 1
ATOM 3014 C C . ASN B 1 4 ? -6.477 -8.164 20.375 1 82.25 4 ASN B C 1
ATOM 3016 O O . ASN B 1 4 ? -7.707 -8.109 20.328 1 82.25 4 ASN B O 1
ATOM 3020 N N . LEU B 1 5 ? -5.727 -8.531 19.359 1 86.69 5 LEU B N 1
ATOM 3021 C CA . LEU B 1 5 ? -6.359 -8.391 18.047 1 86.69 5 LEU B CA 1
ATOM 3022 C C . L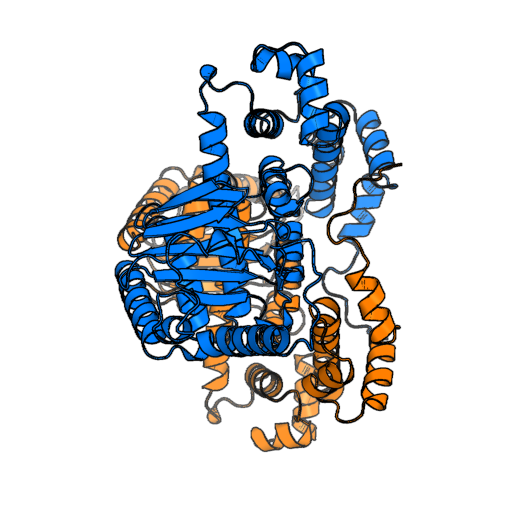EU B 1 5 ? -7.297 -9.562 17.766 1 86.69 5 LEU B C 1
ATOM 3024 O O . LEU B 1 5 ? -8.414 -9.367 17.281 1 86.69 5 LEU B O 1
ATOM 3028 N N . GLU B 1 6 ? -6.805 -10.859 18.156 1 89.56 6 GLU B N 1
ATOM 3029 C CA . GLU B 1 6 ? -7.629 -12.047 17.938 1 89.56 6 GLU B CA 1
ATOM 3030 C C . GLU B 1 6 ? -8.938 -11.953 18.719 1 89.56 6 GLU B C 1
ATOM 3032 O O . GLU B 1 6 ? -10 -12.32 18.203 1 89.56 6 GLU B O 1
ATOM 3037 N N . ALA B 1 7 ? -8.781 -11.445 19.891 1 92.25 7 ALA B N 1
ATOM 3038 C CA . ALA B 1 7 ? -9.977 -11.281 20.734 1 92.25 7 ALA B CA 1
ATOM 3039 C C . ALA B 1 7 ? -10.93 -10.25 20.141 1 92.25 7 ALA B C 1
ATOM 3041 O O . ALA B 1 7 ? -12.141 -10.453 20.109 1 92.25 7 ALA B O 1
ATOM 3042 N N . ARG B 1 8 ? -10.375 -9.148 19.641 1 92.88 8 ARG B N 1
ATOM 3043 C CA . ARG B 1 8 ? -11.195 -8.102 19.031 1 92.88 8 ARG B CA 1
ATOM 3044 C C . ARG B 1 8 ? -11.891 -8.609 17.766 1 92.88 8 ARG B C 1
ATOM 3046 O O . ARG B 1 8 ? -13.078 -8.352 17.562 1 92.88 8 ARG B O 1
ATOM 3053 N N . VAL B 1 9 ? -11.18 -9.398 17 1 94.56 9 VAL B N 1
ATOM 3054 C CA . VAL B 1 9 ? -11.742 -9.93 15.766 1 94.56 9 VAL B CA 1
ATOM 3055 C C . VAL B 1 9 ? -12.844 -10.945 16.094 1 94.56 9 VAL B C 1
ATOM 3057 O O . VAL B 1 9 ? -13.891 -10.969 15.438 1 94.56 9 VAL B O 1
ATOM 3060 N N . ARG B 1 10 ? -12.562 -11.766 17.109 1 94.44 10 ARG B N 1
ATOM 3061 C CA . ARG B 1 10 ? -13.586 -12.711 17.547 1 94.44 10 ARG B CA 1
ATOM 3062 C C . ARG B 1 10 ? -14.867 -11.984 17.938 1 94.44 10 ARG B C 1
ATOM 3064 O O . ARG B 1 10 ? -15.961 -12.414 17.562 1 94.44 10 ARG B O 1
ATOM 3071 N N . ALA B 1 11 ? -14.727 -10.883 18.641 1 94.25 11 ALA B N 1
ATOM 3072 C CA . ALA B 1 11 ? -15.883 -10.078 19.047 1 94.25 11 ALA B CA 1
ATOM 3073 C C . ALA B 1 11 ? -16.594 -9.492 17.828 1 94.25 11 ALA B C 1
ATOM 3075 O O . ALA B 1 11 ? -17.828 -9.461 17.766 1 94.25 11 ALA B O 1
ATOM 3076 N N . ILE B 1 12 ? -15.828 -9.062 16.875 1 93.75 12 ILE B N 1
ATOM 3077 C CA . ILE B 1 12 ? -16.375 -8.477 15.656 1 93.75 12 ILE B CA 1
ATOM 3078 C C . ILE B 1 12 ? -17.172 -9.531 14.883 1 93.75 12 ILE B C 1
ATOM 3080 O O . ILE B 1 12 ? -18.281 -9.281 14.438 1 93.75 12 ILE B O 1
ATOM 3084 N N . ILE B 1 13 ? -16.531 -10.727 14.742 1 92.06 13 ILE B N 1
ATOM 3085 C CA . ILE B 1 13 ? -17.188 -11.82 14.023 1 92.06 13 ILE B CA 1
ATOM 3086 C C . ILE B 1 13 ? -18.484 -12.188 14.711 1 92.06 13 ILE B C 1
ATOM 3088 O O . ILE B 1 13 ? -19.5 -12.414 14.047 1 92.06 13 ILE B O 1
ATOM 3092 N N . HIS B 1 14 ? -18.422 -12.18 16 1 90.25 14 HIS B N 1
ATOM 3093 C CA . HIS B 1 14 ? -19.641 -12.469 16.766 1 90.25 14 HIS B CA 1
ATOM 3094 C C . HIS B 1 14 ? -20.719 -11.422 16.5 1 90.25 14 HIS B C 1
ATOM 3096 O O . HIS B 1 14 ? -21.891 -11.758 16.312 1 90.25 14 HIS B O 1
ATOM 3102 N N . ARG B 1 15 ? -20.375 -10.195 16.469 1 87.88 15 ARG B N 1
ATOM 3103 C CA . ARG B 1 15 ? -21.312 -9.102 16.219 1 87.88 15 ARG B CA 1
ATOM 3104 C C . ARG B 1 15 ? -21.875 -9.188 14.805 1 87.88 15 ARG B C 1
ATOM 3106 O O . ARG B 1 15 ? -23.062 -8.914 14.586 1 87.88 15 ARG B O 1
ATOM 3113 N N . MET B 1 16 ? -21.031 -9.492 13.906 1 83.94 16 MET B N 1
ATOM 3114 C CA . MET B 1 16 ? -21.469 -9.625 12.516 1 83.94 16 MET B CA 1
ATOM 3115 C C . MET B 1 16 ? -22.5 -10.742 12.375 1 83.94 16 MET B C 1
ATOM 3117 O O . MET B 1 16 ? -23.406 -10.648 11.562 1 83.94 16 MET B O 1
ATOM 3121 N N . ARG B 1 17 ? -22.344 -11.75 13.125 1 81.44 17 ARG B N 1
ATOM 3122 C CA . ARG B 1 17 ? -23.266 -12.883 13.086 1 81.44 17 ARG B CA 1
ATOM 3123 C C . ARG B 1 17 ? -24.641 -12.492 13.641 1 81.44 17 ARG B C 1
ATOM 3125 O O . ARG B 1 17 ? -25.656 -12.961 13.156 1 81.44 17 ARG B O 1
ATOM 3132 N N . GLU B 1 18 ? -24.625 -11.648 14.617 1 78.25 18 GLU B N 1
ATOM 3133 C CA . GLU B 1 18 ? -25.875 -11.258 15.281 1 78.25 18 GLU B CA 1
ATOM 3134 C C . GLU B 1 18 ? -26.625 -10.211 14.469 1 78.25 18 GLU B C 1
ATOM 3136 O O . GLU B 1 18 ? -27.844 -10.07 14.594 1 78.25 18 GLU B O 1
ATOM 3141 N N . ASN B 1 19 ? -25.922 -9.305 13.82 1 65.12 19 ASN B N 1
ATOM 3142 C CA . ASN B 1 19 ? -26.531 -8.258 13 1 65.12 19 ASN B CA 1
ATOM 3143 C C . ASN B 1 19 ? -26.125 -8.391 11.539 1 65.12 19 ASN B C 1
ATOM 3145 O O . ASN B 1 19 ? -25.266 -7.652 11.055 1 65.12 19 ASN B O 1
ATOM 3149 N N . PRO B 1 20 ? -26.781 -9.32 10.992 1 55.62 20 PRO B N 1
ATOM 3150 C CA . PRO B 1 20 ? -26.328 -9.602 9.625 1 55.62 20 PRO B CA 1
ATOM 3151 C C . PRO B 1 20 ? -26.703 -8.484 8.648 1 55.62 20 PRO B C 1
ATOM 3153 O O . PRO B 1 20 ? -26.812 -8.727 7.441 1 55.62 20 PRO B O 1
ATOM 3156 N N . VAL B 1 21 ? -26.859 -7.289 9.086 1 47.25 21 VAL B N 1
ATOM 3157 C CA . VAL B 1 21 ? -27.266 -6.176 8.227 1 47.25 21 VAL B CA 1
ATOM 3158 C C . VAL B 1 21 ? -26.406 -6.152 6.969 1 47.25 21 VAL B C 1
ATOM 3160 O O . VAL B 1 21 ? -26.922 -5.965 5.863 1 47.25 21 VAL B O 1
ATOM 3163 N N . HIS B 1 22 ? -25.219 -6.23 7.145 1 47.38 22 HIS B N 1
ATOM 3164 C CA . HIS B 1 22 ? -24.359 -6.062 5.98 1 47.38 22 HIS B CA 1
ATOM 3165 C C . HIS B 1 22 ? -24.516 -7.23 5.008 1 47.38 22 HIS B C 1
ATOM 3167 O O . HIS B 1 22 ? -24.25 -7.09 3.814 1 47.38 22 HIS B O 1
ATOM 3173 N N . MET B 1 23 ? -24.922 -8.328 5.586 1 45.5 23 MET B N 1
ATOM 3174 C CA . MET B 1 23 ? -25.266 -9.484 4.766 1 45.5 23 MET B CA 1
ATOM 3175 C C . MET B 1 23 ? -26.516 -9.219 3.945 1 45.5 23 MET B C 1
ATOM 3177 O O . MET B 1 23 ? -26.672 -9.75 2.84 1 45.5 23 MET B O 1
ATOM 3181 N N . TYR B 1 24 ? -27.281 -8.367 4.516 1 41.62 24 TYR B N 1
ATOM 3182 C CA . TYR B 1 24 ? -28.562 -8.102 3.896 1 41.62 24 TYR B CA 1
ATOM 3183 C C . TYR B 1 24 ? -28.391 -7.422 2.543 1 41.62 24 TYR B C 1
ATOM 3185 O O . TYR B 1 24 ? -29.156 -7.684 1.609 1 41.62 24 TYR B O 1
ATOM 3193 N N . ALA B 1 25 ? -27.422 -6.645 2.557 1 41.28 25 ALA B N 1
ATOM 3194 C CA . ALA B 1 25 ? -27.297 -6.051 1.229 1 41.28 25 ALA B CA 1
ATOM 3195 C C . ALA B 1 25 ? -27 -7.117 0.179 1 41.28 25 ALA B C 1
ATOM 3197 O O . ALA B 1 25 ? -27.531 -7.074 -0.928 1 41.28 25 ALA B O 1
ATOM 3198 N N . MET B 1 26 ? -26.25 -8.109 0.574 1 42.94 26 MET B N 1
ATOM 3199 C CA . MET B 1 26 ? -26.016 -9.234 -0.33 1 42.94 26 MET B CA 1
ATOM 3200 C C . MET B 1 26 ? -27.281 -10.047 -0.538 1 42.94 26 MET B C 1
ATOM 3202 O O . MET B 1 26 ? -27.594 -10.445 -1.662 1 42.94 26 MET B O 1
ATOM 3206 N N . GLN B 1 27 ? -27.891 -10.258 0.619 1 43.59 27 GLN B N 1
ATOM 3207 C CA . GLN B 1 27 ? -29.109 -11.062 0.583 1 43.59 27 GLN B CA 1
ATOM 3208 C C . GLN B 1 27 ? -30.219 -10.336 -0.169 1 43.59 27 GLN B C 1
ATOM 3210 O O . GLN B 1 27 ? -30.938 -10.945 -0.958 1 43.59 27 GLN B O 1
ATOM 3215 N N . ARG B 1 28 ? -30.328 -9.18 0.276 1 42.41 28 ARG B N 1
ATOM 3216 C CA . ARG B 1 28 ? -31.406 -8.445 -0.379 1 42.41 28 ARG B CA 1
ATOM 3217 C C . ARG B 1 28 ? -31.188 -8.391 -1.888 1 42.41 28 ARG B C 1
ATOM 3219 O O . ARG B 1 28 ? -32.125 -8.578 -2.662 1 42.41 28 ARG B O 1
ATOM 3226 N N . ARG B 1 29 ? -29.922 -8.125 -2.162 1 42.56 29 ARG B N 1
ATOM 3227 C CA . ARG B 1 29 ? -29.688 -7.973 -3.594 1 42.56 29 ARG B CA 1
ATOM 3228 C C . ARG B 1 29 ? -29.656 -9.328 -4.293 1 42.56 29 ARG B C 1
ATOM 3230 O O . ARG B 1 29 ? -30.141 -9.461 -5.418 1 42.56 29 ARG B O 1
ATOM 3237 N N . SER B 1 30 ? -29.219 -10.273 -3.486 1 44.44 30 SER B N 1
ATOM 3238 C CA . SER B 1 30 ? -29.344 -11.633 -4 1 44.44 30 SER B CA 1
ATOM 3239 C C . SER B 1 30 ? -30.812 -12.062 -4.082 1 44.44 30 SER B C 1
ATOM 3241 O O . SER B 1 30 ? -31.219 -12.695 -5.059 1 44.44 30 SER B O 1
ATOM 3243 N N . ALA B 1 31 ? -31.469 -11.641 -3.053 1 45.28 31 ALA B N 1
ATOM 3244 C CA . ALA B 1 31 ? -32.875 -11.984 -3.051 1 45.28 31 ALA B CA 1
ATOM 3245 C C . ALA B 1 31 ? -33.625 -11.281 -4.184 1 45.28 31 ALA B C 1
ATOM 3247 O O . ALA B 1 31 ? -34.5 -11.867 -4.828 1 45.28 31 ALA B O 1
ATOM 3248 N N . GLU B 1 32 ? -33.281 -10.117 -4.379 1 46.69 32 GLU B N 1
ATOM 3249 C CA . GLU B 1 32 ? -33.906 -9.406 -5.477 1 46.69 32 GLU B CA 1
ATOM 3250 C C . GLU B 1 32 ? -33.594 -10.047 -6.82 1 46.69 32 GLU B C 1
ATOM 3252 O O . GLU B 1 32 ? -34.469 -10.195 -7.676 1 46.69 32 GLU B O 1
ATOM 3257 N N . ILE B 1 33 ? -32.375 -10.453 -6.902 1 46.72 33 ILE B N 1
ATOM 3258 C CA . ILE B 1 33 ? -31.969 -11.117 -8.141 1 46.72 33 ILE B CA 1
ATOM 3259 C C . ILE B 1 33 ? -32.656 -12.484 -8.234 1 46.72 33 ILE B C 1
ATOM 3261 O O . ILE B 1 33 ? -33.156 -12.852 -9.289 1 46.72 33 ILE B O 1
ATOM 3265 N N . VAL B 1 34 ? -32.688 -13.094 -7.105 1 46.69 34 VAL B N 1
ATOM 3266 C CA . VAL B 1 34 ? -33.375 -14.383 -7.074 1 46.69 34 VAL B CA 1
ATOM 3267 C C . VAL B 1 34 ? -34.875 -14.195 -7.363 1 46.69 34 VAL B C 1
ATOM 3269 O O . VAL B 1 34 ? -35.438 -14.945 -8.148 1 46.69 34 VAL B O 1
ATOM 3272 N N . GLU B 1 35 ? -35.344 -13.156 -6.758 1 50.56 35 GLU B N 1
ATOM 3273 C CA . GLU B 1 35 ? -36.781 -12.883 -6.996 1 50.56 35 GLU B CA 1
ATOM 3274 C C . GLU B 1 35 ? -37.031 -12.508 -8.453 1 50.56 35 GLU B C 1
ATOM 3276 O O . GLU B 1 35 ? -38 -12.969 -9.062 1 50.56 35 GLU B O 1
ATOM 3281 N N . LYS B 1 36 ? -36.125 -11.773 -8.953 1 49 36 LYS B N 1
ATOM 3282 C CA . LYS B 1 36 ? -36.312 -11.367 -10.344 1 49 36 LYS B CA 1
ATOM 3283 C C . LYS B 1 36 ? -36.094 -12.539 -11.297 1 49 36 LYS B C 1
ATOM 3285 O O . LYS B 1 36 ? -36.781 -12.641 -12.32 1 49 36 LYS B O 1
ATOM 3290 N N . VAL B 1 37 ? -35.344 -13.391 -10.969 1 47.84 37 VAL B N 1
ATOM 3291 C CA . VAL B 1 37 ? -35.125 -14.602 -11.75 1 47.84 37 VAL B CA 1
ATOM 3292 C C . VAL B 1 37 ? -36.375 -15.5 -11.633 1 47.84 37 VAL B C 1
ATOM 3294 O O . VAL B 1 37 ? -36.844 -16.031 -12.633 1 47.84 37 VAL B O 1
ATOM 3297 N N . GLN B 1 38 ? -36.812 -15.531 -10.367 1 51.03 38 GLN B N 1
ATOM 3298 C CA . GLN B 1 38 ? -38 -16.344 -10.125 1 51.03 38 GLN B CA 1
ATOM 3299 C C . GLN B 1 38 ? -39.219 -15.773 -10.836 1 51.03 38 GLN B C 1
ATOM 3301 O O . GLN B 1 38 ? -40.062 -16.516 -11.344 1 51.03 38 GLN B O 1
ATOM 3306 N N . LYS B 1 39 ? -39.156 -14.438 -10.875 1 53.03 39 LYS B N 1
ATOM 3307 C CA . LYS B 1 39 ? -40.281 -13.789 -11.523 1 53.03 39 LYS B CA 1
ATOM 3308 C C . LYS B 1 39 ? -40.094 -13.734 -13.039 1 53.03 39 LYS B C 1
ATOM 3310 O O . LYS B 1 39 ? -40.969 -13.242 -13.758 1 53.03 39 LYS B O 1
ATOM 3315 N N . GLY B 1 40 ? -39.062 -14.289 -13.5 1 48.19 40 GLY B N 1
ATOM 3316 C CA . GLY B 1 40 ? -38.844 -14.352 -14.938 1 48.19 40 GLY B CA 1
ATOM 3317 C C . GLY B 1 40 ? -38.406 -13.023 -15.531 1 48.19 40 GLY B C 1
ATOM 3318 O O . GLY B 1 40 ? -38.469 -12.844 -16.75 1 48.19 40 GLY B O 1
ATOM 3319 N N . GLU B 1 41 ? -38.312 -12.031 -14.852 1 53.22 41 GLU B N 1
ATOM 3320 C CA . GLU B 1 41 ? -38 -10.695 -15.352 1 53.22 41 GLU B CA 1
ATOM 3321 C C . GLU B 1 41 ? -36.562 -10.625 -15.852 1 53.22 41 GLU B C 1
ATOM 3323 O O . GLU B 1 41 ? -36.219 -9.82 -16.734 1 53.22 41 GLU B O 1
ATOM 3328 N N . ILE B 1 42 ? -35.812 -11.211 -15.305 1 44 42 ILE B N 1
ATOM 3329 C CA . ILE B 1 42 ? -34.438 -11.414 -15.781 1 44 42 ILE B CA 1
ATOM 3330 C C . ILE B 1 42 ? -34.281 -12.852 -16.266 1 44 42 ILE B C 1
ATOM 3332 O O . ILE B 1 42 ? -34.656 -13.797 -15.57 1 44 42 ILE B O 1
ATOM 3336 N N . LYS B 1 43 ? -34.5 -13.055 -17.625 1 41.53 43 LYS B N 1
ATOM 3337 C CA . LYS B 1 43 ? -34.188 -14.359 -18.219 1 41.53 43 LYS B CA 1
ATOM 3338 C C . LYS B 1 43 ? -32.781 -14.797 -17.906 1 41.53 43 LYS B C 1
ATOM 3340 O O . LYS B 1 43 ? -31.812 -14.055 -18.156 1 41.53 43 LYS B O 1
ATOM 3345 N N . LEU B 1 44 ? -32.781 -15.719 -16.953 1 40.25 44 LEU B N 1
ATOM 3346 C CA . LEU B 1 44 ? -31.469 -16.359 -16.812 1 40.25 44 LEU B CA 1
ATOM 3347 C C . LEU B 1 44 ? -31.016 -16.953 -18.141 1 40.25 44 LEU B C 1
ATOM 3349 O O . LEU B 1 44 ? -31.812 -17.531 -18.875 1 40.25 44 LEU B O 1
ATOM 3353 N N . PRO B 1 45 ? -30.094 -16.453 -18.766 1 35.66 45 PRO B N 1
ATOM 3354 C CA . PRO B 1 45 ? -29.812 -17.203 -19.984 1 35.66 45 PRO B CA 1
ATOM 3355 C C . PRO B 1 45 ? -29.969 -18.719 -19.797 1 35.66 45 PRO B C 1
ATOM 3357 O O . PRO B 1 45 ? -29.75 -19.234 -18.703 1 35.66 45 PRO B O 1
ATOM 3360 N N . GLN B 1 46 ? -30.969 -19.391 -20.391 1 33.59 46 GLN B N 1
ATOM 3361 C CA . GLN B 1 46 ? -31.266 -20.828 -20.391 1 33.59 46 GLN B CA 1
ATOM 3362 C C . GLN B 1 46 ? -30 -21.641 -20.078 1 33.59 46 GLN B C 1
ATOM 3364 O O . GLN B 1 46 ? -30.062 -22.609 -19.328 1 33.59 46 GLN B O 1
ATOM 3369 N N . ASP B 1 47 ? -29.141 -22.047 -21.047 1 33.91 47 ASP B N 1
ATOM 3370 C CA . ASP B 1 47 ? -28.125 -23.078 -21.156 1 33.91 47 ASP B CA 1
ATOM 3371 C C . ASP B 1 47 ? -26.969 -22.812 -20.188 1 33.91 47 ASP B C 1
ATOM 3373 O O . ASP B 1 47 ? -26.016 -23.578 -20.125 1 33.91 47 ASP B O 1
ATOM 3377 N N . THR B 1 48 ? -26.344 -21.594 -20.125 1 34.69 48 THR B N 1
ATOM 3378 C CA . THR B 1 48 ? -25.125 -21.672 -19.328 1 34.69 48 THR B CA 1
ATOM 3379 C C . THR B 1 48 ? -25.453 -21.703 -17.844 1 34.69 48 THR B C 1
ATOM 3381 O O . THR B 1 48 ? -26 -20.719 -17.312 1 34.69 48 THR B O 1
ATOM 3384 N N . PRO B 1 49 ? -25.922 -22.781 -17.234 1 37.84 49 PRO B N 1
ATOM 3385 C CA . PRO B 1 49 ? -26.297 -22.906 -15.812 1 37.84 49 PRO B CA 1
ATOM 3386 C C . PRO B 1 49 ? -25.75 -21.766 -14.961 1 37.84 49 PRO B C 1
ATOM 3388 O O . PRO B 1 49 ? -26.406 -21.344 -14.008 1 37.84 49 PRO B O 1
ATOM 3391 N N . GLY B 1 50 ? -24.406 -21.781 -14.656 1 39.81 50 GLY B N 1
ATOM 3392 C CA . GLY B 1 50 ? -23.547 -21.219 -13.625 1 39.81 50 GLY B CA 1
ATOM 3393 C C . GLY B 1 50 ? -23.734 -19.719 -13.453 1 39.81 50 GLY B C 1
ATOM 3394 O O . GLY B 1 50 ? -23.672 -19.219 -12.328 1 39.81 50 GLY B O 1
ATOM 3395 N N . PHE B 1 51 ? -23.391 -18.766 -14.453 1 47.03 51 PHE B N 1
ATOM 3396 C CA . PHE B 1 51 ? -22.453 -17.656 -14.406 1 47.03 51 PHE B CA 1
ATOM 3397 C C . PHE B 1 51 ? -23.141 -16.406 -13.859 1 47.03 51 PHE B C 1
ATOM 3399 O O . PHE B 1 51 ? -23.797 -15.68 -14.602 1 47.03 51 PHE B O 1
ATOM 3406 N N . TRP B 1 52 ? -23.859 -16.516 -12.867 1 55.09 52 TRP B N 1
ATOM 3407 C CA . TRP B 1 52 ? -24.188 -15.211 -12.305 1 55.09 52 TRP B CA 1
ATOM 3408 C C . TRP B 1 52 ? -22.953 -14.344 -12.172 1 55.09 52 TRP B C 1
ATOM 3410 O O . TRP B 1 52 ? -21.969 -14.742 -11.531 1 55.09 52 TRP B O 1
ATOM 3420 N N . GLN B 1 53 ? -22.953 -13.453 -13.117 1 63.97 53 GLN B N 1
ATOM 3421 C CA . GLN B 1 53 ? -21.891 -12.484 -12.883 1 63.97 53 GLN B CA 1
ATOM 3422 C C . GLN B 1 53 ? -22.344 -11.375 -11.945 1 63.97 53 GLN B C 1
ATOM 3424 O O . GLN B 1 53 ? -23.297 -10.656 -12.242 1 63.97 53 GLN B O 1
ATOM 3429 N N . MET B 1 54 ? -21.938 -11.391 -10.789 1 69.25 54 MET B N 1
ATOM 3430 C CA . MET B 1 54 ? -22.266 -10.383 -9.781 1 69.25 54 MET B CA 1
ATOM 3431 C C . MET B 1 54 ? -21.484 -9.094 -10.031 1 69.25 54 MET B C 1
ATOM 3433 O O . MET B 1 54 ? -20.297 -9.133 -10.328 1 69.25 54 MET B O 1
ATOM 3437 N N . ASN B 1 55 ? -22.266 -8.031 -10 1 71.38 55 ASN B N 1
ATOM 3438 C CA . ASN B 1 55 ? -21.656 -6.738 -10.289 1 71.38 55 ASN B CA 1
ATOM 3439 C C . ASN B 1 55 ? -21.25 -6.012 -9.008 1 71.38 55 ASN B C 1
ATOM 3441 O O . ASN B 1 55 ? -21.703 -6.355 -7.922 1 71.38 55 ASN B O 1
ATOM 3445 N N . GLU B 1 56 ? -20.406 -5.055 -9.078 1 76.19 56 GLU B N 1
ATOM 3446 C CA . GLU B 1 56 ? -19.859 -4.305 -7.953 1 76.19 56 GLU B CA 1
ATOM 3447 C C . GLU B 1 56 ? -20.938 -3.49 -7.246 1 76.19 56 GLU B C 1
ATOM 3449 O O . GLU B 1 56 ? -20.891 -3.297 -6.031 1 76.19 56 GLU B O 1
ATOM 3454 N N . TYR B 1 57 ? -21.891 -2.996 -7.977 1 70.31 57 TYR B N 1
ATOM 3455 C CA . TYR B 1 57 ? -22.906 -2.09 -7.438 1 70.31 57 TYR B CA 1
ATOM 3456 C C . TYR B 1 57 ? -23.703 -2.762 -6.328 1 70.31 57 TYR B C 1
ATOM 3458 O O . TYR B 1 57 ? -24.172 -2.096 -5.402 1 70.31 57 TYR B O 1
ATOM 3466 N N . SER B 1 58 ? -23.75 -4.02 -6.434 1 68.62 58 SER B N 1
ATOM 3467 C CA . SER B 1 58 ? -24.578 -4.75 -5.477 1 68.62 58 SER B CA 1
ATOM 3468 C C . SER B 1 58 ? -23.812 -5.02 -4.184 1 68.62 58 SER B C 1
ATOM 3470 O O . SER B 1 58 ? -24.422 -5.34 -3.158 1 68.62 58 SER B O 1
ATOM 3472 N N . PHE B 1 59 ? -22.562 -4.844 -4.238 1 76.62 59 PHE B N 1
ATOM 3473 C CA . PHE B 1 59 ? -21.781 -5.344 -3.113 1 76.62 59 PHE B CA 1
ATOM 3474 C C . PHE B 1 59 ? -21.016 -4.211 -2.445 1 76.62 59 PHE B C 1
ATOM 3476 O O . PHE B 1 59 ? -20.625 -4.324 -1.283 1 76.62 59 PHE B O 1
ATOM 3483 N N . PHE B 1 60 ? -20.781 -3.148 -3.139 1 82.31 60 PHE B N 1
ATOM 3484 C CA . PHE B 1 60 ? -19.969 -2.057 -2.607 1 82.31 60 PHE B CA 1
ATOM 3485 C C . PHE B 1 60 ? -20.812 -0.804 -2.41 1 82.31 60 PHE B C 1
ATOM 3487 O O . PHE B 1 60 ? -21.641 -0.461 -3.264 1 82.31 60 PHE B O 1
ATOM 3494 N N . GLU B 1 61 ? -20.609 -0.182 -1.256 1 78 61 GLU B N 1
ATOM 3495 C CA . GLU B 1 61 ? -21.078 1.195 -1.143 1 78 61 GLU B CA 1
ATOM 3496 C C . GLU B 1 61 ? -20.281 2.131 -2.035 1 78 61 GLU B C 1
ATOM 3498 O O . GLU B 1 61 ? -19.188 1.769 -2.504 1 78 61 GLU B O 1
ATOM 3503 N N . GLU B 1 62 ? -20.828 3.227 -2.205 1 72.69 62 GLU B N 1
ATOM 3504 C CA . GLU B 1 62 ? -20.266 4.176 -3.154 1 72.69 62 GLU B CA 1
ATOM 3505 C C . GLU B 1 62 ? -18.844 4.562 -2.76 1 72.69 62 GLU B C 1
ATOM 3507 O O . GLU B 1 62 ? -17.969 4.703 -3.621 1 72.69 62 GLU B O 1
ATOM 3512 N N . ASP B 1 63 ? -18.547 4.645 -1.549 1 73.12 63 ASP B N 1
ATOM 3513 C CA . ASP B 1 63 ? -17.25 5.137 -1.103 1 73.12 63 ASP B CA 1
ATOM 3514 C C . ASP B 1 63 ? -16.344 3.986 -0.646 1 73.12 63 ASP B C 1
ATOM 3516 O O . ASP B 1 63 ? -15.328 4.211 0.004 1 73.12 63 ASP B O 1
ATOM 3520 N N . GLU B 1 64 ? -16.75 2.768 -1.059 1 84.62 64 GLU B N 1
ATOM 3521 C CA . GLU B 1 64 ? -15.969 1.616 -0.617 1 84.62 64 GLU B CA 1
ATOM 3522 C C . GLU B 1 64 ? -15.156 1.022 -1.768 1 84.62 64 GLU B C 1
ATOM 3524 O O . GLU B 1 64 ? -15.672 0.869 -2.879 1 84.62 64 GLU B O 1
ATOM 3529 N N . ASP B 1 65 ? -13.906 0.812 -1.519 1 87.69 65 ASP B N 1
ATOM 3530 C CA . ASP B 1 65 ? -13.047 0.078 -2.441 1 87.69 65 ASP B CA 1
ATOM 3531 C C . ASP B 1 65 ? -12.906 -1.383 -2.02 1 87.69 65 ASP B C 1
ATOM 3533 O O . ASP B 1 65 ? -12.727 -2.264 -2.861 1 87.69 65 ASP B O 1
ATOM 3537 N N . ILE B 1 66 ? -12.938 -1.562 -0.734 1 91.56 66 ILE B N 1
ATOM 3538 C CA . ILE B 1 66 ? -12.852 -2.885 -0.123 1 91.56 66 ILE B CA 1
ATOM 3539 C C . ILE B 1 66 ? -14.008 -3.074 0.857 1 91.56 66 ILE B C 1
ATOM 3541 O O . ILE B 1 66 ? -14.344 -2.162 1.613 1 91.56 66 ILE B O 1
ATOM 3545 N N . CYS B 1 67 ? -14.617 -4.141 0.782 1 91.12 67 CYS B N 1
ATOM 3546 C CA . CYS B 1 67 ? -15.641 -4.461 1.767 1 91.12 67 CYS B CA 1
ATOM 3547 C C . CYS B 1 67 ? -15.438 -5.863 2.334 1 91.12 67 CYS B C 1
ATOM 3549 O O . CYS B 1 67 ? -14.797 -6.703 1.702 1 91.12 67 CYS B O 1
ATOM 3551 N N . VAL B 1 68 ? -15.875 -6.09 3.525 1 91.75 68 VAL B N 1
ATOM 3552 C CA . VAL B 1 68 ? -15.742 -7.359 4.23 1 91.75 68 VAL B CA 1
ATOM 3553 C C . VAL B 1 68 ? -17.109 -7.875 4.645 1 91.75 68 VAL B C 1
ATOM 3555 O O . VAL B 1 68 ? -17.906 -7.141 5.238 1 91.75 68 VAL B O 1
ATOM 3558 N N . TYR B 1 69 ? -17.297 -9.141 4.301 1 86.19 69 TYR B N 1
ATOM 3559 C CA . TYR B 1 69 ? -18.562 -9.781 4.66 1 86.19 69 TYR B CA 1
ATOM 3560 C C . TYR B 1 69 ? -18.312 -11.117 5.348 1 86.19 69 TYR B C 1
ATOM 3562 O O . TYR B 1 69 ? -17.281 -11.75 5.133 1 86.19 69 TYR B O 1
ATOM 3570 N N . LEU B 1 70 ? -19.297 -11.406 6.152 1 87.69 70 LEU B N 1
ATOM 3571 C CA . LEU B 1 70 ? -19.266 -12.711 6.809 1 87.69 70 LEU B CA 1
ATOM 3572 C C . LEU B 1 70 ? -20.344 -13.633 6.238 1 87.69 70 LEU B C 1
ATOM 3574 O O . LEU B 1 70 ? -21.516 -13.266 6.184 1 87.69 70 LEU B O 1
ATOM 3578 N N . ASP B 1 71 ? -19.906 -14.727 5.68 1 78.94 71 ASP B N 1
ATOM 3579 C CA . ASP B 1 71 ? -20.828 -15.789 5.305 1 78.94 71 ASP B CA 1
ATOM 3580 C C . ASP B 1 71 ? -20.953 -16.828 6.414 1 78.94 71 ASP B C 1
ATOM 3582 O O . ASP B 1 71 ? -19.938 -17.281 6.957 1 78.94 71 ASP B O 1
ATOM 3586 N N . PHE B 1 72 ? -22.188 -17 6.828 1 65 72 PHE B N 1
ATOM 3587 C CA . PHE B 1 72 ? -22.5 -18.047 7.805 1 65 72 PHE B CA 1
ATOM 3588 C C . PHE B 1 72 ? -23.844 -18.688 7.512 1 65 72 PHE B C 1
ATOM 3590 O O . PHE B 1 72 ? -24.625 -18.172 6.711 1 65 72 PHE B O 1
ATOM 3597 N N . ARG B 1 73 ? -23.922 -19.906 7.836 1 59.88 73 ARG B N 1
ATOM 3598 C CA . ARG B 1 73 ? -25.156 -20.625 7.539 1 59.88 73 ARG B CA 1
ATOM 3599 C C . ARG B 1 73 ? -26.375 -19.906 8.102 1 59.88 73 ARG B C 1
ATOM 3601 O O . ARG B 1 73 ? -26.469 -19.688 9.312 1 59.88 73 ARG B O 1
ATOM 3608 N N . ASN B 1 74 ? -26.609 -18.656 7.582 1 51.34 74 ASN B N 1
ATOM 3609 C CA . ASN B 1 74 ? -27.812 -18.047 8.133 1 51.34 74 ASN B CA 1
ATOM 3610 C C . ASN B 1 74 ? -29.078 -18.766 7.668 1 51.34 74 ASN B C 1
ATOM 3612 O O . ASN B 1 74 ? -29.078 -19.391 6.602 1 51.34 74 ASN B O 1
ATOM 3616 N N . GLN B 1 75 ? -30.078 -18.891 8.656 1 41.47 75 GLN B N 1
ATOM 3617 C CA . GLN B 1 75 ? -31.438 -19.391 8.492 1 41.47 75 GLN B CA 1
ATOM 3618 C C . GLN B 1 75 ? -32.156 -18.688 7.336 1 41.47 75 GLN B C 1
ATOM 3620 O O . GLN B 1 75 ? -33.031 -19.266 6.719 1 41.47 75 GLN B O 1
ATOM 3625 N N . VAL B 1 76 ? -31.812 -17.516 7.195 1 36.72 76 VAL B N 1
ATOM 3626 C CA . VAL B 1 76 ? -32.719 -16.828 6.281 1 36.72 76 VAL B CA 1
ATOM 3627 C C . VAL B 1 76 ? -32.5 -17.344 4.859 1 36.72 76 VAL B C 1
ATOM 3629 O O . VAL B 1 76 ? -33.469 -17.531 4.113 1 36.72 76 VAL B O 1
ATOM 3632 N N . PHE B 1 77 ? -31.234 -17.328 4.434 1 38.94 77 PHE B N 1
ATOM 3633 C CA . PHE B 1 77 ? -31.125 -18.031 3.156 1 38.94 77 PHE B CA 1
ATOM 3634 C C . PHE B 1 77 ? -31.5 -19.5 3.307 1 38.94 77 PHE B C 1
ATOM 3636 O O . PHE B 1 77 ? -31.594 -20.219 2.314 1 38.94 77 PHE B O 1
ATOM 3643 N N . SER B 1 78 ? -31.469 -19.828 4.5 1 35.16 78 SER B N 1
ATOM 3644 C CA . SER B 1 78 ? -32.062 -21.141 4.781 1 35.16 78 SER B CA 1
ATOM 3645 C C . SER B 1 78 ? -33.562 -21.156 4.504 1 35.16 78 SER B C 1
ATOM 3647 O O . SER B 1 78 ? -34.156 -22.219 4.398 1 35.16 78 SER B O 1
ATOM 3649 N N . ARG B 1 79 ? -34.188 -20 4.828 1 32.03 79 ARG B N 1
ATOM 3650 C CA . ARG B 1 79 ? -35.625 -20.047 4.582 1 32.03 79 ARG B CA 1
ATOM 3651 C C . ARG B 1 79 ? -35.906 -20.078 3.088 1 32.03 79 ARG B C 1
ATOM 3653 O O . ARG B 1 79 ? -37.094 -20.047 2.682 1 32.03 79 ARG B O 1
ATOM 3660 N N . ALA B 1 80 ? -35.156 -19.234 2.258 1 32.5 80 ALA B N 1
ATOM 3661 C CA . ALA B 1 80 ? -35.656 -19.781 0.998 1 32.5 80 ALA B CA 1
ATOM 3662 C C . ALA B 1 80 ? -35.781 -21.297 1.054 1 32.5 80 ALA B C 1
ATOM 3664 O O . ALA B 1 80 ? -34.781 -21.984 1.254 1 32.5 80 ALA B O 1
ATOM 3665 N N . ASP B 1 81 ? -36.75 -21.781 1.696 1 34.25 81 ASP B N 1
ATOM 3666 C CA . ASP B 1 81 ? -37.312 -23.109 1.927 1 34.25 81 ASP B CA 1
ATOM 3667 C C . ASP B 1 81 ? -36.594 -24.156 1.094 1 34.25 81 ASP B C 1
ATOM 3669 O O . ASP B 1 81 ? -36.188 -25.188 1.619 1 34.25 81 ASP B O 1
ATOM 3673 N N . SER B 1 82 ? -37.219 -24.375 -0.215 1 32.72 82 SER B N 1
ATOM 3674 C CA . SER B 1 82 ? -37.094 -25.469 -1.174 1 32.72 82 SER B CA 1
ATOM 3675 C C . SER B 1 82 ? -35.688 -25.562 -1.746 1 32.72 82 SER B C 1
ATOM 3677 O O . SER B 1 82 ? -35.406 -26.422 -2.588 1 32.72 82 SER B O 1
ATOM 3679 N N . LEU B 1 83 ? -34.969 -24.391 -1.897 1 34.81 83 LEU B N 1
ATOM 3680 C CA . LEU B 1 83 ? -33.656 -24.766 -2.43 1 34.81 83 LEU B CA 1
ATOM 3681 C C . LEU B 1 83 ? -32.812 -25.469 -1.367 1 34.81 83 LEU B C 1
ATOM 3683 O O . LEU B 1 83 ? -32.406 -24.844 -0.397 1 34.81 83 LEU B O 1
ATOM 3687 N N . ASP B 1 84 ? -33.156 -26.594 -0.864 1 35.16 84 ASP B N 1
ATOM 3688 C CA . ASP B 1 84 ? -32.344 -27.609 -0.208 1 35.16 84 ASP B CA 1
ATOM 3689 C C . ASP B 1 84 ? -30.859 -27.391 -0.455 1 35.16 84 ASP B C 1
ATOM 3691 O O . ASP B 1 84 ? -30.344 -27.672 -1.54 1 35.16 84 ASP B O 1
ATOM 3695 N N . LYS B 1 85 ? -30.312 -26.297 -0.068 1 41.28 85 LYS B N 1
ATOM 3696 C CA . LYS B 1 85 ? -28.859 -26.312 -0.027 1 41.28 85 LYS B CA 1
ATOM 3697 C C . LYS B 1 85 ? -28.328 -27.688 0.346 1 41.28 85 LYS B C 1
ATOM 3699 O O . LYS B 1 85 ? -27.25 -27.797 0.945 1 41.28 85 LYS B O 1
ATOM 3704 N N . THR B 1 86 ? -29.062 -28.672 0.447 1 37.72 86 THR B N 1
ATOM 3705 C CA . THR B 1 86 ? -28.531 -30.031 0.382 1 37.72 86 THR B CA 1
ATOM 3706 C C . THR B 1 86 ? -27.484 -30.156 -0.717 1 37.72 86 THR B C 1
ATOM 3708 O O . THR B 1 86 ? -27.422 -29.312 -1.62 1 37.72 86 THR B O 1
ATOM 3711 N N . LYS B 1 87 ? -26.594 -31.188 -0.622 1 46.53 87 LYS B N 1
ATOM 3712 C CA . LYS B 1 87 ? -25.5 -31.594 -1.494 1 46.53 87 LYS B CA 1
ATOM 3713 C C . LYS B 1 87 ? -25.797 -31.25 -2.949 1 46.53 87 LYS B C 1
ATOM 3715 O O . LYS B 1 87 ? -24.906 -30.844 -3.693 1 46.53 87 LYS B O 1
ATOM 3720 N N . SER B 1 88 ? -27.047 -31.484 -3.344 1 43.5 88 SER B N 1
ATOM 3721 C CA . SER B 1 88 ? -27.312 -31.625 -4.773 1 43.5 88 SER B CA 1
ATOM 3722 C C . SER B 1 88 ? -27.391 -30.266 -5.457 1 43.5 88 SER B C 1
ATOM 3724 O O . SER B 1 88 ? -27 -30.125 -6.617 1 43.5 88 SER B O 1
ATOM 3726 N N . HIS B 1 89 ? -27.734 -29.125 -4.734 1 48.75 89 HIS B N 1
ATOM 3727 C CA . HIS B 1 89 ? -28.062 -27.953 -5.523 1 48.75 89 HIS B CA 1
ATOM 3728 C C . HIS B 1 89 ? -26.938 -26.922 -5.496 1 48.75 89 HIS B C 1
ATOM 3730 O O . HIS B 1 89 ? -26.984 -25.922 -6.211 1 48.75 89 HIS B O 1
ATOM 3736 N N . PHE B 1 90 ? -26.047 -27.156 -4.688 1 54.88 90 PHE B N 1
ATOM 3737 C CA . PHE B 1 90 ? -24.953 -26.188 -4.57 1 54.88 90 PHE B CA 1
ATOM 3738 C C . PHE B 1 90 ? -24.188 -26.078 -5.887 1 54.88 90 PHE B C 1
ATOM 3740 O O . PHE B 1 90 ? -23.75 -24.984 -6.258 1 54.88 90 PHE B O 1
ATOM 3747 N N . LYS B 1 91 ? -24.25 -27.109 -6.605 1 58.59 91 LYS B N 1
ATOM 3748 C CA . LYS B 1 91 ? -23.594 -27.141 -7.906 1 58.59 91 LYS B CA 1
ATOM 3749 C C . LYS B 1 91 ? -24.359 -26.297 -8.922 1 58.59 91 LYS B C 1
ATOM 3751 O O . LYS B 1 91 ? -23.797 -25.906 -9.953 1 58.59 91 LYS B O 1
ATOM 3756 N N . GLU B 1 92 ? -25.594 -26.016 -8.453 1 58.06 92 GLU B N 1
ATOM 3757 C CA . GLU B 1 92 ? -26.469 -25.359 -9.43 1 58.06 92 GLU B CA 1
ATOM 3758 C C . GLU B 1 92 ? -26.344 -23.844 -9.352 1 58.06 92 GLU B C 1
ATOM 3760 O O . GLU B 1 92 ? -26.734 -23.125 -10.281 1 58.06 92 GLU B O 1
ATOM 3765 N N . TYR B 1 93 ? -25.609 -23.438 -8.312 1 65.12 93 TYR B N 1
ATOM 3766 C CA . TYR B 1 93 ? -25.625 -21.984 -8.164 1 65.12 93 TYR B CA 1
ATOM 3767 C C . TYR B 1 93 ? -24.234 -21.406 -8.305 1 65.12 93 TYR B C 1
ATOM 3769 O O . TYR B 1 93 ? -23.812 -20.562 -7.496 1 65.12 93 TYR B O 1
ATOM 3777 N N . LEU B 1 94 ? -23.609 -21.859 -9.367 1 73.12 94 LEU B N 1
ATOM 3778 C CA . LEU B 1 94 ? -22.297 -21.297 -9.664 1 73.12 94 LEU B CA 1
ATOM 3779 C C . LEU B 1 94 ? -22.406 -19.828 -10.047 1 73.12 94 LEU B C 1
ATOM 3781 O O . LEU B 1 94 ? -23.359 -19.422 -10.734 1 73.12 94 LEU B O 1
ATOM 3785 N N . HIS B 1 95 ? -21.578 -19.016 -9.492 1 75.12 95 HIS B N 1
ATOM 3786 C CA . HIS B 1 95 ? -21.578 -17.609 -9.836 1 75.12 95 HIS B CA 1
ATOM 3787 C C . HIS B 1 95 ? -20.156 -17.094 -10.047 1 75.12 95 HIS B C 1
ATOM 3789 O O . HIS B 1 95 ? -19.188 -17.75 -9.648 1 75.12 95 HIS B O 1
ATOM 3795 N N . SER B 1 96 ? -20.047 -16.062 -10.852 1 76.44 96 SER B N 1
ATOM 3796 C CA . SER B 1 96 ? -18.812 -15.297 -11.023 1 76.44 96 SER B CA 1
ATOM 3797 C C . SER B 1 96 ? -19.016 -13.836 -10.656 1 76.44 96 SER B C 1
ATOM 3799 O O . SER B 1 96 ? -20.125 -13.398 -10.391 1 76.44 96 SER B O 1
ATOM 3801 N N . HIS B 1 97 ? -18.016 -13.156 -10.461 1 76.19 97 HIS B N 1
ATOM 3802 C CA . HIS B 1 97 ? -18.109 -11.75 -10.078 1 76.19 97 HIS B CA 1
ATOM 3803 C C . HIS B 1 97 ? -17.094 -10.914 -10.844 1 76.19 97 HIS B C 1
ATOM 3805 O O . HIS B 1 97 ? -16.047 -11.422 -11.266 1 76.19 97 HIS B O 1
ATOM 3811 N N . GLU B 1 98 ? -17.484 -9.617 -10.961 1 75.88 98 GLU B N 1
ATOM 3812 C CA . GLU B 1 98 ? -16.641 -8.648 -11.648 1 75.88 98 GLU B CA 1
ATOM 3813 C C . GLU B 1 98 ? -15.562 -8.086 -10.719 1 75.88 98 GLU B C 1
ATOM 3815 O O . GLU B 1 98 ? -14.711 -7.309 -11.141 1 75.88 98 GLU B O 1
ATOM 3820 N N . PHE B 1 99 ? -15.68 -8.422 -9.516 1 81.06 99 PHE B N 1
ATOM 3821 C CA . PHE B 1 99 ? -14.75 -7.926 -8.508 1 81.06 99 PHE B CA 1
ATOM 3822 C C . PHE B 1 99 ? -13.875 -9.055 -7.98 1 81.06 99 PHE B C 1
ATOM 3824 O O . PHE B 1 99 ? -14.125 -10.227 -8.266 1 81.06 99 PHE B O 1
ATOM 3831 N N . PHE B 1 100 ? -12.867 -8.688 -7.328 1 84.88 100 PHE B N 1
ATOM 3832 C CA . PHE B 1 100 ? -11.969 -9.672 -6.727 1 84.88 100 PHE B CA 1
ATOM 3833 C C . PHE B 1 100 ? -12.492 -10.109 -5.363 1 84.88 100 PHE B C 1
ATOM 3835 O O . PHE B 1 100 ? -12.992 -9.297 -4.59 1 84.88 100 PHE B O 1
ATOM 3842 N N . GLU B 1 101 ? -12.375 -11.422 -5.18 1 87.31 101 GLU B N 1
ATOM 3843 C CA . GLU B 1 101 ? -12.867 -11.992 -3.93 1 87.31 101 GLU B CA 1
ATOM 3844 C C . GLU B 1 101 ? -11.828 -12.898 -3.287 1 87.31 101 GLU B C 1
ATOM 3846 O O . GLU B 1 101 ? -11.25 -13.766 -3.955 1 87.31 101 GLU B O 1
ATOM 3851 N N . LEU B 1 102 ? -11.547 -12.656 -2.039 1 91.88 102 LEU B N 1
ATOM 3852 C CA . LEU B 1 102 ? -10.703 -13.5 -1.205 1 91.88 102 LEU B CA 1
ATOM 3853 C C . LEU B 1 102 ? -11.5 -14.102 -0.052 1 91.88 102 LEU B C 1
ATOM 3855 O O . LEU B 1 102 ? -12.117 -13.367 0.726 1 91.88 102 LEU B O 1
ATOM 3859 N N . PHE B 1 103 ? -11.461 -15.477 0.065 1 91.69 103 PHE B N 1
ATOM 3860 C CA . PHE B 1 103 ? -12.094 -16.188 1.17 1 91.69 103 PHE B CA 1
ATOM 3861 C C . PHE B 1 103 ? -11.078 -16.5 2.264 1 91.69 103 PHE B C 1
ATOM 3863 O O . PHE B 1 103 ? -9.938 -16.859 1.973 1 91.69 103 PHE B O 1
ATOM 3870 N N . TYR B 1 104 ? -11.586 -16.281 3.428 1 95.94 104 TYR B N 1
ATOM 3871 C CA . TYR B 1 104 ? -10.82 -16.719 4.59 1 95.94 104 TYR B CA 1
ATOM 3872 C C . TYR B 1 104 ? -11.688 -17.5 5.555 1 95.94 104 TYR B C 1
ATOM 3874 O O . TYR B 1 104 ? -12.633 -16.969 6.133 1 95.94 104 TYR B O 1
ATOM 3882 N N . VAL B 1 105 ? -11.336 -18.797 5.738 1 95.75 105 VAL B N 1
ATOM 3883 C CA . VAL B 1 105 ? -12.086 -19.641 6.676 1 95.75 105 VAL B CA 1
ATOM 3884 C C . VAL B 1 105 ? -11.648 -19.312 8.109 1 95.75 105 VAL B C 1
ATOM 3886 O O . VAL B 1 105 ? -10.664 -19.875 8.602 1 95.75 105 VAL B O 1
ATOM 3889 N N . TYR B 1 106 ? -12.453 -18.5 8.727 1 95.5 106 TYR B N 1
ATOM 3890 C CA . TYR B 1 106 ? -12.125 -18.047 10.07 1 95.5 106 TYR B CA 1
ATOM 3891 C C . TYR B 1 106 ? -12.32 -19.156 11.094 1 95.5 106 TYR B C 1
ATOM 3893 O O . TYR B 1 106 ? -11.5 -19.328 12 1 95.5 106 TYR B O 1
ATOM 3901 N N . SER B 1 107 ? -13.359 -19.891 11.008 1 94.62 107 SER B N 1
ATOM 3902 C CA . SER B 1 107 ? -13.633 -21.031 11.867 1 94.62 107 SER B CA 1
ATOM 3903 C C . SER B 1 107 ? -14.422 -22.109 11.117 1 94.62 107 SER B C 1
ATOM 3905 O O . SER B 1 107 ? -15.055 -21.812 10.102 1 94.62 107 SER B O 1
ATOM 3907 N N . GLY B 1 108 ? -14.328 -23.391 11.57 1 93.69 108 GLY B N 1
ATOM 3908 C CA . GLY B 1 108 ? -15.039 -24.484 10.945 1 93.69 108 GLY B CA 1
ATOM 3909 C C . GLY B 1 108 ? -14.406 -24.953 9.648 1 93.69 108 GLY B C 1
ATOM 3910 O O . GLY B 1 108 ? -13.18 -24.984 9.523 1 93.69 108 GLY B O 1
ATOM 3911 N N . THR B 1 109 ? -15.352 -25.5 8.797 1 92.94 109 THR B N 1
ATOM 3912 C CA . THR B 1 109 ? -14.93 -26.031 7.5 1 92.94 109 THR B CA 1
ATOM 3913 C C . THR B 1 109 ? -15.891 -25.594 6.398 1 92.94 109 THR B C 1
ATOM 3915 O O . THR B 1 109 ? -17.109 -25.766 6.523 1 92.94 109 THR B O 1
ATOM 3918 N N . CYS B 1 110 ? -15.266 -25.016 5.336 1 89.44 110 CYS B N 1
ATOM 3919 C CA . CYS B 1 110 ? -16.047 -24.578 4.191 1 89.44 110 CYS B CA 1
ATOM 3920 C C . CYS B 1 110 ? -15.883 -25.516 3.012 1 89.44 110 CYS B C 1
ATOM 3922 O O . CYS B 1 110 ? -14.812 -26.094 2.818 1 89.44 110 CYS B O 1
ATOM 3924 N N . HIS B 1 111 ? -16.969 -25.734 2.309 1 86.69 111 HIS B N 1
ATOM 3925 C CA . HIS B 1 111 ? -16.906 -26.5 1.073 1 86.69 111 HIS B CA 1
ATOM 3926 C C . HIS B 1 111 ? -17.078 -25.609 -0.147 1 86.69 111 HIS B C 1
ATOM 3928 O O . HIS B 1 111 ? -17.938 -24.719 -0.149 1 86.69 111 HIS B O 1
ATOM 3934 N N . CYS B 1 112 ? -16.234 -25.812 -1.126 1 84.25 112 CYS B N 1
ATOM 3935 C CA . CYS B 1 112 ? -16.281 -25.016 -2.35 1 84.25 112 CYS B CA 1
ATOM 3936 C C . CYS B 1 112 ? -16.375 -25.906 -3.578 1 84.25 112 CYS B C 1
ATOM 3938 O O . CYS B 1 112 ? -15.766 -26.984 -3.607 1 84.25 112 CYS B O 1
ATOM 3940 N N . TYR B 1 113 ? -17.234 -25.484 -4.438 1 80.38 113 TYR B N 1
ATOM 3941 C CA . TYR B 1 113 ? -17.359 -26.188 -5.711 1 80.38 113 TYR B CA 1
ATOM 3942 C C . TYR B 1 113 ? -16.875 -25.328 -6.867 1 80.38 113 TYR B C 1
ATOM 3944 O O . TYR B 1 113 ? -17.328 -24.188 -7.039 1 80.38 113 TYR B O 1
ATOM 3952 N N . PHE B 1 114 ? -15.906 -25.828 -7.516 1 78.69 114 PHE B N 1
ATOM 3953 C CA . PHE B 1 114 ? -15.414 -25.141 -8.703 1 78.69 114 PHE B CA 1
ATOM 3954 C C . PHE B 1 114 ? -14.867 -26.125 -9.719 1 78.69 114 PHE B C 1
ATOM 3956 O O . PHE B 1 114 ? -14.25 -27.125 -9.352 1 78.69 114 PHE B O 1
ATOM 3963 N N . ASP B 1 115 ? -15.078 -25.812 -11 1 77.81 115 ASP B N 1
ATOM 3964 C CA . ASP B 1 115 ? -14.594 -26.609 -12.125 1 77.81 115 ASP B CA 1
ATOM 3965 C C . ASP B 1 115 ? -14.977 -28.078 -11.961 1 77.81 115 ASP B C 1
ATOM 3967 O O . ASP B 1 115 ? -14.141 -28.969 -12.125 1 77.81 115 ASP B O 1
ATOM 3971 N N . GLY B 1 116 ? -16.125 -28.328 -11.5 1 76.94 116 GLY B N 1
ATOM 3972 C CA . GLY B 1 116 ? -16.688 -29.672 -11.406 1 76.94 116 GLY B CA 1
ATOM 3973 C C . GLY B 1 116 ? -16.156 -30.453 -10.219 1 76.94 116 GLY B C 1
ATOM 3974 O O . GLY B 1 116 ? -16.438 -31.656 -10.086 1 76.94 116 GLY B O 1
ATOM 3975 N N . ARG B 1 117 ? -15.414 -29.844 -9.414 1 83.62 117 ARG B N 1
ATOM 3976 C CA . ARG B 1 117 ? -14.828 -30.516 -8.258 1 83.62 117 ARG B CA 1
ATOM 3977 C C . ARG B 1 117 ? -15.203 -29.812 -6.961 1 83.62 117 ARG B C 1
ATOM 3979 O O . ARG B 1 117 ? -15.445 -28.609 -6.949 1 83.62 117 ARG B O 1
ATOM 3986 N N . GLU B 1 118 ? -15.281 -30.688 -5.953 1 85 118 GLU B N 1
ATOM 3987 C CA . GLU B 1 118 ? -15.547 -30.172 -4.613 1 85 118 GLU B CA 1
ATOM 3988 C C . GLU B 1 118 ? -14.273 -30.125 -3.771 1 85 118 GLU B C 1
ATOM 3990 O O . GLU B 1 118 ? -13.484 -31.078 -3.785 1 85 118 GLU B O 1
ATOM 3995 N N . PHE B 1 119 ? -14.102 -29.047 -3.105 1 87.25 119 PHE B N 1
ATOM 3996 C CA . PHE B 1 119 ? -12.945 -28.859 -2.236 1 87.25 119 PHE B CA 1
ATOM 3997 C C . PHE B 1 119 ? -13.383 -28.578 -0.804 1 87.25 119 PHE B C 1
ATOM 3999 O O . PHE B 1 119 ? -14.328 -27.828 -0.577 1 87.25 119 PHE B O 1
ATOM 4006 N N . ARG B 1 120 ? -12.742 -29.297 0.059 1 91.25 120 ARG B N 1
ATOM 4007 C CA . ARG B 1 120 ? -12.922 -29.031 1.479 1 91.25 120 ARG B CA 1
ATOM 4008 C C . ARG B 1 120 ? -11.867 -28.047 1.988 1 91.25 120 ARG B C 1
ATOM 4010 O O . ARG B 1 120 ? -10.672 -28.328 1.898 1 91.25 120 ARG B O 1
ATOM 4017 N N . LEU B 1 121 ? -12.328 -26.938 2.564 1 92.5 121 LEU B N 1
ATOM 4018 C CA . LEU B 1 121 ? -11.422 -25.891 3.035 1 92.5 121 LEU B CA 1
ATOM 4019 C C . LEU B 1 121 ? -11.453 -25.797 4.559 1 92.5 121 LEU B C 1
ATOM 4021 O O . LEU B 1 121 ? -12.438 -25.328 5.137 1 92.5 121 LEU B O 1
ATOM 4025 N N . PRO B 1 122 ? -10.43 -26.219 5.215 1 94.44 122 PRO B N 1
ATOM 4026 C CA . PRO B 1 122 ? -10.391 -26.141 6.68 1 94.44 122 PRO B CA 1
ATOM 4027 C C . PRO B 1 122 ? -10.117 -24.719 7.191 1 94.44 122 PRO B C 1
ATOM 4029 O O . PRO B 1 122 ? -9.773 -23.844 6.406 1 94.44 122 PRO B O 1
ATOM 4032 N N . LYS B 1 123 ? -10.227 -24.562 8.547 1 95.31 123 LYS B N 1
ATOM 4033 C CA . LYS B 1 123 ? -9.898 -23.297 9.211 1 95.31 123 LYS B CA 1
ATOM 4034 C C . LYS B 1 123 ? -8.516 -22.812 8.805 1 95.31 123 LYS B C 1
ATOM 4036 O O . LYS B 1 123 ? -7.57 -23.594 8.727 1 95.31 123 LYS B O 1
ATOM 4041 N N . GLY B 1 124 ? -8.453 -21.5 8.469 1 95.56 124 GLY B N 1
ATOM 4042 C CA . GLY B 1 124 ? -7.164 -20.906 8.156 1 95.56 124 GLY B CA 1
ATOM 4043 C C . GLY B 1 124 ? -6.871 -20.875 6.664 1 95.56 124 GLY B C 1
ATOM 4044 O O . GLY B 1 124 ? -5.871 -20.297 6.238 1 95.56 124 GLY B O 1
ATOM 4045 N N . THR B 1 125 ? -7.746 -21.438 5.867 1 95.31 125 THR B N 1
ATOM 4046 C CA . THR B 1 125 ? -7.543 -21.453 4.422 1 95.31 125 THR B CA 1
ATOM 4047 C C . THR B 1 125 ? -7.871 -20.094 3.812 1 95.31 125 THR B C 1
ATOM 4049 O O . THR B 1 125 ? -8.867 -19.469 4.184 1 95.31 125 THR B O 1
ATOM 4052 N N . ILE B 1 126 ? -6.93 -19.594 2.975 1 95.44 126 ILE B N 1
ATOM 4053 C CA . ILE B 1 126 ? -7.168 -18.438 2.109 1 95.44 126 ILE B CA 1
ATOM 4054 C C . ILE B 1 126 ? -7.371 -18.906 0.671 1 95.44 126 ILE B C 1
ATOM 4056 O O . ILE B 1 126 ? -6.562 -19.672 0.14 1 95.44 126 ILE B O 1
ATOM 4060 N N . TRP B 1 127 ? -8.422 -18.516 0.139 1 90.38 127 TRP B N 1
ATOM 4061 C CA . TRP B 1 127 ? -8.695 -18.859 -1.252 1 90.38 127 TRP B CA 1
ATOM 4062 C C . TRP B 1 127 ? -8.953 -17.609 -2.082 1 90.38 127 TRP B C 1
ATOM 4064 O O . TRP B 1 127 ? -9.797 -16.781 -1.723 1 90.38 127 TRP B O 1
ATOM 4074 N N . ILE B 1 128 ? -8.219 -17.5 -3.166 1 86.94 128 ILE B N 1
ATOM 4075 C CA . ILE B 1 128 ? -8.352 -16.344 -4.055 1 86.94 128 ILE B CA 1
ATOM 4076 C C . ILE B 1 128 ? -8.891 -16.797 -5.41 1 86.94 128 ILE B C 1
ATOM 4078 O O . ILE B 1 128 ? -8.375 -17.75 -6 1 86.94 128 ILE B O 1
ATOM 4082 N N . PHE B 1 129 ? -9.93 -16.078 -5.828 1 75.19 129 PHE B N 1
ATOM 4083 C CA . PHE B 1 129 ? -10.531 -16.391 -7.117 1 75.19 129 PHE B CA 1
ATOM 4084 C C . PHE B 1 129 ? -10.352 -15.242 -8.094 1 75.19 129 PHE B C 1
ATOM 4086 O O . PHE B 1 129 ? -10.453 -14.07 -7.707 1 75.19 129 PHE B O 1
ATOM 4093 N N . ASN B 1 130 ? -10.031 -15.633 -9.25 1 72.38 130 ASN B N 1
ATOM 4094 C CA . ASN B 1 130 ? -10.062 -14.594 -10.273 1 72.38 130 ASN B CA 1
ATOM 4095 C C . ASN B 1 130 ? -11.484 -14.266 -10.703 1 72.38 130 ASN B C 1
ATOM 4097 O O . ASN B 1 130 ? -12.43 -14.977 -10.336 1 72.38 130 ASN B O 1
ATOM 4101 N N . THR B 1 131 ? -11.719 -13.188 -11.398 1 71.25 131 THR B N 1
ATOM 4102 C CA . THR B 1 131 ? -13.039 -12.656 -11.719 1 71.25 131 THR B CA 1
ATOM 4103 C C . THR B 1 131 ? -13.766 -13.57 -12.695 1 71.25 131 THR B C 1
ATOM 4105 O O . THR B 1 131 ? -14.984 -13.477 -12.852 1 71.25 131 THR B O 1
ATOM 4108 N N . GLN B 1 132 ? -13.109 -14.523 -13.25 1 69.69 132 GLN B N 1
ATOM 4109 C CA . GLN B 1 132 ? -13.742 -15.359 -14.273 1 69.69 132 GLN B CA 1
ATOM 4110 C C . GLN B 1 132 ? -14.062 -16.75 -13.727 1 69.69 132 GLN B C 1
ATOM 4112 O O . GLN B 1 132 ? -14.68 -17.562 -14.414 1 69.69 132 GLN B O 1
ATOM 4117 N N . CYS B 1 133 ? -13.672 -17 -12.555 1 74.25 133 CYS B N 1
ATOM 4118 C CA . CYS B 1 133 ? -13.875 -18.328 -11.977 1 74.25 133 CYS B CA 1
ATOM 4119 C C . CYS B 1 133 ? -15.281 -18.469 -11.422 1 74.25 133 CYS B C 1
ATOM 4121 O O . CYS B 1 133 ? -15.656 -17.781 -10.477 1 74.25 133 CYS B O 1
ATOM 4123 N N . ALA B 1 134 ? -16.031 -19.359 -12.086 1 76.75 134 ALA B N 1
ATOM 4124 C CA . ALA B 1 134 ? -17.344 -19.703 -11.539 1 76.75 134 ALA B CA 1
ATOM 4125 C C . ALA B 1 134 ? -17.203 -20.656 -10.359 1 76.75 134 ALA B C 1
ATOM 4127 O O . ALA B 1 134 ? -16.531 -21.672 -10.453 1 76.75 134 ALA B O 1
ATOM 4128 N N . HIS B 1 135 ? -17.656 -20.219 -9.195 1 79.75 135 HIS B N 1
ATOM 4129 C CA . HIS B 1 135 ? -17.547 -21.047 -7.996 1 79.75 135 HIS B CA 1
ATOM 4130 C C . HIS B 1 135 ? -18.766 -20.891 -7.098 1 79.75 135 HIS B C 1
ATOM 4132 O O . HIS B 1 135 ? -19.625 -20.047 -7.352 1 79.75 135 HIS B O 1
ATOM 4138 N N . ASN B 1 136 ? -18.875 -21.828 -6.242 1 79.94 136 ASN B N 1
ATOM 4139 C CA . ASN B 1 136 ? -19.875 -21.75 -5.18 1 79.94 136 ASN B CA 1
ATOM 4140 C C . ASN B 1 136 ? -19.328 -22.281 -3.857 1 79.94 136 ASN B C 1
ATOM 4142 O O . ASN B 1 136 ? -18.391 -23.078 -3.848 1 79.94 136 ASN B O 1
ATOM 4146 N N . VAL B 1 137 ? -19.922 -21.703 -2.795 1 80.12 137 VAL B N 1
ATOM 4147 C CA . VAL B 1 137 ? -19.484 -22.125 -1.469 1 80.12 137 VAL B CA 1
ATOM 4148 C C . VAL B 1 137 ? -20.672 -22.641 -0.667 1 80.12 137 VAL B C 1
ATOM 4150 O O . VAL B 1 137 ? -21.797 -22.188 -0.853 1 80.12 137 VAL B O 1
ATOM 4153 N N . TYR B 1 138 ? -20.359 -23.672 0.093 1 78 138 TYR B N 1
ATOM 4154 C CA . TYR B 1 138 ? -21.344 -24.266 0.987 1 78 138 TYR B CA 1
ATOM 4155 C C . TYR B 1 138 ? -20.781 -24.406 2.398 1 78 138 TYR B C 1
ATOM 4157 O O . TYR B 1 138 ? -19.656 -24.844 2.584 1 78 138 TYR B O 1
ATOM 4165 N N . LEU B 1 139 ? -21.609 -23.891 3.359 1 83.94 139 LEU B N 1
ATOM 4166 C CA . LEU B 1 139 ? -21.234 -24 4.766 1 83.94 139 LEU B CA 1
ATOM 4167 C C . LEU B 1 139 ? -22.031 -25.109 5.449 1 83.94 139 LEU B C 1
ATOM 4169 O O . LEU B 1 139 ? -23.234 -24.969 5.684 1 83.94 139 LEU B O 1
ATOM 4173 N N . PRO B 1 140 ? -21.438 -26.156 5.824 1 78.69 140 PRO B N 1
ATOM 4174 C CA . PRO B 1 140 ? -22.125 -27.359 6.281 1 78.69 140 PRO B CA 1
ATOM 4175 C C . PRO B 1 140 ? -22.734 -27.203 7.676 1 78.69 140 PRO B C 1
ATOM 4177 O O . PRO B 1 140 ? -23.641 -27.938 8.039 1 78.69 140 PRO B O 1
ATOM 4180 N N . ASP B 1 141 ? -22.156 -26.281 8.492 1 82.25 141 ASP B N 1
ATOM 4181 C CA . ASP B 1 141 ? -22.641 -26.156 9.867 1 82.25 141 ASP B CA 1
ATOM 4182 C C . ASP B 1 141 ? -22.594 -24.703 10.328 1 82.25 141 ASP B C 1
ATOM 4184 O O . ASP B 1 141 ? -22.094 -23.828 9.609 1 82.25 141 ASP B O 1
ATOM 4188 N N . ASP B 1 142 ? -23.172 -24.453 11.57 1 80.75 142 ASP B N 1
ATOM 4189 C CA . ASP B 1 142 ? -23.297 -23.109 12.109 1 80.75 142 ASP B CA 1
ATOM 4190 C C . ASP B 1 142 ? -21.984 -22.625 12.711 1 80.75 142 ASP B C 1
ATOM 4192 O O . ASP B 1 142 ? -21.812 -21.438 13.008 1 80.75 142 ASP B O 1
ATOM 4196 N N . ARG B 1 143 ? -21.094 -23.547 12.805 1 87.56 143 ARG B N 1
ATOM 4197 C CA . ARG B 1 143 ? -19.828 -23.172 13.406 1 87.56 143 ARG B CA 1
ATOM 4198 C C . ARG B 1 143 ? -18.891 -22.531 12.375 1 87.56 143 ARG B C 1
ATOM 4200 O O . ARG B 1 143 ? -17.875 -21.938 12.734 1 87.56 143 ARG B O 1
ATOM 4207 N N . THR B 1 144 ? -19.25 -22.719 11.172 1 90.5 144 THR B N 1
ATOM 4208 C CA . THR B 1 144 ? -18.391 -22.234 10.102 1 90.5 144 THR B CA 1
ATOM 4209 C C . THR B 1 144 ? -18.625 -20.734 9.875 1 90.5 144 THR B C 1
ATOM 4211 O O . THR B 1 144 ? -19.766 -20.297 9.711 1 90.5 144 THR B O 1
ATOM 4214 N N . ASN B 1 145 ? -17.531 -19.953 10.023 1 91.31 145 ASN B N 1
ATOM 4215 C CA . ASN B 1 145 ? -17.516 -18.531 9.656 1 91.31 145 ASN B CA 1
ATOM 4216 C C . ASN B 1 145 ? -16.547 -18.266 8.5 1 91.31 145 ASN B C 1
ATOM 4218 O O . ASN B 1 145 ? -15.344 -18.5 8.625 1 91.31 145 ASN B O 1
ATOM 4222 N N . LEU B 1 146 ? -17.125 -17.891 7.391 1 92.12 146 LEU B N 1
ATOM 4223 C CA . LEU B 1 146 ? -16.344 -17.578 6.195 1 92.12 146 LEU B CA 1
ATOM 4224 C C . LEU B 1 146 ? -16.297 -16.062 5.961 1 92.12 146 LEU B C 1
ATOM 4226 O O . LEU B 1 146 ? -17.328 -15.438 5.73 1 92.12 146 LEU B O 1
ATOM 4230 N N . VAL B 1 147 ? -15.109 -15.539 6.051 1 93.31 147 VAL B N 1
ATOM 4231 C CA . VAL B 1 147 ? -14.93 -14.109 5.801 1 93.31 147 VAL B CA 1
ATOM 4232 C C . VAL B 1 147 ? -14.633 -13.875 4.324 1 93.31 147 VAL B C 1
ATOM 4234 O O . VAL B 1 147 ? -13.742 -14.508 3.758 1 93.31 147 VAL B O 1
ATOM 4237 N N . ASN B 1 148 ? -15.375 -12.984 3.699 1 90.94 148 ASN B N 1
ATOM 4238 C CA . ASN B 1 148 ? -15.148 -12.562 2.322 1 90.94 148 ASN B CA 1
ATOM 4239 C C . ASN B 1 148 ? -14.594 -11.141 2.254 1 90.94 148 ASN B C 1
ATOM 4241 O O . ASN B 1 148 ? -15.203 -10.203 2.775 1 90.94 148 ASN B O 1
ATOM 4245 N N . ILE B 1 149 ? -13.484 -11.031 1.7 1 93.56 149 ILE B N 1
ATOM 4246 C CA . ILE B 1 149 ? -12.914 -9.719 1.416 1 93.56 149 ILE B CA 1
ATOM 4247 C C . ILE B 1 149 ? -13.016 -9.43 -0.078 1 93.56 149 ILE B C 1
ATOM 4249 O O . ILE B 1 149 ? -12.398 -10.117 -0.897 1 93.56 149 ILE B O 1
ATOM 4253 N N . LEU B 1 150 ? -13.797 -8.453 -0.401 1 90.38 150 LEU B N 1
ATOM 4254 C CA . LEU B 1 150 ? -14.047 -8.086 -1.791 1 90.38 150 LEU B CA 1
ATOM 4255 C C . LEU B 1 150 ? -13.305 -6.809 -2.16 1 90.38 150 LEU B C 1
ATOM 4257 O O . LEU B 1 150 ? -13.242 -5.867 -1.365 1 90.38 150 LEU B O 1
ATOM 4261 N N . LEU B 1 151 ? -12.734 -6.805 -3.293 1 90.31 151 LEU B N 1
ATOM 4262 C CA . LEU B 1 151 ? -12.07 -5.625 -3.836 1 90.31 151 LEU B CA 1
ATOM 4263 C C . LEU B 1 151 ? -12.625 -5.273 -5.211 1 90.31 151 LEU B C 1
ATOM 4265 O O . LEU B 1 151 ? -12.797 -6.148 -6.059 1 90.31 151 LEU B O 1
ATOM 4269 N N . ARG B 1 152 ? -12.938 -3.961 -5.352 1 86.38 152 ARG B N 1
ATOM 4270 C CA . ARG B 1 152 ? -13.32 -3.527 -6.695 1 86.38 152 ARG B CA 1
ATOM 4271 C C . ARG B 1 152 ? -12.234 -3.871 -7.707 1 86.38 152 ARG B C 1
ATOM 4273 O O . ARG B 1 152 ? -11.047 -3.891 -7.375 1 86.38 152 ARG B O 1
ATOM 4280 N N . LYS B 1 153 ? -12.625 -4.133 -8.883 1 83.69 153 LYS B N 1
ATOM 4281 C CA . LYS B 1 153 ? -11.695 -4.461 -9.953 1 83.69 153 LYS B CA 1
ATOM 4282 C C . LYS B 1 153 ? -10.68 -3.338 -10.172 1 83.69 153 LYS B C 1
ATOM 4284 O O . LYS B 1 153 ? -9.484 -3.596 -10.336 1 83.69 153 LYS B O 1
ATOM 4289 N N . SER B 1 154 ? -11.125 -2.156 -10.133 1 81.31 154 SER B N 1
ATOM 4290 C CA . SER B 1 154 ? -10.266 -0.997 -10.32 1 81.31 154 SER B CA 1
ATOM 4291 C C . SER B 1 154 ? -9.227 -0.892 -9.211 1 81.31 154 SER B C 1
ATOM 4293 O O . SER B 1 154 ? -8.062 -0.565 -9.469 1 81.31 154 SER B O 1
ATOM 4295 N N . THR B 1 155 ? -9.688 -1.183 -8.039 1 83.81 155 THR B N 1
ATOM 4296 C CA . THR B 1 155 ? -8.789 -1.131 -6.891 1 83.81 155 THR B CA 1
ATOM 4297 C C . THR B 1 155 ? -7.723 -2.219 -6.988 1 83.81 155 THR B C 1
ATOM 4299 O O . THR B 1 155 ? -6.547 -1.969 -6.719 1 83.81 155 THR B O 1
ATOM 4302 N N . PHE B 1 156 ? -8.125 -3.371 -7.379 1 83.44 156 PHE B N 1
ATOM 4303 C CA . PHE B 1 156 ? -7.164 -4.457 -7.539 1 83.44 156 PHE B CA 1
ATOM 4304 C C . PHE B 1 156 ? -6.164 -4.141 -8.648 1 83.44 156 PHE B C 1
ATOM 4306 O O . PHE B 1 156 ? -4.965 -4.379 -8.492 1 83.44 156 PHE B O 1
ATOM 4313 N N . SER B 1 157 ? -6.648 -3.629 -9.68 1 77.62 157 SER B N 1
ATOM 4314 C CA . SER B 1 157 ? -5.785 -3.266 -10.797 1 77.62 157 SER B CA 1
ATOM 4315 C C . SER B 1 157 ? -4.75 -2.225 -10.383 1 77.62 157 SER B C 1
ATOM 4317 O O . SER B 1 157 ? -3.58 -2.326 -10.75 1 77.62 157 SER B O 1
ATOM 4319 N N . ALA B 1 158 ? -5.195 -1.281 -9.633 1 76.25 158 ALA B N 1
ATOM 4320 C CA . ALA B 1 158 ? -4.285 -0.251 -9.148 1 76.25 158 ALA B CA 1
ATOM 4321 C C . ALA B 1 158 ? -3.236 -0.845 -8.203 1 76.25 158 ALA B C 1
ATOM 4323 O O . ALA B 1 158 ? -2.057 -0.498 -8.281 1 76.25 158 ALA B O 1
ATOM 4324 N N . ALA B 1 159 ? -3.74 -1.655 -7.359 1 74.75 159 ALA B N 1
ATOM 4325 C CA . ALA B 1 159 ? -2.828 -2.328 -6.434 1 74.75 159 ALA B CA 1
ATOM 4326 C C . ALA B 1 159 ? -1.8 -3.164 -7.191 1 74.75 159 ALA B C 1
ATOM 4328 O O . ALA B 1 159 ? -0.61 -3.135 -6.871 1 74.75 159 ALA B O 1
ATOM 4329 N N . LEU B 1 160 ? -2.334 -3.859 -8.164 1 71.62 160 LEU B N 1
ATOM 4330 C CA . LEU B 1 160 ? -1.478 -4.691 -9 1 71.62 160 LEU B CA 1
ATOM 4331 C C . LEU B 1 160 ? -0.406 -3.854 -9.688 1 71.62 160 LEU B C 1
ATOM 4333 O O . LEU B 1 160 ? 0.777 -4.195 -9.648 1 71.62 160 LEU B O 1
ATOM 4337 N N . LEU B 1 161 ? -0.846 -2.816 -10.203 1 67.81 161 LEU B N 1
ATOM 4338 C CA . LEU B 1 161 ? 0.075 -1.938 -10.914 1 67.81 161 LEU B CA 1
ATOM 4339 C C . LEU B 1 161 ? 1.131 -1.375 -9.969 1 67.81 161 LEU B C 1
ATOM 4341 O O . LEU B 1 161 ? 2.311 -1.303 -10.32 1 67.81 161 LEU B O 1
ATOM 4345 N N . GLY B 1 162 ? 0.706 -1.041 -8.828 1 72.12 162 GLY B N 1
ATOM 4346 C CA . GLY B 1 162 ? 1.64 -0.524 -7.844 1 72.12 162 GLY B CA 1
ATOM 4347 C C . GLY B 1 162 ? 2.672 -1.547 -7.406 1 72.12 162 GLY B C 1
ATOM 4348 O O . GLY B 1 162 ? 3.848 -1.219 -7.242 1 72.12 162 GLY B O 1
ATOM 4349 N N . MET B 1 163 ? 2.232 -2.697 -7.305 1 75.5 163 MET B N 1
ATOM 4350 C CA . MET B 1 163 ? 3.115 -3.752 -6.816 1 75.5 163 MET B CA 1
ATOM 4351 C C . MET B 1 163 ? 4.043 -4.242 -7.926 1 75.5 163 MET B C 1
ATOM 4353 O O . MET B 1 163 ? 5.184 -4.625 -7.664 1 75.5 163 MET B O 1
ATOM 4357 N N . ILE B 1 164 ? 3.537 -4.223 -9.078 1 64.88 164 ILE B N 1
ATOM 4358 C CA . ILE B 1 164 ? 4.344 -4.664 -10.211 1 64.88 164 ILE B CA 1
ATOM 4359 C C . ILE B 1 164 ? 5.508 -3.697 -10.422 1 64.88 164 ILE B C 1
ATOM 4361 O O . ILE B 1 164 ? 6.605 -4.109 -10.812 1 64.88 164 ILE B O 1
ATOM 4365 N N . ASN B 1 165 ? 5.266 -2.498 -10.086 1 62.94 165 ASN B N 1
ATOM 4366 C CA . ASN B 1 165 ? 6.312 -1.492 -10.211 1 62.94 165 ASN B CA 1
ATOM 4367 C C . ASN B 1 165 ? 7.457 -1.753 -9.234 1 62.94 165 ASN B C 1
ATOM 4369 O O . ASN B 1 165 ? 8.508 -1.12 -9.32 1 62.94 165 ASN B O 1
ATOM 4373 N N . ASP B 1 166 ? 7.234 -2.75 -8.391 1 65.88 166 ASP B N 1
ATOM 4374 C CA . ASP B 1 166 ? 8.32 -3.168 -7.504 1 65.88 166 ASP B CA 1
ATOM 4375 C C . ASP B 1 166 ? 9.359 -3.99 -8.258 1 65.88 166 ASP B C 1
ATOM 4377 O O . ASP B 1 166 ? 10.43 -4.289 -7.723 1 65.88 166 ASP B O 1
ATOM 4381 N N . ASN B 1 167 ? 8.984 -4.277 -9.508 1 65.44 167 ASN B N 1
ATOM 4382 C CA . ASN B 1 167 ? 9.875 -4.891 -10.484 1 65.44 167 ASN B CA 1
ATOM 4383 C C . ASN B 1 167 ? 10.383 -6.25 -10.016 1 65.44 167 ASN B C 1
ATOM 4385 O O . ASN B 1 167 ? 11.586 -6.512 -10.039 1 65.44 167 ASN B O 1
ATOM 4389 N N . ASP B 1 168 ? 9.461 -7.016 -9.484 1 78.88 168 ASP B N 1
ATOM 4390 C CA . ASP B 1 168 ? 9.734 -8.414 -9.18 1 78.88 168 ASP B CA 1
ATOM 4391 C C . ASP B 1 168 ? 8.914 -9.336 -10.086 1 78.88 168 ASP B C 1
ATOM 4393 O O . ASP B 1 168 ? 7.684 -9.312 -10.062 1 78.88 168 ASP B O 1
ATOM 4397 N N . LEU B 1 169 ? 9.719 -10.078 -10.773 1 81.06 169 LEU B N 1
ATOM 4398 C CA . LEU B 1 169 ? 9.117 -10.906 -11.812 1 81.06 169 LEU B CA 1
ATOM 4399 C C . LEU B 1 169 ? 8.148 -11.914 -11.203 1 81.06 169 LEU B C 1
ATOM 4401 O O . LEU B 1 169 ? 7.066 -12.148 -11.758 1 81.06 169 LEU B O 1
ATOM 4405 N N . PHE B 1 170 ? 8.5 -12.523 -10.172 1 83.69 170 PHE B N 1
ATOM 4406 C CA . PHE B 1 170 ? 7.652 -13.562 -9.586 1 83.69 170 PHE B CA 1
ATOM 4407 C C . PHE B 1 170 ? 6.395 -12.953 -8.977 1 83.69 170 PHE B C 1
ATOM 4409 O O . PHE B 1 170 ? 5.309 -13.523 -9.094 1 83.69 170 PHE B O 1
ATOM 4416 N N . LEU B 1 171 ? 6.551 -11.891 -8.359 1 82.44 171 LEU B N 1
ATOM 4417 C CA . LEU B 1 171 ? 5.387 -11.172 -7.848 1 82.44 171 LEU B CA 1
ATOM 4418 C C . LEU B 1 171 ? 4.426 -10.82 -8.977 1 82.44 171 LEU B C 1
ATOM 4420 O O . LEU B 1 171 ? 3.219 -11.023 -8.859 1 82.44 171 LEU B O 1
ATOM 4424 N N . SER B 1 172 ? 5.008 -10.312 -10 1 79.25 172 SER B N 1
ATOM 4425 C CA . SER B 1 172 ? 4.195 -9.977 -11.164 1 79.25 172 SER B CA 1
ATOM 4426 C C . SER B 1 172 ? 3.467 -11.195 -11.711 1 79.25 172 SER B C 1
ATOM 4428 O O . SER B 1 172 ? 2.283 -11.125 -12.039 1 79.25 172 SER B O 1
ATOM 4430 N N . PHE B 1 173 ? 4.18 -12.281 -11.766 1 80.81 173 PHE B N 1
ATOM 4431 C CA . PHE B 1 173 ? 3.602 -13.531 -12.227 1 80.81 173 PHE B CA 1
ATOM 4432 C C . PHE B 1 173 ? 2.447 -13.961 -11.328 1 80.81 173 PHE B C 1
ATOM 4434 O O . PHE B 1 173 ? 1.368 -14.305 -11.812 1 80.81 173 PHE B O 1
ATOM 4441 N N . PHE B 1 174 ? 2.654 -13.906 -10.102 1 82.44 174 PHE B N 1
ATOM 4442 C CA . PHE B 1 174 ? 1.651 -14.281 -9.117 1 82.44 174 PHE B CA 1
ATOM 4443 C C . PHE B 1 174 ? 0.403 -13.422 -9.258 1 82.44 174 PHE B C 1
ATOM 4445 O O . PHE B 1 174 ? -0.713 -13.938 -9.328 1 82.44 174 PHE B O 1
ATOM 4452 N N . LEU B 1 175 ? 0.606 -12.188 -9.367 1 79.25 175 LEU B N 1
ATOM 4453 C CA . LEU B 1 175 ? -0.507 -11.25 -9.43 1 79.25 175 LEU B CA 1
ATOM 4454 C C . LEU B 1 175 ? -1.271 -11.398 -10.742 1 79.25 175 LEU B C 1
ATOM 4456 O O . LEU B 1 175 ? -2.5 -11.312 -10.766 1 79.25 175 LEU B O 1
ATOM 4460 N N . ASN B 1 176 ? -0.524 -11.578 -11.742 1 76.5 176 ASN B N 1
ATOM 4461 C CA . ASN B 1 176 ? -1.161 -11.797 -13.031 1 76.5 176 ASN B CA 1
ATOM 4462 C C . ASN B 1 176 ? -1.983 -13.086 -13.039 1 76.5 176 ASN B C 1
ATOM 4464 O O . ASN B 1 176 ? -3.004 -13.172 -13.727 1 76.5 176 ASN B O 1
ATOM 4468 N N . SER B 1 177 ? -1.452 -14.047 -12.336 1 77.06 177 SER B N 1
ATOM 4469 C CA . SER B 1 177 ? -2.186 -15.305 -12.242 1 77.06 177 SER B CA 1
ATOM 4470 C C . SER B 1 177 ? -3.535 -15.102 -11.555 1 77.06 177 SER B C 1
ATOM 4472 O O . SER B 1 177 ? -4.504 -15.797 -11.875 1 77.06 177 SER B O 1
ATOM 4474 N N . ILE B 1 178 ? -3.576 -14.203 -10.719 1 77.19 178 ILE B N 1
ATOM 4475 C CA . ILE B 1 178 ? -4.82 -13.906 -10.016 1 77.19 178 ILE B CA 1
ATOM 4476 C C . ILE B 1 178 ? -5.711 -13.031 -10.891 1 77.19 178 ILE B C 1
ATOM 4478 O O . ILE B 1 178 ? -6.934 -13.195 -10.906 1 77.19 178 ILE B O 1
ATOM 4482 N N . TYR B 1 179 ? -5.066 -12.125 -11.625 1 72.5 179 TYR B N 1
ATOM 4483 C CA . TYR B 1 179 ? -5.809 -11.148 -12.406 1 72.5 179 TYR B CA 1
ATOM 4484 C C . TYR B 1 179 ? -6.332 -11.758 -13.695 1 72.5 179 TYR B C 1
ATOM 4486 O O . TYR B 1 179 ? -7.484 -11.531 -14.078 1 72.5 179 TYR B O 1
ATOM 4494 N N . ASN B 1 180 ? -5.258 -12.297 -14.547 1 63.06 180 ASN B N 1
ATOM 4495 C CA . ASN B 1 180 ? -5.555 -12.727 -15.914 1 63.06 180 ASN B CA 1
ATOM 4496 C C . ASN B 1 180 ? -6.148 -14.133 -15.938 1 63.06 180 ASN B C 1
ATOM 4498 O O . ASN B 1 180 ? -5.586 -15.062 -15.352 1 63.06 180 ASN B O 1
ATOM 4502 N N . SER B 1 181 ? -7.477 -14.32 -16.328 1 54.5 181 SER B N 1
ATOM 4503 C CA . SER B 1 181 ? -8.305 -15.523 -16.359 1 54.5 181 SER B CA 1
ATOM 4504 C C . SER B 1 181 ? -7.863 -16.469 -17.484 1 54.5 181 SER B C 1
ATOM 4506 O O . SER B 1 181 ? -8.141 -17.656 -17.422 1 54.5 181 SER B O 1
ATOM 4508 N N . ASP B 1 182 ? -7.258 -15.922 -18.484 1 52 182 ASP B N 1
ATOM 4509 C CA . ASP B 1 182 ? -7.328 -16.828 -19.625 1 52 182 ASP B CA 1
ATOM 4510 C C . ASP B 1 182 ? -6.402 -18.031 -19.422 1 52 182 ASP B C 1
ATOM 4512 O O . ASP B 1 182 ? -6.719 -19.141 -19.859 1 52 182 ASP B O 1
ATOM 4516 N N . SER B 1 183 ? -5.117 -17.812 -19.031 1 48.75 183 SER B N 1
ATOM 4517 C CA . SER B 1 183 ? -4.184 -18.938 -19.094 1 48.75 183 SER B CA 1
ATOM 4518 C C . SER B 1 183 ? -3.834 -19.422 -17.688 1 48.75 183 SER B C 1
ATOM 4520 O O . SER B 1 183 ? -3.062 -20.375 -17.531 1 48.75 183 SER B O 1
ATOM 4522 N N . ALA B 1 184 ? -4.238 -18.797 -16.734 1 53.91 184 ALA B N 1
ATOM 4523 C CA . ALA B 1 184 ? -3.695 -19.141 -15.422 1 53.91 184 ALA B CA 1
ATOM 4524 C C . ALA B 1 184 ? -4.75 -19.812 -14.547 1 53.91 184 ALA B C 1
ATOM 4526 O O . ALA B 1 184 ? -5.938 -19.781 -14.867 1 53.91 184 ALA B O 1
ATOM 4527 N N . PRO B 1 185 ? -3.939 -20.609 -13.578 1 56.12 185 PRO B N 1
ATOM 4528 C CA . PRO B 1 185 ? -4.871 -21.234 -12.641 1 56.12 185 PRO B CA 1
ATOM 4529 C C . PRO B 1 185 ? -5.969 -20.281 -12.164 1 56.12 185 PRO B C 1
ATOM 4531 O O . PRO B 1 185 ? -5.703 -19.109 -11.914 1 56.12 185 PRO B O 1
ATOM 4534 N N . LYS B 1 186 ? -7.18 -20.766 -12.266 1 62.59 186 LYS B N 1
ATOM 4535 C CA . LYS B 1 186 ? -8.422 -20.031 -12.008 1 62.59 186 LYS B CA 1
ATOM 4536 C C . LYS B 1 186 ? -8.562 -19.688 -10.531 1 62.59 186 LYS B C 1
ATOM 4538 O O . LYS B 1 186 ? -9.312 -18.781 -10.172 1 62.59 186 LYS B O 1
ATOM 4543 N N . GLN B 1 187 ? -7.648 -20.438 -9.711 1 69.62 187 GLN B N 1
ATOM 4544 C CA . GLN B 1 187 ? -7.785 -20.219 -8.273 1 69.62 187 GLN B CA 1
ATOM 4545 C C . GLN B 1 187 ? -6.488 -20.562 -7.547 1 69.62 187 GLN B C 1
ATOM 4547 O O . GLN B 1 187 ? -5.684 -21.359 -8.039 1 69.62 187 GLN B O 1
ATOM 4552 N N . LEU B 1 188 ? -6.133 -19.828 -6.461 1 83.12 188 LEU B N 1
ATOM 4553 C CA . LEU B 1 188 ? -4.988 -20.094 -5.598 1 83.12 188 LEU B CA 1
ATOM 4554 C C . LEU B 1 188 ? -5.434 -20.297 -4.152 1 83.12 188 LEU B C 1
ATOM 4556 O O . LEU B 1 188 ? -6.238 -19.516 -3.637 1 83.12 188 LEU B O 1
ATOM 4560 N N . GLN B 1 189 ? -4.941 -21.422 -3.57 1 87.12 189 GLN B N 1
ATOM 4561 C CA . GLN B 1 189 ? -5.25 -21.719 -2.176 1 87.12 189 GLN B CA 1
ATOM 4562 C C . GLN B 1 189 ? -4.008 -21.594 -1.3 1 87.12 189 GLN B C 1
ATOM 4564 O O . GLN B 1 189 ? -2.918 -22.016 -1.692 1 87.12 189 GLN B O 1
ATOM 4569 N N . PHE B 1 190 ? -4.219 -20.984 -0.154 1 92.38 190 PHE B N 1
ATOM 4570 C CA . PHE B 1 190 ? -3.15 -20.828 0.827 1 92.38 190 PHE B CA 1
ATOM 4571 C C . PHE B 1 190 ? -3.633 -21.234 2.217 1 92.38 190 PHE B C 1
ATOM 4573 O O . PHE B 1 190 ? -4.84 -21.328 2.459 1 92.38 190 PHE B O 1
ATOM 4580 N N . THR B 1 191 ? -2.709 -21.562 3.045 1 91.12 191 THR B N 1
ATOM 4581 C CA . THR B 1 191 ? -3 -21.828 4.449 1 91.12 191 THR B CA 1
ATOM 4582 C C . THR B 1 191 ? -2.281 -20.828 5.348 1 91.12 191 THR B C 1
ATOM 4584 O O . THR B 1 191 ? -1.086 -20.578 5.176 1 91.12 191 THR B O 1
ATOM 4587 N N . THR B 1 192 ? -3.039 -20.234 6.258 1 90.94 192 THR B N 1
ATOM 4588 C CA . THR B 1 192 ? -2.428 -19.312 7.211 1 90.94 192 THR B CA 1
ATOM 4589 C C . THR B 1 192 ? -1.923 -20.062 8.438 1 90.94 192 THR B C 1
ATOM 4591 O O . THR B 1 192 ? -2.525 -21.062 8.859 1 90.94 192 THR B O 1
ATOM 4594 N N . GLU B 1 193 ? -0.834 -19.609 8.914 1 87.19 193 GLU B N 1
ATOM 4595 C CA . GLU B 1 193 ? -0.366 -20.078 10.211 1 87.19 193 GLU B CA 1
ATOM 4596 C C . GLU B 1 193 ? -0.958 -19.25 11.352 1 87.19 193 GLU B C 1
ATOM 4598 O O . GLU B 1 193 ? -0.993 -18.016 11.273 1 87.19 193 GLU B O 1
ATOM 4603 N N . PRO B 1 194 ? -1.449 -20.031 12.359 1 86.06 194 PRO B N 1
ATOM 4604 C CA . PRO B 1 194 ? -1.948 -19.266 13.5 1 86.06 194 PRO B CA 1
ATOM 4605 C C . PRO B 1 194 ? -0.919 -18.281 14.039 1 86.06 194 PRO B C 1
ATOM 4607 O O . PRO B 1 194 ? 0.216 -18.656 14.336 1 86.06 194 PRO B O 1
ATOM 4610 N N . GLY B 1 195 ? -1.325 -17.062 14.07 1 83.5 195 GLY B N 1
ATOM 4611 C CA . GLY B 1 195 ? -0.421 -16.031 14.562 1 83.5 195 GLY B CA 1
ATOM 4612 C C . GLY B 1 195 ? 0.539 -15.531 13.508 1 83.5 195 GLY B C 1
ATOM 4613 O O . GLY B 1 195 ? 1.396 -14.695 13.789 1 83.5 195 GLY B O 1
ATOM 4614 N N . GLY B 1 196 ? 0.383 -16.016 12.336 1 88.94 196 GLY B N 1
ATOM 4615 C CA . GLY B 1 196 ? 1.256 -15.586 11.25 1 88.94 196 GLY B CA 1
ATOM 4616 C C . GLY B 1 196 ? 0.849 -14.258 10.641 1 88.94 196 GLY B C 1
ATOM 4617 O O . GLY B 1 196 ? -0.2 -13.711 10.984 1 88.94 196 GLY B O 1
ATOM 4618 N N . MET B 1 197 ? 1.642 -13.82 9.734 1 90.38 197 MET B N 1
ATOM 4619 C CA . MET B 1 197 ? 1.457 -12.477 9.188 1 90.38 197 MET B CA 1
ATOM 4620 C C . MET B 1 197 ? 0.232 -12.422 8.281 1 90.38 197 MET B C 1
ATOM 4622 O O . MET B 1 197 ? -0.477 -11.422 8.242 1 90.38 197 MET B O 1
ATOM 4626 N N . SER B 1 198 ? 0.042 -13.461 7.531 1 94.5 198 SER B N 1
ATOM 4627 C CA . SER B 1 198 ? -1.145 -13.469 6.68 1 94.5 198 SER B CA 1
ATOM 4628 C C . SER B 1 198 ? -2.418 -13.336 7.508 1 94.5 198 SER B C 1
ATOM 4630 O O . SER B 1 198 ? -3.314 -12.562 7.16 1 94.5 198 SER B O 1
ATOM 4632 N N . GLU B 1 199 ? -2.48 -14.07 8.547 1 94.56 199 GLU B N 1
ATOM 4633 C CA . GLU B 1 199 ? -3.635 -13.977 9.438 1 94.56 199 GLU B CA 1
ATOM 4634 C C . GLU B 1 199 ? -3.742 -12.586 10.055 1 94.56 199 GLU B C 1
ATOM 4636 O O . GLU B 1 199 ? -4.84 -12.031 10.164 1 94.56 199 GLU B O 1
ATOM 4641 N N . PHE B 1 200 ? -2.646 -12.07 10.453 1 93.25 200 PHE B N 1
ATOM 4642 C CA . PHE B 1 200 ? -2.633 -10.734 11.031 1 93.25 200 PHE B CA 1
ATOM 4643 C C . PHE B 1 200 ? -3.252 -9.727 10.07 1 93.25 200 PHE B C 1
ATOM 4645 O O . PHE B 1 200 ? -4.102 -8.922 10.461 1 93.25 200 PHE B O 1
ATOM 4652 N N . TYR B 1 201 ? -2.785 -9.703 8.859 1 96 201 TYR B N 1
ATOM 4653 C CA . TYR B 1 201 ? -3.289 -8.742 7.883 1 96 201 TYR B CA 1
ATOM 4654 C C . TYR B 1 201 ? -4.789 -8.914 7.68 1 96 201 TYR B C 1
ATOM 4656 O O . TYR B 1 201 ? -5.527 -7.922 7.613 1 96 201 TYR B O 1
ATOM 4664 N N . ILE B 1 202 ? -5.25 -10.125 7.629 1 96.94 202 ILE B N 1
ATOM 4665 C CA . ILE B 1 202 ? -6.676 -10.383 7.469 1 96.94 202 ILE B CA 1
ATOM 4666 C C . ILE B 1 202 ? -7.441 -9.844 8.68 1 96.94 202 ILE B C 1
ATOM 4668 O O . ILE B 1 202 ? -8.453 -9.148 8.523 1 96.94 202 ILE B O 1
ATOM 4672 N N . PHE B 1 203 ? -6.938 -10.125 9.852 1 96 203 PHE B N 1
ATOM 4673 C CA . PHE B 1 203 ? -7.594 -9.68 11.07 1 96 203 PHE B CA 1
ATOM 4674 C C . PHE B 1 203 ? -7.648 -8.156 11.133 1 96 203 PHE B C 1
ATOM 4676 O O . PHE B 1 203 ? -8.672 -7.582 11.523 1 96 203 PHE B O 1
ATOM 4683 N N . LYS B 1 204 ? -6.598 -7.578 10.703 1 95.56 204 LYS B N 1
ATOM 4684 C CA . LYS B 1 204 ? -6.57 -6.117 10.75 1 95.56 204 LYS B CA 1
ATOM 4685 C C . LYS B 1 204 ? -7.52 -5.516 9.719 1 95.56 204 LYS B C 1
ATOM 4687 O O . LYS B 1 204 ? -8.133 -4.48 9.969 1 95.56 204 LYS B O 1
ATOM 4692 N N . ILE B 1 205 ? -7.609 -6.145 8.578 1 96.81 205 ILE B N 1
ATOM 4693 C CA . ILE B 1 205 ? -8.57 -5.707 7.574 1 96.81 205 ILE B CA 1
ATOM 4694 C C . ILE B 1 205 ? -9.984 -5.805 8.133 1 96.81 205 ILE B C 1
ATOM 4696 O O . ILE B 1 205 ? -10.773 -4.867 8.008 1 96.81 205 ILE B O 1
ATOM 4700 N N . ILE B 1 206 ? -10.273 -6.91 8.82 1 95.69 206 ILE B N 1
ATOM 4701 C CA . ILE B 1 206 ? -11.586 -7.113 9.43 1 95.69 206 ILE B CA 1
ATOM 4702 C C . ILE B 1 206 ? -11.852 -6.016 10.461 1 95.69 206 ILE B C 1
ATOM 4704 O O . ILE B 1 206 ? -12.922 -5.41 10.469 1 95.69 206 ILE B O 1
ATOM 4708 N N . GLU B 1 207 ? -10.906 -5.742 11.234 1 95.12 207 GLU B N 1
ATOM 4709 C CA . GLU B 1 207 ? -11.039 -4.746 12.289 1 95.12 207 GLU B CA 1
ATOM 4710 C C . GLU B 1 207 ? -11.258 -3.352 11.703 1 95.12 207 GLU B C 1
ATOM 4712 O O . GLU B 1 207 ? -12.125 -2.605 12.172 1 95.12 207 GLU B O 1
ATOM 4717 N N . GLU B 1 208 ? -10.461 -3.037 10.703 1 94.44 208 GLU B N 1
ATOM 4718 C CA . GLU B 1 208 ? -10.586 -1.729 10.062 1 94.44 208 GLU B CA 1
ATOM 4719 C C . GLU B 1 208 ? -11.961 -1.546 9.438 1 94.44 208 GLU B C 1
ATOM 4721 O O . GLU B 1 208 ? -12.57 -0.482 9.57 1 94.44 208 GLU B O 1
ATOM 4726 N N . TYR B 1 209 ? -12.383 -2.545 8.82 1 93.94 209 TYR B N 1
ATOM 4727 C CA . TYR B 1 209 ? -13.68 -2.443 8.156 1 93.94 209 TYR B CA 1
ATOM 4728 C C . TYR B 1 209 ? -14.805 -2.273 9.172 1 93.94 209 TYR B C 1
ATOM 4730 O O . TYR B 1 209 ? -15.703 -1.45 8.984 1 93.94 209 TYR B O 1
ATOM 4738 N N . ALA B 1 210 ? -14.773 -3.023 10.203 1 91.62 210 ALA B N 1
ATOM 4739 C CA . ALA B 1 210 ? -15.82 -3.012 11.219 1 91.62 210 ALA B CA 1
ATOM 4740 C C . ALA B 1 210 ? -15.844 -1.683 11.969 1 91.62 210 ALA B C 1
ATOM 4742 O O . ALA B 1 210 ? -16.906 -1.199 12.359 1 91.62 210 ALA B O 1
ATOM 4743 N N . GLY B 1 211 ? -14.734 -1.116 12.164 1 88.94 211 GLY B N 1
ATOM 4744 C CA . GLY B 1 211 ? -14.633 0.101 12.953 1 88.94 211 GLY B CA 1
ATOM 4745 C C . GLY B 1 211 ? -15.055 1.343 12.188 1 88.94 211 GLY B C 1
ATOM 4746 O O . GLY B 1 211 ? -15.422 2.352 12.789 1 88.94 211 GLY B O 1
ATOM 4747 N N . LYS B 1 212 ? -14.93 1.321 10.867 1 85.75 212 LYS B N 1
ATOM 4748 C CA . LYS B 1 212 ? -15.281 2.432 9.984 1 85.75 212 LYS B CA 1
ATOM 4749 C C . LYS B 1 212 ? -14.594 3.721 10.43 1 85.75 212 LYS B C 1
ATOM 4751 O O . LYS B 1 212 ? -15.211 4.789 10.438 1 85.75 212 LYS B O 1
ATOM 4756 N N . SER B 1 213 ? -13.398 3.58 10.938 1 86.62 213 SER B N 1
ATOM 4757 C CA . SER B 1 213 ? -12.617 4.75 11.336 1 86.62 213 SER B CA 1
ATOM 4758 C C . SER B 1 213 ? -12.125 5.52 10.117 1 86.62 213 SER B C 1
ATOM 4760 O O . SER B 1 213 ? -12.102 4.984 9.008 1 86.62 213 SER B O 1
ATOM 4762 N N . PRO B 1 214 ? -11.781 6.77 10.32 1 86.94 214 PRO B N 1
ATOM 4763 C CA . PRO B 1 214 ? -11.219 7.527 9.203 1 86.94 214 PRO B CA 1
ATOM 4764 C C . PRO B 1 214 ? -10.031 6.82 8.547 1 86.94 214 PRO B C 1
ATOM 4766 O O . PRO B 1 214 ? -9.219 6.211 9.242 1 86.94 214 PRO B O 1
ATOM 4769 N N . TYR B 1 215 ? -10.062 6.805 7.23 1 89.94 215 TYR B N 1
ATOM 4770 C CA . TYR B 1 215 ? -8.977 6.324 6.387 1 89.94 215 TYR B CA 1
ATOM 4771 C C . TYR B 1 215 ? -8.891 4.801 6.426 1 89.94 215 TYR B C 1
ATOM 4773 O O . TYR B 1 215 ? -7.863 4.219 6.074 1 89.94 215 TYR B O 1
ATOM 4781 N N . SER B 1 216 ? -9.938 4.176 6.934 1 91.88 216 SER B N 1
ATOM 4782 C CA . SER B 1 216 ? -9.977 2.717 6.98 1 91.88 216 SER B CA 1
ATOM 4783 C C . SER B 1 216 ? -9.789 2.115 5.594 1 91.88 216 SER B C 1
ATOM 4785 O O . SER B 1 216 ? -9.07 1.13 5.426 1 91.88 216 SER B O 1
ATOM 4787 N N . GLN B 1 217 ? -10.398 2.727 4.574 1 90.88 217 GLN B N 1
ATOM 4788 C CA . GLN B 1 217 ? -10.289 2.207 3.217 1 90.88 217 GLN B CA 1
ATOM 4789 C C . GLN B 1 217 ? -8.844 2.25 2.727 1 90.88 217 GLN B C 1
ATOM 4791 O O . GLN B 1 217 ? -8.359 1.289 2.125 1 90.88 217 GLN B O 1
ATOM 4796 N N . SER B 1 218 ? -8.188 3.32 3.037 1 90.06 218 SER B N 1
ATOM 4797 C CA . SER B 1 218 ? -6.781 3.441 2.662 1 90.06 218 SER B CA 1
ATOM 4798 C C . SER B 1 218 ? -5.93 2.383 3.355 1 90.06 218 SER B C 1
ATOM 4800 O O . SER B 1 218 ? -5.137 1.694 2.709 1 90.06 218 SER B O 1
ATOM 4802 N N . ILE B 1 219 ? -6.105 2.26 4.621 1 93.69 219 ILE B N 1
ATOM 4803 C CA . ILE B 1 219 ? -5.332 1.301 5.402 1 93.69 219 ILE B CA 1
ATOM 4804 C C . ILE B 1 219 ? -5.609 -0.114 4.898 1 93.69 219 ILE B C 1
ATOM 4806 O O . ILE B 1 219 ? -4.676 -0.896 4.688 1 93.69 219 ILE B O 1
ATOM 4810 N N . MET B 1 220 ? -6.859 -0.437 4.66 1 94.62 220 MET B N 1
ATOM 4811 C CA . MET B 1 220 ? -7.227 -1.772 4.195 1 94.62 220 MET B CA 1
ATOM 4812 C C . MET B 1 220 ? -6.566 -2.08 2.854 1 94.62 220 MET B C 1
ATOM 4814 O O . MET B 1 220 ? -6.105 -3.201 2.627 1 94.62 220 MET B O 1
ATOM 4818 N N . LYS B 1 221 ? -6.496 -1.135 1.981 1 92.62 221 LYS B N 1
ATOM 4819 C CA . LYS B 1 221 ? -5.852 -1.343 0.687 1 92.62 221 LYS B CA 1
ATOM 4820 C C . LYS B 1 221 ? -4.383 -1.71 0.856 1 92.62 221 LYS B C 1
ATOM 4822 O O . LYS B 1 221 ? -3.893 -2.643 0.215 1 92.62 221 LYS B O 1
ATOM 4827 N N . HIS B 1 222 ? -3.738 -1.014 1.666 1 93.56 222 HIS B N 1
ATOM 4828 C CA . HIS B 1 222 ? -2.316 -1.272 1.865 1 93.56 222 HIS B CA 1
ATOM 4829 C C . HIS B 1 222 ? -2.096 -2.58 2.621 1 93.56 222 HIS B C 1
ATOM 4831 O O . HIS B 1 222 ? -1.142 -3.309 2.342 1 93.56 222 HIS B O 1
ATOM 4837 N N . LEU B 1 223 ? -2.951 -2.836 3.596 1 96.06 223 LEU B N 1
ATOM 4838 C CA . LEU B 1 223 ? -2.869 -4.117 4.289 1 96.06 223 LEU B CA 1
ATOM 4839 C C . LEU B 1 223 ? -3.098 -5.273 3.32 1 96.06 223 LEU B C 1
ATOM 4841 O O . LEU B 1 223 ? -2.447 -6.316 3.428 1 96.06 223 LEU B O 1
ATOM 4845 N N . PHE B 1 224 ? -3.994 -5.082 2.449 1 94.81 224 PHE B N 1
ATOM 4846 C CA . PHE B 1 224 ? -4.258 -6.105 1.446 1 94.81 224 PHE B CA 1
ATOM 4847 C C . PHE B 1 224 ? -3.027 -6.352 0.585 1 94.81 224 PHE B C 1
ATOM 4849 O O . PHE B 1 224 ? -2.695 -7.5 0.278 1 94.81 224 PHE B O 1
ATOM 4856 N N . CYS B 1 225 ? -2.354 -5.32 0.2 1 93.44 225 CYS B N 1
ATOM 4857 C CA . CYS B 1 225 ? -1.131 -5.457 -0.582 1 93.44 225 CYS B CA 1
ATOM 4858 C C . CYS B 1 225 ? -0.054 -6.184 0.214 1 93.44 225 CYS B C 1
ATOM 4860 O O . CYS B 1 225 ? 0.683 -7.004 -0.337 1 93.44 225 CYS B O 1
ATOM 4862 N N . CYS B 1 226 ? 0.064 -5.895 1.493 1 95.12 226 CYS B N 1
ATOM 4863 C CA . CYS B 1 226 ? 0.972 -6.652 2.346 1 95.12 226 CYS B CA 1
ATOM 4864 C C . CYS B 1 226 ? 0.615 -8.133 2.342 1 95.12 226 CYS B C 1
ATOM 4866 O O . CYS B 1 226 ? 1.499 -8.992 2.266 1 95.12 226 CYS B O 1
ATOM 4868 N N . LEU B 1 227 ? -0.7 -8.398 2.398 1 95.5 227 LEU B N 1
ATOM 4869 C CA . LEU B 1 227 ? -1.184 -9.773 2.371 1 95.5 227 LEU B CA 1
ATOM 4870 C C . LEU B 1 227 ? -0.775 -10.469 1.077 1 95.5 227 LEU B C 1
ATOM 4872 O O . LEU B 1 227 ? -0.245 -11.578 1.106 1 95.5 227 LEU B O 1
ATOM 4876 N N . LEU B 1 228 ? -0.986 -9.773 -0.047 1 92.62 228 LEU B N 1
ATOM 4877 C CA . LEU B 1 228 ? -0.626 -10.359 -1.336 1 92.62 228 LEU B CA 1
ATOM 4878 C C . LEU B 1 228 ? 0.868 -10.656 -1.4 1 92.62 228 LEU B C 1
ATOM 4880 O O . LEU B 1 228 ? 1.276 -11.703 -1.913 1 92.62 228 LEU B O 1
ATOM 4884 N N . ALA B 1 229 ? 1.654 -9.727 -0.922 1 93.12 229 ALA B N 1
ATOM 4885 C CA . ALA B 1 229 ? 3.098 -9.945 -0.902 1 93.12 229 ALA B CA 1
ATOM 4886 C C . ALA B 1 229 ? 3.455 -11.164 -0.055 1 93.12 229 ALA B C 1
ATOM 4888 O O . ALA B 1 229 ? 4.301 -11.977 -0.446 1 93.12 229 ALA B O 1
ATOM 4889 N N . GLU B 1 230 ? 2.842 -11.281 1.068 1 93.31 230 GLU B N 1
ATOM 4890 C CA . GLU B 1 230 ? 3.068 -12.43 1.942 1 93.31 230 GLU B CA 1
ATOM 4891 C C . GLU B 1 230 ? 2.664 -13.727 1.259 1 93.31 230 GLU B C 1
ATOM 4893 O O . GLU B 1 230 ? 3.357 -14.742 1.381 1 93.31 230 GLU B O 1
ATOM 4898 N N . LEU B 1 231 ? 1.55 -13.734 0.612 1 92.75 231 LEU B N 1
ATOM 4899 C CA . LEU B 1 231 ? 1.09 -14.922 -0.095 1 92.75 231 LEU B CA 1
ATOM 4900 C C . LEU B 1 231 ? 2.031 -15.266 -1.243 1 92.75 231 LEU B C 1
ATOM 4902 O O . LEU B 1 231 ? 2.246 -16.453 -1.541 1 92.75 231 LEU B O 1
ATOM 4906 N N . THR B 1 232 ? 2.58 -14.25 -1.836 1 90.75 232 THR B N 1
ATOM 4907 C CA . THR B 1 232 ? 3.574 -14.484 -2.877 1 90.75 232 THR B CA 1
ATOM 4908 C C . THR B 1 232 ? 4.793 -15.211 -2.309 1 90.75 232 THR B C 1
ATOM 4910 O O . THR B 1 232 ? 5.344 -16.109 -2.947 1 90.75 232 THR B O 1
ATOM 4913 N N . ARG B 1 233 ? 5.203 -14.812 -1.111 1 90.81 233 ARG B N 1
ATOM 4914 C CA . ARG B 1 233 ? 6.309 -15.492 -0.444 1 90.81 233 ARG B CA 1
ATOM 4915 C C . ARG B 1 233 ? 6.023 -16.984 -0.283 1 90.81 233 ARG B C 1
ATOM 4917 O O . ARG B 1 233 ? 6.871 -17.828 -0.587 1 90.81 233 ARG B O 1
ATOM 4924 N N . GLN B 1 234 ? 4.855 -17.266 0.139 1 89.44 234 GLN B N 1
ATOM 4925 C CA . GLN B 1 234 ? 4.457 -18.641 0.351 1 89.44 234 GLN B CA 1
ATOM 4926 C C . GLN B 1 234 ? 4.402 -19.406 -0.969 1 89.44 234 GLN B C 1
ATOM 4928 O O . GLN B 1 234 ? 4.855 -20.547 -1.05 1 89.44 234 GLN B O 1
ATOM 4933 N N . TYR B 1 235 ? 3.863 -18.75 -1.901 1 88.94 235 TYR B N 1
ATOM 4934 C CA . TYR B 1 235 ? 3.742 -19.375 -3.219 1 88.94 235 TYR B CA 1
ATOM 4935 C C . TYR B 1 235 ? 5.113 -19.688 -3.799 1 88.94 235 TYR B C 1
ATOM 4937 O O . TYR B 1 235 ? 5.32 -20.781 -4.359 1 88.94 235 TYR B O 1
ATOM 4945 N N . ARG B 1 236 ? 5.977 -18.828 -3.676 1 89.88 236 ARG B N 1
ATOM 4946 C CA . ARG B 1 236 ? 7.336 -19.016 -4.172 1 89.88 236 ARG B CA 1
ATOM 4947 C C . ARG B 1 236 ? 8.039 -20.141 -3.432 1 89.88 236 ARG B C 1
ATOM 4949 O O . ARG B 1 236 ? 8.711 -20.969 -4.047 1 89.88 236 ARG B O 1
ATOM 4956 N N . GLU B 1 237 ? 7.906 -20.141 -2.199 1 89.25 237 GLU B N 1
ATOM 4957 C CA . GLU B 1 237 ? 8.516 -21.203 -1.394 1 89.25 237 GLU B CA 1
ATOM 4958 C C . GLU B 1 237 ? 8.008 -22.578 -1.818 1 89.25 237 GLU B C 1
ATOM 4960 O O . GLU B 1 237 ? 8.789 -23.531 -1.911 1 89.25 237 GLU B O 1
ATOM 4965 N N . ARG B 1 238 ? 6.781 -22.703 -2.035 1 86.81 238 ARG B N 1
ATOM 4966 C CA . ARG B 1 238 ? 6.195 -23.969 -2.5 1 86.81 238 ARG B CA 1
ATOM 4967 C C . ARG B 1 238 ? 6.746 -24.344 -3.869 1 86.81 238 ARG B C 1
ATOM 4969 O O . ARG B 1 238 ? 7.035 -25.516 -4.121 1 86.81 238 ARG B O 1
ATOM 4976 N N . ALA B 1 239 ? 6.832 -23.359 -4.691 1 85.25 239 ALA B N 1
ATOM 4977 C CA . ALA B 1 239 ? 7.375 -23.594 -6.027 1 85.25 239 ALA B CA 1
ATOM 4978 C C . ALA B 1 239 ? 8.82 -24.094 -5.945 1 85.25 239 ALA B C 1
ATOM 4980 O O . ALA B 1 239 ? 9.18 -25.062 -6.602 1 85.25 239 ALA B O 1
ATOM 4981 N N . ASP B 1 240 ? 9.555 -23.484 -5.117 1 87.25 240 ASP B N 1
ATOM 4982 C CA . ASP B 1 240 ? 10.977 -23.781 -5.004 1 87.25 240 ASP B CA 1
ATOM 4983 C C . ASP B 1 240 ? 11.195 -25.156 -4.355 1 87.25 240 ASP B C 1
ATOM 4985 O O . ASP B 1 240 ? 12.203 -25.812 -4.613 1 87.25 240 ASP B O 1
ATOM 4989 N N . ASN B 1 241 ? 10.234 -25.562 -3.594 1 87.12 241 ASN B N 1
ATOM 4990 C CA . ASN B 1 241 ? 10.406 -26.797 -2.846 1 87.12 241 ASN B CA 1
ATOM 4991 C C . ASN B 1 241 ? 9.727 -27.969 -3.543 1 87.12 241 ASN B C 1
ATOM 4993 O O . ASN B 1 241 ? 9.719 -29.094 -3.027 1 87.12 241 ASN B O 1
ATOM 4997 N N . ARG B 1 242 ? 9.133 -27.641 -4.648 1 83.31 242 ARG B N 1
ATOM 4998 C CA . ARG B 1 242 ? 8.508 -28.719 -5.398 1 83.31 242 ARG B CA 1
ATOM 4999 C C . ARG B 1 242 ? 9.539 -29.734 -5.867 1 83.31 242 ARG B C 1
ATOM 5001 O O . ARG B 1 242 ? 10.586 -29.375 -6.406 1 83.31 242 ARG B O 1
ATOM 5008 N N . GLY B 1 243 ? 9.242 -30.969 -5.492 1 73.88 243 GLY B N 1
ATOM 5009 C CA . GLY B 1 243 ? 10.148 -32.031 -5.906 1 73.88 243 GLY B CA 1
ATOM 5010 C C . GLY B 1 243 ? 10.102 -32.312 -7.398 1 73.88 243 GLY B C 1
ATOM 5011 O O . GLY B 1 243 ? 9.133 -31.953 -8.07 1 73.88 243 GLY B O 1
ATOM 5012 N N . ARG B 1 244 ? 11.141 -32.906 -7.973 1 73 244 ARG B N 1
ATOM 5013 C CA . ARG B 1 244 ? 11.273 -33.25 -9.391 1 73 244 ARG B CA 1
ATOM 5014 C C . ARG B 1 244 ? 10.188 -34.219 -9.836 1 73 244 ARG B C 1
ATOM 5016 O O . ARG B 1 244 ? 9.773 -34.188 -10.992 1 73 244 ARG B O 1
ATOM 5023 N N . GLU B 1 245 ? 9.711 -34.875 -8.914 1 74.88 245 GLU B N 1
ATOM 5024 C CA . GLU B 1 245 ? 8.742 -35.938 -9.234 1 74.88 245 GLU B CA 1
ATOM 5025 C C . GLU B 1 245 ? 7.398 -35.312 -9.641 1 74.88 245 GLU B C 1
ATOM 5027 O O . GLU B 1 245 ? 6.605 -35.969 -10.328 1 74.88 245 GLU B O 1
ATOM 5032 N N . SER B 1 246 ? 7.203 -34.094 -9.352 1 75.12 246 SER B N 1
ATOM 5033 C CA . SER B 1 246 ? 5.926 -33.438 -9.633 1 75.12 246 SER B CA 1
ATOM 5034 C C . SER B 1 246 ? 5.91 -32.812 -11.023 1 75.12 246 SER B C 1
ATOM 5036 O O . SER B 1 246 ? 4.883 -32.312 -11.469 1 75.12 246 SER B O 1
ATOM 5038 N N . GLY B 1 247 ? 7.016 -33.031 -11.742 1 82.25 247 GLY B N 1
ATOM 5039 C CA . GLY B 1 247 ? 7.102 -32.406 -13.055 1 82.25 247 GLY B CA 1
ATOM 5040 C C . GLY B 1 247 ? 7.453 -30.938 -13 1 82.25 247 GLY B C 1
ATOM 5041 O O . GLY B 1 247 ? 7.605 -30.375 -11.922 1 82.25 247 GLY B O 1
ATOM 5042 N N . LEU B 1 248 ? 7.551 -30.422 -14.156 1 85.31 248 LEU B N 1
ATOM 5043 C CA . LEU B 1 248 ? 7.918 -29.016 -14.281 1 85.31 248 LEU B CA 1
ATOM 5044 C C . LEU B 1 248 ? 6.699 -28.125 -14.078 1 85.31 248 LEU B C 1
ATOM 5046 O O . LEU B 1 248 ? 5.621 -28.406 -14.609 1 85.31 248 LEU B O 1
ATOM 5050 N N . HIS B 1 249 ? 6.887 -27.141 -13.25 1 88.81 249 HIS B N 1
ATOM 5051 C CA . HIS B 1 249 ? 5.852 -26.141 -13.062 1 88.81 249 HIS B CA 1
ATOM 5052 C C . HIS B 1 249 ? 6.355 -24.75 -13.438 1 88.81 249 HIS B C 1
ATOM 5054 O O . HIS B 1 249 ? 7.488 -24.375 -13.117 1 88.81 249 HIS B O 1
ATOM 5060 N N . ILE B 1 250 ? 5.488 -24 -14.039 1 90.62 250 ILE B N 1
ATOM 5061 C CA . ILE B 1 250 ? 5.879 -22.703 -14.578 1 90.62 250 ILE B CA 1
ATOM 5062 C C . ILE B 1 250 ? 6.348 -21.781 -13.445 1 90.62 250 ILE B C 1
ATOM 5064 O O . ILE B 1 250 ? 7.258 -20.969 -13.633 1 90.62 250 ILE B O 1
ATOM 5068 N N . SER B 1 251 ? 5.754 -21.938 -12.258 1 88.5 251 SER B N 1
ATOM 5069 C CA . SER B 1 251 ? 6.141 -21.109 -11.125 1 88.5 251 SER B CA 1
ATOM 5070 C C . SER B 1 251 ? 7.605 -21.328 -10.75 1 88.5 251 SER B C 1
ATOM 5072 O O . SER B 1 251 ? 8.297 -20.391 -10.344 1 88.5 251 SER B O 1
ATOM 5074 N N . GLN B 1 252 ? 8.086 -22.484 -10.922 1 91.81 252 GLN B N 1
ATOM 5075 C CA . GLN B 1 252 ? 9.484 -22.781 -10.648 1 91.81 252 GLN B CA 1
ATOM 5076 C C . GLN B 1 252 ? 10.406 -22.094 -11.656 1 91.81 252 GLN B C 1
ATOM 5078 O O . GLN B 1 252 ? 11.461 -21.578 -11.289 1 91.81 252 GLN B O 1
ATOM 5083 N N . VAL B 1 253 ? 9.953 -22.203 -12.836 1 93.25 253 VAL B N 1
ATOM 5084 C CA . VAL B 1 253 ? 10.742 -21.609 -13.914 1 93.25 253 VAL B CA 1
ATOM 5085 C C . VAL B 1 253 ? 10.836 -20.109 -13.711 1 93.25 253 VAL B C 1
ATOM 5087 O O . VAL B 1 253 ? 11.922 -19.531 -13.781 1 93.25 253 VAL B O 1
ATOM 5090 N N . ILE B 1 254 ? 9.703 -19.516 -13.406 1 92.12 254 ILE B N 1
ATOM 5091 C CA . ILE B 1 254 ? 9.656 -18.078 -13.219 1 92.12 254 ILE B CA 1
ATOM 5092 C C . ILE B 1 254 ? 10.477 -17.688 -11.992 1 92.12 254 ILE B C 1
ATOM 5094 O O . ILE B 1 254 ? 11.18 -16.672 -12.008 1 92.12 254 ILE B O 1
ATOM 5098 N N . SER B 1 255 ? 10.391 -18.453 -10.938 1 91.5 255 SER B N 1
ATOM 5099 C CA . SER B 1 255 ? 11.211 -18.203 -9.75 1 91.5 255 SER B CA 1
ATOM 5100 C C . SER B 1 255 ? 12.695 -18.219 -10.094 1 91.5 255 SER B C 1
ATOM 5102 O O . SER B 1 255 ? 13.438 -17.328 -9.664 1 91.5 255 SER B O 1
ATOM 5104 N N . TYR B 1 256 ? 13.125 -19.188 -10.898 1 93.38 256 TYR B N 1
ATOM 5105 C CA . TYR B 1 256 ? 14.516 -19.312 -11.32 1 93.38 256 TYR B CA 1
ATOM 5106 C C . TYR B 1 256 ? 14.945 -18.094 -12.141 1 93.38 256 TYR B C 1
ATOM 5108 O O . TYR B 1 256 ? 16 -17.516 -11.898 1 93.38 256 TYR B O 1
ATOM 5116 N N . ILE B 1 257 ? 14.078 -17.734 -13.047 1 92.81 257 ILE B N 1
ATOM 5117 C CA . ILE B 1 257 ? 14.383 -16.594 -13.914 1 92.81 257 ILE B CA 1
ATOM 5118 C C . ILE B 1 257 ? 14.469 -15.32 -13.086 1 92.81 257 ILE B C 1
ATOM 5120 O O . ILE B 1 257 ? 15.336 -14.477 -13.32 1 92.81 257 ILE B O 1
ATOM 5124 N N . SER B 1 258 ? 13.562 -15.188 -12.164 1 90.56 258 SER B N 1
ATOM 5125 C CA . SER B 1 258 ? 13.547 -14.016 -11.297 1 90.56 258 SER B CA 1
ATOM 5126 C C . SER B 1 258 ? 14.875 -13.836 -10.578 1 90.56 258 SER B C 1
ATOM 5128 O O . SER B 1 25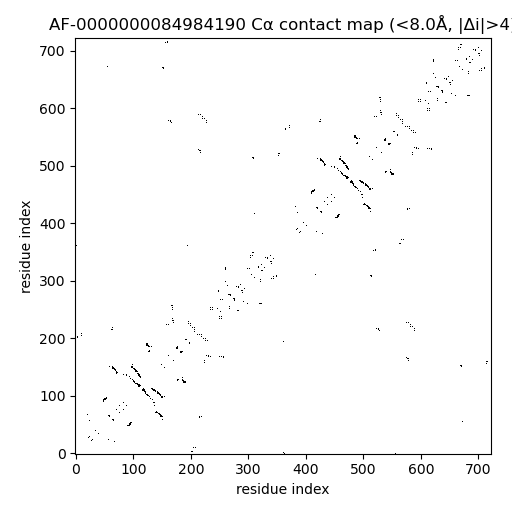8 ? 15.367 -12.719 -10.438 1 90.56 258 SER B O 1
ATOM 5130 N N . ASP B 1 259 ? 15.453 -14.914 -10.203 1 90.44 259 ASP B N 1
ATOM 5131 C CA . ASP B 1 259 ? 16.688 -14.875 -9.422 1 90.44 259 ASP B CA 1
ATOM 5132 C C . ASP B 1 259 ? 17.906 -14.773 -10.328 1 90.44 259 ASP B C 1
ATOM 5134 O O . ASP B 1 259 ? 18.984 -14.367 -9.883 1 90.44 259 ASP B O 1
ATOM 5138 N N . ASN B 1 260 ? 17.734 -15.125 -11.602 1 93.5 260 ASN B N 1
ATOM 5139 C CA . ASN B 1 260 ? 18.891 -15.25 -12.484 1 93.5 260 ASN B CA 1
ATOM 5140 C C . ASN B 1 260 ? 18.719 -14.445 -13.766 1 93.5 260 ASN B C 1
ATOM 5142 O O . ASN B 1 260 ? 19.359 -14.727 -14.773 1 93.5 260 ASN B O 1
ATOM 5146 N N . TYR B 1 261 ? 17.891 -13.461 -13.703 1 92.69 261 TYR B N 1
ATOM 5147 C CA . TYR B 1 261 ? 17.453 -12.781 -14.922 1 92.69 261 TYR B CA 1
ATOM 5148 C C . TYR B 1 261 ? 18.656 -12.156 -15.641 1 92.69 261 TYR B C 1
ATOM 5150 O O . TYR B 1 261 ? 18.609 -11.953 -16.859 1 92.69 261 TYR B O 1
ATOM 5158 N N . ARG B 1 262 ? 19.703 -11.875 -15.039 1 93.06 262 ARG B N 1
ATOM 5159 C CA . ARG B 1 262 ? 20.844 -11.195 -15.641 1 93.06 262 ARG B CA 1
ATOM 5160 C C . ARG B 1 262 ? 21.609 -12.133 -16.578 1 93.06 262 ARG B C 1
ATOM 5162 O O . ARG B 1 262 ? 22.188 -11.68 -17.562 1 93.06 262 ARG B O 1
ATOM 5169 N N . ILE B 1 263 ? 21.531 -13.453 -16.281 1 93.75 263 ILE B N 1
ATOM 5170 C CA . ILE B 1 263 ? 22.422 -14.352 -17.016 1 93.75 263 ILE B CA 1
ATOM 5171 C C . ILE B 1 263 ? 21.609 -15.508 -17.594 1 93.75 263 ILE B C 1
ATOM 5173 O O . ILE B 1 263 ? 22.109 -16.266 -18.438 1 93.75 263 ILE B O 1
ATOM 5177 N N . ALA B 1 264 ? 20.406 -15.648 -17.219 1 95.62 264 ALA B N 1
ATOM 5178 C CA . ALA B 1 264 ? 19.594 -16.797 -17.625 1 95.62 264 ALA B CA 1
ATOM 5179 C C . ALA B 1 264 ? 19.375 -16.828 -19.125 1 95.62 264 ALA B C 1
ATOM 5181 O O . ALA B 1 264 ? 19.172 -15.773 -19.75 1 95.62 264 ALA B O 1
ATOM 5182 N N . THR B 1 265 ? 19.469 -18 -19.703 1 96.12 265 THR B N 1
ATOM 5183 C CA . THR B 1 265 ? 19.109 -18.297 -21.078 1 96.12 265 THR B CA 1
ATOM 5184 C C . THR B 1 265 ? 18.172 -19.484 -21.156 1 96.12 265 THR B C 1
ATOM 5186 O O . THR B 1 265 ? 17.984 -20.203 -20.156 1 96.12 265 THR B O 1
ATOM 5189 N N . LEU B 1 266 ? 17.547 -19.531 -22.375 1 97.38 266 LEU B N 1
ATOM 5190 C CA . LEU B 1 266 ? 16.703 -20.703 -22.578 1 97.38 266 LEU B CA 1
ATOM 5191 C C . LEU B 1 266 ? 17.484 -21.984 -22.297 1 97.38 266 LEU B C 1
ATOM 5193 O O . LEU B 1 266 ? 16.984 -22.891 -21.625 1 97.38 266 LEU B O 1
ATOM 5197 N N . GLN B 1 267 ? 18.719 -22.047 -22.766 1 97.19 267 GLN B N 1
ATOM 5198 C CA . GLN B 1 267 ? 19.578 -23.234 -22.609 1 97.19 267 GLN B CA 1
ATOM 5199 C C . GLN B 1 267 ? 19.922 -23.469 -21.156 1 97.19 267 GLN B C 1
ATOM 5201 O O . GLN B 1 267 ? 19.766 -24.578 -20.641 1 97.19 267 GLN B O 1
ATOM 5206 N N . SER B 1 268 ? 20.406 -22.469 -20.5 1 96.94 268 SER B N 1
ATOM 5207 C CA . SER B 1 268 ? 20.828 -22.609 -19.109 1 96.94 268 SER B CA 1
ATOM 5208 C C . SER B 1 268 ? 19.656 -22.969 -18.203 1 96.94 268 SER B C 1
ATOM 5210 O O . SER B 1 268 ? 19.812 -23.75 -17.266 1 96.94 268 SER B O 1
ATOM 5212 N N . THR B 1 269 ? 18.516 -22.391 -18.5 1 96.81 269 THR B N 1
ATOM 5213 C CA . THR B 1 269 ? 17.328 -22.656 -17.703 1 96.81 269 THR B CA 1
ATOM 5214 C C . THR B 1 269 ? 16.844 -24.094 -17.922 1 96.81 269 THR B C 1
ATOM 5216 O O . THR B 1 269 ? 16.516 -24.797 -16.969 1 96.81 269 THR B O 1
ATOM 5219 N N . ALA B 1 270 ? 16.828 -24.5 -19.109 1 96.69 270 ALA B N 1
ATOM 5220 C CA . ALA B 1 270 ? 16.453 -25.875 -19.438 1 96.69 270 ALA B CA 1
ATOM 5221 C C . ALA B 1 270 ? 17.375 -26.875 -18.719 1 96.69 270 ALA B C 1
ATOM 5223 O O . ALA B 1 270 ? 16.906 -27.859 -18.172 1 96.69 270 ALA B O 1
ATOM 5224 N N . GLU B 1 271 ? 18.641 -26.594 -18.781 1 96.06 271 GLU B N 1
ATOM 5225 C CA . GLU B 1 271 ? 19.625 -27.453 -18.125 1 96.06 271 GLU B CA 1
ATOM 5226 C C . GLU B 1 271 ? 19.375 -27.531 -16.625 1 96.06 271 GLU B C 1
ATOM 5228 O O . GLU B 1 271 ? 19.484 -28.594 -16.016 1 96.06 271 GLU B O 1
ATOM 5233 N N . HIS B 1 272 ? 19.047 -26.406 -16.062 1 94.56 272 HIS B N 1
ATOM 5234 C CA . HIS B 1 272 ? 18.797 -26.344 -14.625 1 94.56 272 HIS B CA 1
ATOM 5235 C C . HIS B 1 272 ? 17.656 -27.281 -14.219 1 94.56 272 HIS B C 1
ATOM 5237 O O . HIS B 1 272 ? 17.734 -27.938 -13.18 1 94.56 272 HIS B O 1
ATOM 5243 N N . PHE B 1 273 ? 16.672 -27.375 -15.008 1 94.19 273 PHE B N 1
ATOM 5244 C CA . PHE B 1 273 ? 15.492 -28.156 -14.664 1 94.19 273 PHE B CA 1
ATOM 5245 C C . PHE B 1 273 ? 15.531 -29.516 -15.344 1 94.19 273 PHE B C 1
ATOM 5247 O O . PHE B 1 273 ? 14.586 -30.312 -15.219 1 94.19 273 PHE B O 1
ATOM 5254 N N . HIS B 1 274 ? 16.609 -29.75 -16.125 1 94.19 274 HIS B N 1
ATOM 5255 C CA . HIS B 1 274 ? 16.859 -31.031 -16.766 1 94.19 274 HIS B CA 1
ATOM 5256 C C . HIS B 1 274 ? 15.82 -31.328 -17.828 1 94.19 274 HIS B C 1
ATOM 5258 O O . HIS B 1 274 ? 15.281 -32.438 -17.891 1 94.19 274 HIS B O 1
ATOM 5264 N N . TYR B 1 275 ? 15.508 -30.328 -18.578 1 94.5 275 TYR B N 1
ATOM 5265 C CA . TYR B 1 275 ? 14.633 -30.484 -19.734 1 94.5 275 TYR B CA 1
ATOM 5266 C C . TYR B 1 275 ? 15.328 -30.016 -21 1 94.5 275 TYR B C 1
ATOM 5268 O O . TYR B 1 275 ? 16.375 -29.359 -20.953 1 94.5 275 TYR B O 1
ATOM 5276 N N . ASN B 1 276 ? 14.727 -30.391 -22.125 1 95.81 276 ASN B N 1
ATOM 5277 C CA . ASN B 1 276 ? 15.203 -29.891 -23.422 1 95.81 276 ASN B CA 1
ATOM 5278 C C . ASN B 1 276 ? 14.773 -28.453 -23.672 1 95.81 276 ASN B C 1
ATOM 5280 O O . ASN B 1 276 ? 13.648 -28.078 -23.344 1 95.81 276 ASN B O 1
ATOM 5284 N N . PRO B 1 277 ? 15.648 -27.672 -24.266 1 96.94 277 PRO B N 1
ATOM 5285 C CA . PRO B 1 277 ? 15.297 -26.266 -24.531 1 96.94 277 PRO B CA 1
ATOM 5286 C C . PRO B 1 277 ? 14.039 -26.141 -25.391 1 96.94 277 PRO B C 1
ATOM 5288 O O . PRO B 1 277 ? 13.266 -25.203 -25.203 1 96.94 277 PRO B O 1
ATOM 5291 N N . SER B 1 278 ? 13.93 -27.031 -26.25 1 96.94 278 SER B N 1
ATOM 5292 C CA . SER B 1 278 ? 12.742 -27 -27.094 1 96.94 278 SER B CA 1
ATOM 5293 C C . SER B 1 278 ? 11.469 -27.188 -26.266 1 96.94 278 SER B C 1
ATOM 5295 O O . SER B 1 278 ? 10.469 -26.5 -26.5 1 96.94 278 SER B O 1
ATOM 5297 N N . TYR B 1 279 ? 11.555 -28.062 -25.438 1 95.69 279 TYR B N 1
ATOM 5298 C CA . TYR B 1 279 ? 10.414 -28.297 -24.562 1 95.69 279 TYR B CA 1
ATOM 5299 C C . TYR B 1 279 ? 10.133 -27.078 -23.688 1 95.69 279 TYR B C 1
ATOM 5301 O O . TYR B 1 279 ? 8.992 -26.641 -23.562 1 95.69 279 TYR B O 1
ATOM 5309 N N . LEU B 1 280 ? 11.141 -26.594 -23.047 1 96.38 280 LEU B N 1
ATOM 5310 C CA . LEU B 1 280 ? 10.977 -25.438 -22.188 1 96.38 280 LEU B CA 1
ATOM 5311 C C . LEU B 1 280 ? 10.422 -24.25 -22.953 1 96.38 280 LEU B C 1
ATOM 5313 O O . LEU B 1 280 ? 9.609 -23.484 -22.438 1 96.38 280 LEU B O 1
ATOM 5317 N N . SER B 1 281 ? 10.891 -24.094 -24.109 1 96.5 281 SER B N 1
ATOM 5318 C CA . SER B 1 281 ? 10.414 -23 -24.969 1 96.5 281 SER B CA 1
ATOM 5319 C C . SER B 1 281 ? 8.906 -23.094 -25.188 1 96.5 281 SER B C 1
ATOM 5321 O O . SER B 1 281 ? 8.195 -22.109 -25 1 96.5 281 SER B O 1
ATOM 5323 N N . LYS B 1 282 ? 8.477 -24.266 -25.547 1 95.81 282 LYS B N 1
ATOM 5324 C CA . LYS B 1 282 ? 7.051 -24.484 -25.766 1 95.81 282 LYS B CA 1
ATOM 5325 C C . LYS B 1 282 ? 6.273 -24.312 -24.469 1 95.81 282 LYS B C 1
ATOM 5327 O O . LYS B 1 282 ? 5.164 -23.781 -24.469 1 95.81 282 LYS B O 1
ATOM 5332 N N . TYR B 1 283 ? 6.891 -24.781 -23.484 1 93.69 283 TYR B N 1
ATOM 5333 C CA . TYR B 1 283 ? 6.277 -24.734 -22.172 1 93.69 283 TYR B CA 1
ATOM 5334 C C . TYR B 1 283 ? 6.078 -23.281 -21.719 1 93.69 283 TYR B C 1
ATOM 5336 O O . TYR B 1 283 ? 5.012 -22.922 -21.219 1 93.69 283 TYR B O 1
ATOM 5344 N N . MET B 1 284 ? 7.07 -22.453 -21.891 1 93.25 284 MET B N 1
ATOM 5345 C CA . MET B 1 284 ? 7.016 -21.031 -21.562 1 93.25 284 MET B CA 1
ATOM 5346 C C . MET B 1 284 ? 5.938 -20.328 -22.375 1 93.25 284 MET B C 1
ATOM 5348 O O . MET B 1 284 ? 5.141 -19.562 -21.828 1 93.25 284 MET B O 1
ATOM 5352 N N . LEU B 1 285 ? 5.91 -20.578 -23.562 1 92.81 285 LEU B N 1
ATOM 5353 C CA . LEU B 1 285 ? 4.926 -19.953 -24.453 1 92.81 285 LEU B CA 1
ATOM 5354 C C . LEU B 1 285 ? 3.508 -20.328 -24.031 1 92.81 285 LEU B C 1
ATOM 5356 O O . LEU B 1 285 ? 2.625 -19.469 -23.984 1 92.81 285 LEU B O 1
ATOM 5360 N N . LYS B 1 286 ? 3.338 -21.547 -23.75 1 89.12 286 LYS B N 1
ATOM 5361 C CA . LYS B 1 286 ? 2.027 -22.047 -23.375 1 89.12 286 LYS B CA 1
ATOM 5362 C C . LYS B 1 286 ? 1.522 -21.375 -22.094 1 89.12 286 LYS B C 1
ATOM 5364 O O . LYS B 1 286 ? 0.334 -21.062 -21.984 1 89.12 286 LYS B O 1
ATOM 5369 N N . HIS B 1 287 ? 2.396 -21.094 -21.203 1 86.38 287 HIS B N 1
ATOM 5370 C CA . HIS B 1 287 ? 1.96 -20.688 -19.875 1 86.38 287 HIS B CA 1
ATOM 5371 C C . HIS B 1 287 ? 2.078 -19.188 -19.688 1 86.38 287 HIS B C 1
ATOM 5373 O O . HIS B 1 287 ? 1.485 -18.609 -18.766 1 86.38 287 HIS B O 1
ATOM 5379 N N . THR B 1 288 ? 2.891 -18.484 -20.516 1 86.19 288 THR B N 1
ATOM 5380 C CA . THR B 1 288 ? 3.086 -17.047 -20.312 1 86.19 288 THR B CA 1
ATOM 5381 C C . THR B 1 288 ? 2.643 -16.266 -21.547 1 86.19 288 THR B C 1
ATOM 5383 O O . THR B 1 288 ? 2.562 -15.039 -21.516 1 86.19 288 THR B O 1
ATOM 5386 N N . ASN B 1 289 ? 2.418 -16.984 -22.625 1 87.75 289 ASN B N 1
ATOM 5387 C CA . ASN B 1 289 ? 2.053 -16.406 -23.906 1 87.75 289 ASN B CA 1
ATOM 5388 C C . ASN B 1 289 ? 3.199 -15.586 -24.5 1 87.75 289 ASN B C 1
ATOM 5390 O O . ASN B 1 289 ? 2.975 -14.703 -25.328 1 87.75 289 ASN B O 1
ATOM 5394 N N . GLN B 1 290 ? 4.395 -15.836 -24.047 1 92.38 290 GLN B N 1
ATOM 5395 C CA . GLN B 1 290 ? 5.613 -15.211 -24.547 1 92.38 290 GLN B CA 1
ATOM 5396 C C . GLN B 1 290 ? 6.754 -16.219 -24.625 1 92.38 290 GLN B C 1
ATOM 5398 O O . GLN B 1 290 ? 6.793 -17.188 -23.875 1 92.38 290 GLN B O 1
ATOM 5403 N N . THR B 1 291 ? 7.566 -15.969 -25.609 1 95.69 291 THR B N 1
ATOM 5404 C CA . THR B 1 291 ? 8.773 -16.797 -25.641 1 95.69 291 THR B CA 1
ATOM 5405 C C . THR B 1 291 ? 9.664 -16.484 -24.438 1 95.69 291 THR B C 1
ATOM 5407 O O . THR B 1 291 ? 9.484 -15.477 -23.766 1 95.69 291 THR B O 1
ATOM 5410 N N . PHE B 1 292 ? 10.578 -17.406 -24.203 1 95.81 292 PHE B N 1
ATOM 5411 C CA . PHE B 1 292 ? 11.523 -17.234 -23.109 1 95.81 292 PHE B CA 1
ATOM 5412 C C . PHE B 1 292 ? 12.266 -15.906 -23.234 1 95.81 292 PHE B C 1
ATOM 5414 O O . PHE B 1 292 ? 12.32 -15.125 -22.281 1 95.81 292 PHE B O 1
ATOM 5421 N N . SER B 1 293 ? 12.727 -15.641 -24.422 1 95 293 SER B N 1
ATOM 5422 C CA . SER B 1 293 ? 13.523 -14.445 -24.672 1 95 293 SER B CA 1
ATOM 5423 C C . SER B 1 293 ? 12.688 -13.18 -24.516 1 95 293 SER B C 1
ATOM 5425 O O . SER B 1 293 ? 13.148 -12.195 -23.938 1 95 293 SER B O 1
ATOM 5427 N N . GLU B 1 294 ? 11.539 -13.234 -25.047 1 94.56 294 GLU B N 1
ATOM 5428 C CA . GLU B 1 294 ? 10.641 -12.086 -24.922 1 94.56 294 GLU B CA 1
ATOM 5429 C C . GLU B 1 294 ? 10.305 -11.805 -23.469 1 94.56 294 GLU B C 1
ATOM 5431 O O . GLU B 1 294 ? 10.328 -10.648 -23.031 1 94.56 294 GLU B O 1
ATOM 5436 N N . TYR B 1 295 ? 10.008 -12.875 -22.781 1 93.06 295 TYR B N 1
ATOM 5437 C CA . TYR B 1 295 ? 9.633 -12.766 -21.375 1 93.06 295 TYR B CA 1
ATOM 5438 C C . TYR B 1 295 ? 10.773 -12.172 -20.547 1 93.06 295 TYR B C 1
ATOM 5440 O O . TYR B 1 295 ? 10.562 -11.242 -19.766 1 93.06 295 TYR B O 1
ATOM 5448 N N . LEU B 1 296 ? 11.945 -12.656 -20.75 1 94.31 296 LEU B N 1
ATOM 5449 C CA . LEU B 1 296 ? 13.125 -12.219 -20.016 1 94.3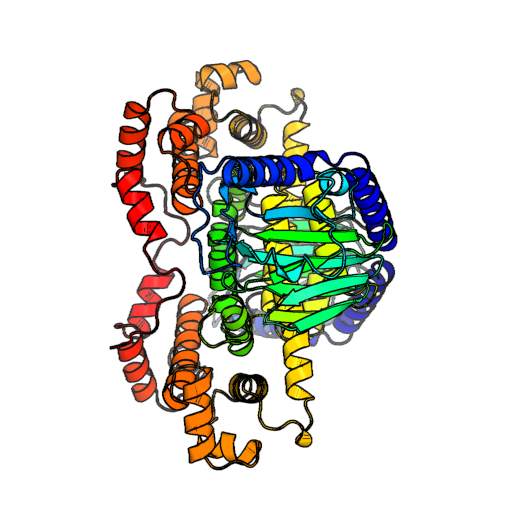1 296 LEU B CA 1
ATOM 5450 C C . LEU B 1 296 ? 13.492 -10.781 -20.375 1 94.31 296 LEU B C 1
ATOM 5452 O O . LEU B 1 296 ? 13.773 -9.969 -19.5 1 94.31 296 LEU B O 1
ATOM 5456 N N . THR B 1 297 ? 13.469 -10.477 -21.625 1 94.31 297 THR B N 1
ATOM 5457 C CA . THR B 1 297 ? 13.836 -9.148 -22.109 1 94.31 297 THR B CA 1
ATOM 5458 C C . THR B 1 297 ? 12.875 -8.094 -21.578 1 94.31 297 THR B C 1
ATOM 5460 O O . THR B 1 297 ? 13.297 -7.02 -21.141 1 94.31 297 THR B O 1
ATOM 5463 N N . ARG B 1 298 ? 11.688 -8.398 -21.641 1 91.75 298 ARG B N 1
ATOM 5464 C CA . ARG B 1 298 ? 10.688 -7.473 -21.125 1 91.75 298 ARG B CA 1
ATOM 5465 C C . ARG B 1 298 ? 10.945 -7.164 -19.641 1 91.75 298 ARG B C 1
ATOM 5467 O O . ARG B 1 298 ? 10.891 -6.004 -19.234 1 91.75 298 ARG B O 1
ATOM 5474 N N . PHE B 1 299 ? 11.195 -8.172 -18.891 1 90.12 299 PHE B N 1
ATOM 5475 C CA . PHE B 1 299 ? 11.461 -7.977 -17.469 1 90.12 299 PHE B CA 1
ATOM 5476 C C . PHE B 1 299 ? 12.672 -7.082 -17.266 1 90.12 299 PHE B C 1
ATOM 5478 O O . PHE B 1 299 ? 12.641 -6.16 -16.438 1 90.12 299 PHE B O 1
ATOM 5485 N N . LYS B 1 300 ? 13.711 -7.422 -17.969 1 93.25 300 LYS B N 1
ATOM 5486 C CA . LYS B 1 300 ? 14.945 -6.648 -17.859 1 93.25 300 LYS B CA 1
ATOM 5487 C C . LYS B 1 300 ? 14.695 -5.176 -18.172 1 93.25 300 LYS B C 1
ATOM 5489 O O . LYS B 1 300 ? 15.18 -4.293 -17.453 1 93.25 300 LYS B O 1
ATOM 5494 N N . LEU B 1 301 ? 13.953 -4.934 -19.141 1 93.56 301 LEU B N 1
ATOM 5495 C CA . LEU B 1 301 ? 13.734 -3.561 -19.578 1 93.56 301 LEU B CA 1
ATOM 5496 C C . LEU B 1 301 ? 12.766 -2.834 -18.656 1 93.56 301 LEU B C 1
ATOM 5498 O O . LEU B 1 301 ? 12.891 -1.626 -18.438 1 93.56 301 LEU B O 1
ATOM 5502 N N . GLU B 1 302 ? 11.781 -3.529 -18.156 1 88.94 302 GLU B N 1
ATOM 5503 C CA . GLU B 1 302 ? 10.914 -2.941 -17.141 1 88.94 302 GLU B CA 1
ATOM 5504 C C . GLU B 1 302 ? 11.695 -2.561 -15.891 1 88.94 302 GLU B C 1
ATOM 5506 O O . GLU B 1 302 ? 11.461 -1.508 -15.297 1 88.94 302 GLU B O 1
ATOM 5511 N N . LYS B 1 303 ? 12.523 -3.4 -15.508 1 89 303 LYS B N 1
ATOM 5512 C CA . LYS B 1 303 ? 13.398 -3.102 -14.383 1 89 303 LYS B CA 1
ATOM 5513 C C . LYS B 1 303 ? 14.273 -1.881 -14.672 1 89 303 LYS B C 1
ATOM 5515 O O . LYS B 1 303 ? 14.469 -1.03 -13.797 1 89 303 LYS B O 1
ATOM 5520 N N . ALA B 1 304 ? 14.766 -1.824 -15.867 1 92.31 304 ALA B N 1
ATOM 5521 C CA . ALA B 1 304 ? 15.562 -0.668 -16.266 1 92.31 304 ALA B CA 1
ATOM 5522 C C . ALA B 1 304 ? 14.742 0.616 -16.188 1 92.31 304 ALA B C 1
ATOM 5524 O O . ALA B 1 304 ? 15.227 1.637 -15.695 1 92.31 304 ALA B O 1
ATOM 5525 N N . ALA B 1 305 ? 13.562 0.523 -16.672 1 90.12 305 ALA B N 1
ATOM 5526 C CA . ALA B 1 305 ? 12.68 1.683 -16.625 1 90.12 305 ALA B CA 1
ATOM 5527 C C . ALA B 1 305 ? 12.477 2.156 -15.188 1 90.12 305 ALA B C 1
ATOM 5529 O O . ALA B 1 305 ? 12.5 3.359 -14.914 1 90.12 305 ALA B O 1
ATOM 5530 N N . HIS B 1 306 ? 12.328 1.271 -14.352 1 84.75 306 HIS B N 1
ATOM 5531 C CA . HIS B 1 306 ? 12.148 1.596 -12.938 1 84.75 306 HIS B CA 1
ATOM 5532 C C . HIS B 1 306 ? 13.398 2.264 -12.367 1 84.75 306 HIS B C 1
ATOM 5534 O O . HIS B 1 306 ? 13.305 3.279 -11.68 1 84.75 306 HIS B O 1
ATOM 5540 N N . LEU B 1 307 ? 14.508 1.695 -12.672 1 87 307 LEU B N 1
ATOM 5541 C CA . LEU B 1 307 ? 15.766 2.252 -12.172 1 87 307 LEU B CA 1
ATOM 5542 C C . LEU B 1 307 ? 15.992 3.656 -12.727 1 87 307 LEU B C 1
ATOM 5544 O O . LEU B 1 307 ? 16.469 4.539 -12.008 1 87 307 LEU B O 1
ATOM 5548 N N . LEU B 1 308 ? 15.609 3.85 -13.93 1 89.06 308 LEU B N 1
ATOM 5549 C CA . LEU B 1 308 ? 15.812 5.141 -14.586 1 89.06 308 LEU B CA 1
ATOM 5550 C C . LEU B 1 308 ? 14.93 6.211 -13.945 1 89.06 308 LEU B C 1
ATOM 5552 O O . LEU B 1 308 ? 15.336 7.375 -13.859 1 89.06 308 LEU B O 1
ATOM 5556 N N . THR B 1 309 ? 13.82 5.805 -13.477 1 83.75 309 THR B N 1
ATOM 5557 C CA . THR B 1 309 ? 12.867 6.777 -12.953 1 83.75 309 THR B CA 1
ATOM 5558 C C . THR B 1 309 ? 13.062 6.969 -11.445 1 83.75 309 THR B C 1
ATOM 5560 O O . THR B 1 309 ? 12.773 8.039 -10.906 1 83.75 309 THR B O 1
ATOM 5563 N N . SER B 1 310 ? 13.578 6.031 -10.82 1 78.81 310 SER B N 1
ATOM 5564 C CA . SER B 1 310 ? 13.562 6.055 -9.367 1 78.81 310 SER B CA 1
ATOM 5565 C C . SER B 1 310 ? 14.961 6.312 -8.805 1 78.81 310 SER B C 1
ATOM 5567 O O . SER B 1 310 ? 15.125 6.527 -7.602 1 78.81 310 SER B O 1
ATOM 5569 N N . THR B 1 311 ? 15.961 6.293 -9.68 1 79.88 311 THR B N 1
ATOM 5570 C CA . THR B 1 311 ? 17.328 6.48 -9.203 1 79.88 311 THR B CA 1
ATOM 5571 C C . THR B 1 311 ? 18.094 7.441 -10.109 1 79.88 311 THR B C 1
ATOM 5573 O O . THR B 1 311 ? 17.578 7.844 -11.156 1 79.88 311 THR B O 1
ATOM 5576 N N . ALA B 1 312 ? 19.25 7.766 -9.633 1 78.62 312 ALA B N 1
ATOM 5577 C CA . ALA B 1 312 ? 20.156 8.594 -10.438 1 78.62 312 ALA B CA 1
ATOM 5578 C C . ALA B 1 312 ? 21.359 7.793 -10.898 1 78.62 312 ALA B C 1
ATOM 5580 O O . ALA B 1 312 ? 22.422 8.359 -11.164 1 78.62 312 ALA B O 1
ATOM 5581 N N . LEU B 1 313 ? 21.188 6.547 -11.008 1 85.25 313 LEU B N 1
ATOM 5582 C CA . LEU B 1 313 ? 22.297 5.684 -11.406 1 85.25 313 LEU B CA 1
ATOM 5583 C C . LEU B 1 313 ? 22.75 6.008 -12.82 1 85.25 313 LEU B C 1
ATOM 5585 O O . LEU B 1 313 ? 21.938 6.281 -13.703 1 85.25 313 LEU B O 1
ATOM 5589 N N . PRO B 1 314 ? 24.094 5.934 -12.953 1 89.69 314 PRO B N 1
ATOM 5590 C CA . PRO B 1 314 ? 24.562 6.074 -14.336 1 89.69 314 PRO B CA 1
ATOM 5591 C C . PRO B 1 314 ? 23.969 5.031 -15.273 1 89.69 314 PRO B C 1
ATOM 5593 O O . PRO B 1 314 ? 23.703 3.896 -14.859 1 89.69 314 PRO B O 1
ATOM 5596 N N . LEU B 1 315 ? 23.828 5.402 -16.516 1 94.06 315 LEU B N 1
ATOM 5597 C CA . LEU B 1 315 ? 23.188 4.535 -17.5 1 94.06 315 LEU B CA 1
ATOM 5598 C C . LEU B 1 315 ? 23.953 3.223 -17.641 1 94.06 315 LEU B C 1
ATOM 5600 O O . LEU B 1 315 ? 23.344 2.166 -17.859 1 94.06 315 LEU B O 1
ATOM 5604 N N . GLU B 1 316 ? 25.297 3.334 -17.5 1 94.06 316 GLU B N 1
ATOM 5605 C CA . GLU B 1 316 ? 26.109 2.131 -17.594 1 94.06 316 GLU B CA 1
ATOM 5606 C C . GLU B 1 316 ? 25.781 1.153 -16.469 1 94.06 316 GLU B C 1
ATOM 5608 O O . GLU B 1 316 ? 25.766 -0.061 -16.688 1 94.06 316 GLU B O 1
ATOM 5613 N N . ARG B 1 317 ? 25.547 1.729 -15.383 1 92.44 317 ARG B N 1
ATOM 5614 C CA . ARG B 1 317 ? 25.219 0.898 -14.227 1 92.44 317 ARG B CA 1
ATOM 5615 C C . ARG B 1 317 ? 23.844 0.282 -14.375 1 92.44 317 ARG B C 1
ATOM 5617 O O . ARG B 1 317 ? 23.625 -0.878 -14.016 1 92.44 317 ARG B O 1
ATOM 5624 N N . VAL B 1 318 ? 22.922 1.036 -14.852 1 93.88 318 VAL B N 1
ATOM 5625 C CA . VAL B 1 318 ? 21.578 0.525 -15.102 1 93.88 318 VAL B CA 1
ATOM 5626 C C . VAL B 1 318 ? 21.641 -0.648 -16.078 1 93.88 318 VAL B C 1
ATOM 5628 O O . VAL B 1 318 ? 21.016 -1.688 -15.852 1 93.88 318 VAL B O 1
ATOM 5631 N N . ALA B 1 319 ? 22.406 -0.459 -17.109 1 95.5 319 ALA B N 1
ATOM 5632 C CA . ALA B 1 319 ? 22.578 -1.522 -18.094 1 95.5 319 ALA B CA 1
ATOM 5633 C C . ALA B 1 319 ? 23.125 -2.791 -17.453 1 95.5 319 ALA B C 1
ATOM 5635 O O . ALA B 1 319 ? 22.578 -3.879 -17.641 1 95.5 319 ALA B O 1
ATOM 5636 N N . SER B 1 320 ? 24.125 -2.619 -16.656 1 93.5 320 SER B N 1
ATOM 5637 C CA . SER B 1 320 ? 24.766 -3.752 -15.992 1 93.5 320 SER B CA 1
ATOM 5638 C C . SER B 1 320 ? 23.812 -4.441 -15.023 1 93.5 320 SER B C 1
ATOM 5640 O O . SER B 1 320 ? 23.734 -5.672 -14.992 1 93.5 320 SER B O 1
ATOM 5642 N N . LEU B 1 321 ? 23.047 -3.695 -14.367 1 90.94 321 LEU B N 1
ATOM 5643 C CA . LEU B 1 321 ? 22.125 -4.223 -13.359 1 90.94 321 LEU B CA 1
ATOM 5644 C C . LEU B 1 321 ? 20.984 -4.98 -14.016 1 90.94 321 LEU B C 1
ATOM 5646 O O . LEU B 1 321 ? 20.312 -5.789 -13.359 1 90.94 321 LEU B O 1
ATOM 5650 N N . THR B 1 322 ? 20.781 -4.68 -15.234 1 93.38 322 THR B N 1
ATOM 5651 C CA . THR B 1 322 ? 19.672 -5.324 -15.914 1 93.38 322 THR B CA 1
ATOM 5652 C C . THR B 1 322 ? 20.172 -6.41 -16.859 1 93.38 322 THR B C 1
ATOM 5654 O O . THR B 1 322 ? 19.391 -6.953 -17.656 1 93.38 322 THR B O 1
ATOM 5657 N N . GLY B 1 323 ? 21.422 -6.676 -16.812 1 93.81 323 GLY B N 1
ATOM 5658 C CA . GLY B 1 323 ? 21.969 -7.855 -17.469 1 93.81 323 GLY B CA 1
ATOM 5659 C C . GLY B 1 323 ? 22.562 -7.559 -18.828 1 93.81 323 GLY B C 1
ATOM 5660 O O . GLY B 1 323 ? 22.812 -8.477 -19.609 1 93.81 323 GLY B O 1
ATOM 5661 N N . TYR B 1 324 ? 22.75 -6.336 -19.156 1 94.88 324 TYR B N 1
ATOM 5662 C CA . TYR B 1 324 ? 23.391 -5.977 -20.406 1 94.88 324 TYR B CA 1
ATOM 5663 C C . TYR B 1 324 ? 24.859 -5.664 -20.203 1 94.88 324 TYR B C 1
ATOM 5665 O O . TYR B 1 324 ? 25.219 -4.82 -19.375 1 94.88 324 TYR B O 1
ATOM 5673 N N . SER B 1 325 ? 25.641 -6.328 -20.922 1 91.75 325 SER B N 1
ATOM 5674 C CA . SER B 1 325 ? 27.078 -6.105 -20.828 1 91.75 325 SER B CA 1
ATOM 5675 C C . SER B 1 325 ? 27.516 -4.918 -21.688 1 91.75 325 SER B C 1
ATOM 5677 O O . SER B 1 325 ? 28.516 -4.273 -21.391 1 91.75 325 SER B O 1
ATOM 5679 N N . GLU B 1 326 ? 26.781 -4.676 -22.75 1 92.94 326 GLU B N 1
ATOM 5680 C CA . GLU B 1 326 ? 27.109 -3.58 -23.656 1 92.94 326 GLU B CA 1
ATOM 5681 C C . GLU B 1 326 ? 26.047 -2.488 -23.625 1 92.94 326 GLU B C 1
ATOM 5683 O O . GLU B 1 326 ? 24.859 -2.762 -23.812 1 92.94 326 GLU B O 1
ATOM 5688 N N . ARG B 1 327 ? 26.547 -1.308 -23.469 1 94.06 327 ARG B N 1
ATOM 5689 C CA . ARG B 1 327 ? 25.672 -0.147 -23.375 1 94.06 327 ARG B CA 1
ATOM 5690 C C . ARG B 1 327 ? 24.891 0.049 -24.672 1 94.06 327 ARG B C 1
ATOM 5692 O O . ARG B 1 327 ? 23.703 0.411 -24.641 1 94.06 327 ARG B O 1
ATOM 5699 N N . SER B 1 328 ? 25.516 -0.219 -25.703 1 95.12 328 SER B N 1
ATOM 5700 C CA . SER B 1 328 ? 24.859 -0.033 -27 1 95.12 328 SER B CA 1
ATOM 5701 C C . SER B 1 328 ? 23.688 -0.983 -27.172 1 95.12 328 SER B C 1
ATOM 5703 O O . SER B 1 328 ? 22.625 -0.59 -27.688 1 95.12 328 SER B O 1
ATOM 5705 N N . ALA B 1 329 ? 23.906 -2.178 -26.766 1 95.69 329 ALA B N 1
ATOM 5706 C CA . ALA B 1 329 ? 22.828 -3.164 -26.828 1 95.69 329 ALA B CA 1
ATOM 5707 C C . ALA B 1 329 ? 21.672 -2.77 -25.922 1 95.69 329 ALA B C 1
ATOM 5709 O O . ALA B 1 329 ? 20.5 -2.926 -26.297 1 95.69 329 ALA B O 1
ATOM 5710 N N . PHE B 1 330 ? 22.016 -2.281 -24.766 1 97.06 330 PHE B N 1
ATOM 5711 C CA . PHE B 1 330 ? 21.016 -1.811 -23.828 1 97.06 330 PHE B CA 1
ATOM 5712 C C . PHE B 1 330 ? 20.203 -0.66 -24.438 1 97.06 330 PHE B C 1
ATOM 5714 O O . PHE B 1 330 ? 18.984 -0.667 -24.391 1 97.06 330 PHE B O 1
ATOM 5721 N N . ASP B 1 331 ? 20.844 0.264 -24.984 1 97 331 ASP B N 1
ATOM 5722 C CA . ASP B 1 331 ? 20.203 1.448 -25.547 1 97 331 ASP B CA 1
ATOM 5723 C C . ASP B 1 331 ? 19.219 1.067 -26.672 1 97 331 ASP B C 1
ATOM 5725 O O . ASP B 1 331 ? 18.094 1.578 -26.719 1 97 331 ASP B O 1
ATOM 5729 N N . LYS B 1 332 ? 19.672 0.185 -27.469 1 96.56 332 LYS B N 1
ATOM 5730 C CA . LYS B 1 332 ? 18.844 -0.262 -28.594 1 96.56 332 LYS B CA 1
ATOM 5731 C C . LYS B 1 332 ? 17.594 -1 -28.094 1 96.56 332 LYS B C 1
ATOM 5733 O O . LYS B 1 332 ? 16.484 -0.745 -28.562 1 96.56 332 LYS B O 1
ATOM 5738 N N . ALA B 1 333 ? 17.781 -1.857 -27.219 1 96.5 333 ALA B N 1
ATOM 5739 C CA . ALA B 1 333 ? 16.688 -2.656 -26.672 1 96.5 333 ALA B CA 1
ATOM 5740 C C . ALA B 1 333 ? 15.68 -1.775 -25.953 1 96.5 333 ALA B C 1
ATOM 5742 O O . ALA B 1 333 ? 14.469 -1.964 -26.094 1 96.5 333 ALA B O 1
ATOM 5743 N N . PHE B 1 334 ? 16.188 -0.846 -25.172 1 97.38 334 PHE B N 1
ATOM 5744 C CA . PHE B 1 334 ? 15.305 0.025 -24.406 1 97.38 334 PHE B CA 1
ATOM 5745 C C . PHE B 1 334 ? 14.5 0.934 -25.328 1 97.38 334 PHE B C 1
ATOM 5747 O O . PHE B 1 334 ? 13.312 1.163 -25.094 1 97.38 334 PHE B O 1
ATOM 5754 N N . LYS B 1 335 ? 15.102 1.402 -26.328 1 96.81 335 LYS B N 1
ATOM 5755 C CA . LYS B 1 335 ? 14.398 2.24 -27.297 1 96.81 335 LYS B CA 1
ATOM 5756 C C . LYS B 1 335 ? 13.289 1.46 -28 1 96.81 335 LYS B C 1
ATOM 5758 O O . LYS B 1 335 ? 12.188 1.981 -28.203 1 96.81 335 LYS B O 1
ATOM 5763 N N . LYS B 1 336 ? 13.586 0.315 -28.375 1 95.94 336 LYS B N 1
ATOM 5764 C CA . LYS B 1 336 ? 12.578 -0.541 -29 1 95.94 336 LYS B CA 1
ATOM 5765 C C . LYS B 1 336 ? 11.414 -0.792 -28.047 1 95.94 336 LYS B C 1
ATOM 5767 O O . LYS B 1 336 ? 10.258 -0.841 -28.484 1 95.94 336 LYS B O 1
ATOM 5772 N N . PHE B 1 337 ? 11.719 -0.933 -26.844 1 93.5 337 PHE B N 1
ATOM 5773 C CA . PHE B 1 337 ? 10.742 -1.262 -25.797 1 93.5 337 PHE B CA 1
ATOM 5774 C C . PHE B 1 337 ? 9.875 -0.055 -25.469 1 93.5 337 PHE B C 1
ATOM 5776 O O . PHE B 1 337 ? 8.648 -0.162 -25.422 1 93.5 337 PHE B O 1
ATOM 5783 N N . SER B 1 338 ? 10.492 1.112 -25.25 1 93.31 338 SER B N 1
ATOM 5784 C CA . SER B 1 338 ? 9.773 2.254 -24.703 1 93.31 338 SER B CA 1
ATOM 5785 C C . SER B 1 338 ? 9.516 3.314 -25.766 1 93.31 338 SER B C 1
ATOM 5787 O O . SER B 1 338 ? 8.695 4.215 -25.562 1 93.31 338 SER B O 1
ATOM 5789 N N . GLY B 1 339 ? 10.219 3.207 -26.797 1 95.19 339 GLY B N 1
ATOM 5790 C CA . GLY B 1 339 ? 10.156 4.238 -27.828 1 95.19 339 GLY B CA 1
ATOM 5791 C C . GLY B 1 339 ? 11.102 5.395 -27.562 1 95.19 339 GLY B C 1
ATOM 5792 O O . GLY B 1 339 ? 11.25 6.285 -28.406 1 95.19 339 GLY B O 1
ATOM 5793 N N . LEU B 1 340 ? 11.766 5.379 -26.438 1 96.06 340 LEU B N 1
ATOM 5794 C CA . LEU B 1 340 ? 12.703 6.426 -26.047 1 96.06 340 LEU B CA 1
ATOM 5795 C C . LEU B 1 340 ? 14.055 5.836 -25.656 1 96.06 340 LEU B C 1
ATOM 5797 O O . LEU B 1 340 ? 14.133 4.668 -25.266 1 96.06 340 LEU B O 1
ATOM 5801 N N . THR B 1 341 ? 15.078 6.66 -25.812 1 96.19 341 THR B N 1
ATOM 5802 C CA . THR B 1 341 ? 16.359 6.25 -25.25 1 96.19 341 THR B CA 1
ATOM 5803 C C . THR B 1 341 ? 16.312 6.281 -23.734 1 96.19 341 THR B C 1
ATOM 5805 O O . THR B 1 341 ? 15.461 6.953 -23.141 1 96.19 341 THR B O 1
ATOM 5808 N N . PRO B 1 342 ? 17.203 5.582 -23.094 1 95.88 342 PRO B N 1
ATOM 5809 C CA . PRO B 1 342 ? 17.219 5.621 -21.625 1 95.88 342 PRO B CA 1
ATOM 5810 C C . PRO B 1 342 ? 17.344 7.043 -21.078 1 95.88 342 PRO B C 1
ATOM 5812 O O . PRO B 1 342 ? 16.656 7.398 -20.109 1 95.88 342 PRO B O 1
ATOM 5815 N N . ARG B 1 343 ? 18.141 7.832 -21.656 1 94.12 343 ARG B N 1
ATOM 5816 C CA . ARG B 1 343 ? 18.344 9.211 -21.203 1 94.12 343 ARG B CA 1
ATOM 5817 C C . ARG B 1 343 ? 17.062 10.023 -21.359 1 94.12 343 ARG B C 1
ATOM 5819 O O . ARG B 1 343 ? 16.688 10.773 -20.469 1 94.12 343 ARG B O 1
ATOM 5826 N N . GLN B 1 344 ? 16.453 9.898 -22.484 1 93.94 344 GLN B N 1
ATOM 5827 C CA . GLN B 1 344 ? 15.195 10.594 -22.734 1 93.94 344 GLN B CA 1
ATOM 5828 C C . GLN B 1 344 ? 14.109 10.156 -21.766 1 93.94 344 GLN B C 1
ATOM 5830 O O . GLN B 1 344 ? 13.359 10.992 -21.25 1 93.94 344 GLN B O 1
ATOM 5835 N N . TYR B 1 345 ? 14.102 8.891 -21.531 1 93.69 345 TYR B N 1
ATOM 5836 C CA . TYR B 1 345 ? 13.102 8.328 -20.625 1 93.69 345 TYR B CA 1
ATOM 5837 C C . TYR B 1 345 ? 13.25 8.891 -19.219 1 93.69 345 TYR B C 1
ATOM 5839 O O . TYR B 1 345 ? 12.266 9.305 -18.594 1 93.69 345 TYR B O 1
ATOM 5847 N N . ARG B 1 346 ? 14.414 8.898 -18.734 1 91 346 ARG B N 1
ATOM 5848 C CA . ARG B 1 346 ? 14.711 9.438 -17.406 1 91 346 ARG B CA 1
ATOM 5849 C C . ARG B 1 346 ? 14.328 10.914 -17.328 1 91 346 ARG B C 1
ATOM 5851 O O . ARG B 1 346 ? 13.672 11.344 -16.375 1 91 346 ARG B O 1
ATOM 5858 N N . SER B 1 347 ? 14.664 11.672 -18.25 1 88.44 347 SER B N 1
ATOM 5859 C CA . SER B 1 347 ? 14.398 13.109 -18.25 1 88.44 347 SER B CA 1
ATOM 5860 C C . SER B 1 347 ? 12.906 13.391 -18.266 1 88.44 347 SER B C 1
ATOM 5862 O O . SER B 1 347 ? 12.43 14.289 -17.578 1 88.44 347 SER B O 1
ATOM 5864 N N . GLN B 1 348 ? 12.25 12.672 -19.016 1 84.31 348 GLN B N 1
ATOM 5865 C CA . GLN B 1 348 ? 10.805 12.867 -19.141 1 84.31 348 GLN B CA 1
ATOM 5866 C C . GLN B 1 348 ? 10.078 12.484 -17.859 1 84.31 348 GLN B C 1
ATOM 5868 O O . GLN B 1 348 ? 9.172 13.188 -17.422 1 84.31 348 GLN B O 1
ATOM 5873 N N . LYS B 1 349 ? 10.484 11.453 -17.281 1 78.5 349 LYS B N 1
ATOM 5874 C CA . LYS B 1 349 ? 9.734 10.898 -16.156 1 78.5 349 LYS B CA 1
ATOM 5875 C C . LYS B 1 349 ? 10.141 11.555 -14.844 1 78.5 349 LYS B C 1
ATOM 5877 O O . LYS B 1 349 ? 9.336 11.641 -13.914 1 78.5 349 LYS B O 1
ATOM 5882 N N . GLN B 1 350 ? 11.391 11.891 -14.742 1 70.44 350 GLN B N 1
ATOM 5883 C CA . GLN B 1 350 ? 11.836 12.57 -13.531 1 70.44 350 GLN B CA 1
ATOM 5884 C C . GLN B 1 350 ? 11.422 14.039 -13.539 1 70.44 350 GLN B C 1
ATOM 5886 O O . GLN B 1 350 ? 11.266 14.648 -12.477 1 70.44 350 GLN B O 1
ATOM 5891 N N . ALA B 1 351 ? 11.328 14.68 -14.734 1 57.72 351 ALA B N 1
ATOM 5892 C CA . ALA B 1 351 ? 10.883 16.062 -14.852 1 57.72 351 ALA B CA 1
ATOM 5893 C C . ALA B 1 351 ? 9.398 16.203 -14.555 1 57.72 351 ALA B C 1
ATOM 5895 O O . ALA B 1 351 ? 8.938 17.25 -14.117 1 57.72 351 ALA B O 1
ATOM 5896 N N . ALA B 1 352 ? 8.633 15.336 -14.898 1 51.75 352 ALA B N 1
ATOM 5897 C CA . ALA B 1 352 ? 7.195 15.477 -14.68 1 51.75 352 ALA B CA 1
ATOM 5898 C C . ALA B 1 352 ? 6.879 15.641 -13.195 1 51.75 352 ALA B C 1
ATOM 5900 O O . ALA B 1 352 ? 7.367 14.875 -12.367 1 51.75 352 ALA B O 1
ATOM 5901 N N . PRO B 1 353 ? 6.441 16.906 -12.875 1 48.44 353 PRO B N 1
ATOM 5902 C CA . PRO B 1 353 ? 6.102 17.109 -11.469 1 48.44 353 PRO B CA 1
ATOM 5903 C C . PRO B 1 353 ? 5.211 16 -10.906 1 48.44 353 PRO B C 1
ATOM 5905 O O . PRO B 1 353 ? 4.305 15.523 -11.594 1 48.44 353 PRO B O 1
ATOM 5908 N N . LEU B 1 354 ? 5.766 15.133 -10.102 1 45.31 354 LEU B N 1
ATOM 5909 C CA . LEU B 1 354 ? 5.047 14.016 -9.508 1 45.31 354 LEU B CA 1
ATOM 5910 C C . LEU B 1 354 ? 3.629 14.422 -9.125 1 45.31 354 LEU B C 1
ATOM 5912 O O . LEU B 1 354 ? 2.713 13.594 -9.148 1 45.31 354 LEU B O 1
ATOM 5916 N N . VAL B 1 355 ? 3.504 15.477 -8.18 1 43.53 355 VAL B N 1
ATOM 5917 C CA . VAL B 1 355 ? 2.189 16.031 -7.852 1 43.53 355 VAL B CA 1
ATOM 5918 C C . VAL B 1 355 ? 1.841 17.156 -8.828 1 43.53 355 VAL B C 1
ATOM 5920 O O . VAL B 1 355 ? 2.689 17.984 -9.148 1 43.53 355 VAL B O 1
ATOM 5923 N N . PRO B 1 356 ? 0.769 16.984 -9.688 1 36.06 356 PRO B N 1
ATOM 5924 C CA . PRO B 1 356 ? 0.407 18.109 -10.562 1 36.06 356 PRO B CA 1
ATOM 5925 C C . PRO B 1 356 ? 0.657 19.469 -9.922 1 36.06 356 PRO B C 1
ATOM 5927 O O . PRO B 1 356 ? 0.247 19.703 -8.781 1 36.06 356 PRO B O 1
ATOM 5930 N N . GLN B 1 357 ? 1.764 20.141 -10.211 1 32.84 357 GLN B N 1
ATOM 5931 C CA . GLN B 1 357 ? 1.99 21.531 -9.828 1 32.84 357 GLN B CA 1
ATOM 5932 C C . GLN B 1 357 ? 0.726 22.359 -10.016 1 32.84 357 GLN B C 1
ATOM 5934 O O . GLN B 1 357 ? -0.043 22.141 -10.953 1 32.84 357 GLN B O 1
ATOM 5939 N N . GLU B 1 358 ? 0.28 23.109 -8.922 1 31.12 358 GLU B N 1
ATOM 5940 C CA . GLU B 1 358 ? -0.701 24.188 -9.016 1 31.12 358 GLU B CA 1
ATOM 5941 C C . GLU B 1 358 ? -0.485 25.016 -10.273 1 31.12 358 GLU B C 1
ATOM 5943 O O . GLU B 1 358 ? 0.648 25.391 -10.594 1 31.12 358 GLU B O 1
ATOM 5948 N N . ALA B 1 359 ? -1.305 24.938 -11.289 1 31.12 359 ALA B N 1
ATOM 5949 C CA . ALA B 1 359 ? -1.392 25.938 -12.336 1 31.12 359 ALA B CA 1
ATOM 5950 C C . ALA B 1 359 ? -1.214 27.344 -11.758 1 31.12 359 ALA B C 1
ATOM 5952 O O . ALA B 1 359 ? -2.104 27.859 -11.086 1 31.12 359 ALA B O 1
ATOM 5953 N N . THR B 1 360 ? -0.122 27.797 -11.25 1 26.5 360 THR B N 1
ATOM 5954 C CA . THR B 1 360 ? 0.029 29.25 -11.172 1 26.5 360 THR B CA 1
ATOM 5955 C C . THR B 1 360 ? -0.251 29.891 -12.523 1 26.5 360 THR B C 1
ATOM 5957 O O . THR B 1 360 ? 0.551 29.781 -13.453 1 26.5 360 THR B O 1
ATOM 5960 N N . ARG B 1 361 ? -1.118 29.531 -13.445 1 25.34 361 ARG B N 1
ATOM 5961 C CA . ARG B 1 361 ? -1.366 30.734 -14.242 1 25.34 361 ARG B CA 1
ATOM 5962 C C . ARG B 1 361 ? -2.221 31.734 -13.469 1 25.34 361 ARG B C 1
ATOM 5964 O O . ARG B 1 361 ? -3.17 31.344 -12.781 1 25.34 361 ARG B O 1
#

InterPro domains:
  IPR003313 AraC-type arabinose-binding/dimerisation domain [PF02311] (88-143)
  IPR009057 Homedomain-like superfamily [SSF46689] (300-350)
  IPR014710 RmlC-like jelly roll fold [G3DSA:2.60.120.10] (79-152)
  IPR018060 AraC-like, DNA binding HTH domain [PF12833] (270-347)
  IPR018060 AraC-like, DNA binding HTH domain [PS01124] (251-348)
  IPR018060 AraC-like, DNA binding HTH domain [SM00342] (262-346)
  IPR018062 HTH domain AraC-type, conserved site [PS00041] (300-342)
  IPR020449 Transcription regulator HTH, AraC- type, HTH domain [PR00032] (315-330)
  IPR020449 Transcription regulator HTH, AraC- type, HTH domain [PR00032] (330-346)
  IPR037923 Transcription regulator HTH-like [SSF51215] (89-234)

Organism: NCBI:txid537013

pLDDT: mean 78.63, std 19.25, range [25.03, 97.38]

Solvent-accessible surface area (backbone atoms only — not comparable to full-atom values): 38618 Å² total; per-residue (Å²): 86,41,72,48,44,57,52,50,39,54,52,48,55,53,49,46,68,74,51,45,60,74,45,37,46,48,44,50,47,44,44,48,49,49,47,33,43,72,66,54,73,42,73,64,70,81,79,67,74,36,65,44,67,43,60,58,78,59,71,43,58,93,90,46,54,60,50,78,46,71,49,51,59,46,63,64,76,49,51,54,64,84,68,51,76,46,87,78,45,52,74,58,55,20,26,23,31,63,33,36,42,37,38,33,26,72,32,48,48,42,35,35,40,41,90,93,37,80,42,82,39,47,56,38,28,34,36,39,41,21,41,71,39,47,34,28,76,46,56,84,42,78,66,20,36,35,36,37,42,36,30,38,45,56,52,49,49,50,51,47,53,59,54,38,68,65,60,39,59,46,57,38,50,53,50,40,33,45,62,46,55,84,74,30,64,51,59,51,80,47,75,47,48,93,76,28,67,56,43,48,36,51,47,48,38,52,47,34,62,74,62,67,47,88,60,29,66,58,35,37,53,27,38,47,51,36,34,51,50,51,50,42,51,53,50,49,52,52,36,70,64,54,55,77,87,74,52,89,49,71,62,37,53,41,47,50,40,54,78,33,60,52,73,62,40,66,60,58,49,15,56,74,72,70,48,53,45,69,54,47,40,54,49,35,27,69,65,68,74,32,47,56,66,56,51,52,50,49,50,31,45,52,40,37,53,44,46,44,52,63,47,86,67,53,68,65,53,47,27,48,74,39,39,30,91,45,62,66,59,37,41,54,52,37,21,71,72,71,73,35,44,61,69,56,45,25,52,56,58,59,61,47,64,82,62,82,67,78,76,79,118,89,39,73,48,44,57,51,51,41,50,51,47,54,52,48,45,68,73,52,46,60,77,45,36,48,48,44,50,48,45,43,48,50,48,48,32,43,73,66,53,74,42,72,63,71,79,80,67,71,36,66,44,67,43,59,56,78,58,71,43,57,92,90,47,54,59,48,76,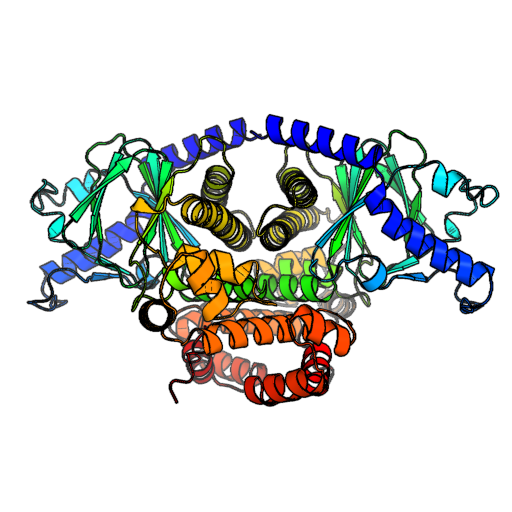45,71,49,53,58,48,62,61,76,48,52,54,62,82,66,51,75,45,87,79,44,52,75,57,55,18,27,21,29,64,32,37,43,35,39,32,26,72,32,49,47,40,34,36,39,44,90,92,38,78,41,82,38,48,55,36,27,34,39,39,41,21,43,70,39,47,33,28,78,45,56,84,42,80,66,20,35,35,36,38,42,34,30,38,46,56,52,49,48,50,51,48,53,58,54,38,69,66,59,39,60,46,55,39,50,54,50,41,33,44,64,45,56,85,72,30,65,52,60,50,79,44,74,46,48,90,75,28,68,56,44,49,36,51,46,48,37,53,47,34,61,74,63,66,46,87,61,27,64,58,35,37,52,28,38,49,50,35,35,51,50,50,51,45,50,53,52,48,52,52,37,70,63,53,54,77,87,75,52,88,49,70,64,37,52,42,48,51,39,54,76,32,60,55,74,62,39,65,60,59,49,15,56,73,72,71,47,54,44,68,54,48,39,53,50,36,27,70,66,68,74,33,46,54,65,56,49,52,49,50,50,31,45,53,38,35,53,44,46,43,52,65,46,86,68,53,68,67,54,45,27,48,74,40,39,30,90,44,62,67,60,39,42,52,52,37,22,72,72,71,71,35,44,63,68,57,46,24,53,56,57,58,61,45,64,83,63,82,68,78,76,81,118

Nearest PDB structures (foldseek):
  3lsg-assembly1_A  TM=9.765E-01  e=5.966E-06  Fusobacterium nucleatum subsp. nucleatum
  6swi-assembly1_A  TM=9.002E-01  e=3.720E-06  Geobacillus stearothermophilus
  3w6v-assembly1_A  TM=9.012E-01  e=2.478E-04  Streptomyces griseus
  4fe7-assembly1_A-2  TM=6.344E-01  e=3.947E-05  Escherichia coli
  1rc6-assembly1_A  TM=7.458E-01  e=2.512E-02  Escherichia coli

Radius of gyration: 27.51 Å; Cα contacts (8 Å, |Δi|>4): 1046; chains: 2; bounding box: 81×74×59 Å

Foldseek 3Di:
DVVVLVVVLVVLLVVCVVCVVLVCLVVVVVVVVVVCVVVVVDPPPPPPQEEAAAEPVSRDDPPAQKAKHKDFPDCVVVPVPPPPPPPPCQVRHWYFYQWWKKKAWQAAWKWKDWPNDIDIGHHQKIKTFERRTTMGIDDPDRGTIMMMMIGGPVLLVVLLVVVCLVLFQLLNVLSCLRYPPPQHDRMDMDGDDVVDLLVVLVSLLSVLNSVVDPCSNVSNSVSVSVNSVVVSVVVLVCLCPDDLVVPDDVSVLSSVCRVVLQPDDLVNSCVVSVHDSVVVQVVCCSRVVDGPVRSSLLSLLSQLLSCLAPHDDDLCVSCNVSNHPDSVVNQVSNCVVPVDGSVVSSCVRNPPPPPPPDPPD/DVVVLVVVLVVLLVVCVVCVVLVCLVVVVVVVVVVCVVVVVDPPPPPPQAEAAAEPVSNDDPPAQKAKHKDFPDCVVVPVPPPPPPPPCQVRHWYFYQWWKKKAWQAAWKWKDWPNDIDIGHHQKIKTFERRTTMGIDDPDRGTIMMMMIGGPVLLVVLLVVVCLVLFQLLNVLSCLRYPPPQHDRMDMDGDDVVDLLVVLVSLLSVLNSVVDPCSNVSNSVSVSVNSVVVSVVVLVCLCPDDLVVPDDVSVLSSVCRVVLQPDDLVNSCVVSVHDSVVVQVVCCSRVVDGPVVSSLLSLLSQLLSCLAPHDDDLCVSCNVSNHPDSVVVQVSNCVVPVDGSVVSSCVRNPPPPPPPPPPD